Protein AF-A0A5C6MAR3-F1 (afdb_monomer)

Solvent-accessible surface area (backbone atoms only — not comparable to full-atom values): 26820 Å² total; per-residue (Å²): 91,72,54,42,54,50,46,46,59,47,55,78,68,50,66,82,46,55,67,55,41,50,40,48,35,72,40,79,96,82,23,49,33,52,47,59,44,53,50,52,53,49,48,27,48,55,76,67,53,84,80,65,95,66,70,87,49,53,70,56,54,54,52,51,53,51,32,54,55,42,42,53,51,38,51,18,52,47,17,32,54,49,42,54,34,52,74,69,44,69,52,71,59,78,98,57,48,46,38,27,38,39,28,70,71,65,43,54,70,45,52,82,78,40,28,28,32,44,32,42,31,37,42,38,29,38,44,56,52,51,53,47,46,64,76,39,52,91,58,27,51,75,47,79,44,71,20,44,38,42,79,58,15,35,66,44,34,10,54,44,26,50,30,62,58,21,64,79,40,51,32,56,43,76,74,59,92,60,32,65,23,25,26,40,75,91,40,78,28,72,49,72,67,48,46,54,52,52,37,50,73,58,63,84,50,55,62,30,78,50,45,48,64,55,41,52,96,60,53,47,72,69,51,49,51,38,52,63,78,26,43,34,34,39,31,44,40,50,64,54,40,55,33,46,73,40,101,41,64,70,59,24,46,61,46,54,50,52,49,50,50,51,52,55,42,42,55,49,52,43,40,78,60,63,30,45,33,39,31,41,36,36,19,16,7,43,48,75,63,71,62,58,51,77,91,40,49,38,84,63,52,60,60,49,66,41,29,74,48,42,24,22,37,33,24,47,80,48,62,85,56,95,71,36,49,71,48,50,33,46,69,68,56,34,47,44,92,36,32,38,31,28,45,39,39,80,39,29,33,69,54,93,80,71,62,62,35,48,49,46,20,26,63,33,60,50,14,25,37,14,29,37,35,44,35,36,57,54,81,66,70,79,64,69,83,72,67,50,55,52,51,56,48,78,43,65,71,53,79,49,41,62,54,57,69,43,46,34,36,39,36,43,33,47,75,53,92,50,97,84,57,61,80,69,66,43,28,30,58,39,37,23,49,97,86,41,76,37,36,44,42,77,48,39,75,53,50,54,36,86,71,68,38,31,31,47,60,48,63,22,93,90,39,65,48,27,36,46,78,34,45,33,34,30,35,54,76,58,88,73,91,52,66,49,33,37,42,38,41,24,32,56,77,77,66,46,72,59,40,85,64,44,80,33,38,49,64,48,82,130

Secondary structure (DSSP, 8-state):
-HHHHHHHHHHTT--SSHHHHHHHHHSSSS-TTHHHHHHHHHHHHHHHS---SSSTTHHHHHHHHHHHHHHHHHHHHHHHHHHHHHHHS-SS-TTSEEGGGHIIIIIHHHHTTS-EEEEEETT--HHHHHHHHHHHTTTEEEEEEEEEPPSSBSHHHHHHHTSTTTTT-EEEEE-SSS-EEEEETTEEE-SHHHHHHHHHHHSSS-EEEEESGGGSSS--HHHHHHHHH-SEEEEEE-HHHHHHHSS-HHHHHHHHHHHHHHHHHHHHHHHHTT--EEEEEES---EE-S---GGGEE----SEEEEE-SS-EEEES----TTEEEEETGGGT-B-S-EEEEESSS-EE--SS---SEE-BS-SHHHHEEEEEEEEE------------EEEEEEESSSEE-SSEEEEEEEEEESS--TT---PPPEEEEEEETTEE-EEEEEESS-EETTTTEE---B-SS-TTBBPPEEEEEEE-S---SSEEEEEEEETTT--BSSPPEEEEE----

Foldseek 3Di:
DVLLVVLLVQLVVQDLALVSLLCQQQHDPNRNVVLVVVLLLLLLVVLQDDDDPDCPCVVVVVVNVVSLVSSQVSLFSQLLSNVVSLLVDFPPRPPFAALLCCCVPPNLVCLVVFAEEEEEAEQQFSSLVVLLCVVCVVFWDKDKGWHFAQALLDPQRLLLSNAPQSVPDWAWDFPDPQDIHIQGPNRTRGDPVSSVVRRCVHVPWHEDEDELVCPPPHHDPVVLVSLQPTRYYYYYHCPLVCLQPDPCLSVSSNCNLVVSLSVLLSVVSSVVSPHFKYKYWYSWHKFQGPFDDPVLEDADQDDAWSHFDFFKTKGDHGDDDPQWDKDCSVSSVHHYPIIMIGGSGPGTYDDPDHRRRMDGRHDRCRTGTIIIMMTGGPCPVCPPPPCLVWDKDKDWPDLADADQKTKIKIKTFRPDADPVFDQDFWKAKFKDDVNHTQKAWDDKPDQQDSSNRIRRWDQDPVDSRMTDIMMIIIGGRDDHPDQWIWMFMARSNSRDGSDDTDIGGYPYDD

Structure (mmCIF, N/CA/C/O backbone):
data_AF-A0A5C6MAR3-F1
#
_entry.id   AF-A0A5C6MAR3-F1
#
loop_
_atom_site.group_PDB
_atom_site.id
_atom_site.type_symbol
_atom_site.label_atom_id
_atom_site.label_alt_id
_atom_site.label_comp_id
_atom_site.label_asym_id
_atom_site.label_entity_id
_atom_site.label_seq_id
_atom_site.pdbx_PDB_ins_code
_atom_site.Cartn_x
_atom_site.Cartn_y
_atom_site.Cartn_z
_atom_site.occupancy
_atom_site.B_iso_or_equiv
_atom_site.auth_seq_id
_atom_site.auth_comp_id
_atom_site.auth_asym_id
_atom_site.auth_atom_id
_atom_site.pdbx_PDB_model_num
ATOM 1 N N . MET A 1 1 ? 18.858 -12.466 2.799 1.00 90.38 1 MET A N 1
ATOM 2 C CA . MET A 1 1 ? 19.763 -13.508 2.254 1.00 90.38 1 MET A CA 1
ATOM 3 C C . MET A 1 1 ? 19.065 -14.821 1.904 1.00 90.38 1 MET A C 1
ATOM 5 O O . MET A 1 1 ? 19.012 -15.152 0.728 1.00 90.38 1 MET A O 1
ATOM 9 N N . LEU A 1 2 ? 18.507 -15.582 2.857 1.00 94.50 2 LEU A N 1
ATOM 10 C CA . LEU A 1 2 ? 17.819 -16.844 2.510 1.00 94.50 2 LEU A CA 1
ATOM 11 C C . LEU A 1 2 ? 16.665 -16.612 1.525 1.00 94.50 2 LEU A C 1
ATOM 13 O O . LEU A 1 2 ? 16.554 -17.301 0.513 1.00 94.50 2 LEU A O 1
ATOM 17 N N . GLU A 1 3 ? 15.871 -15.576 1.787 1.00 95.81 3 GLU A N 1
ATOM 18 C CA . GLU A 1 3 ? 14.741 -15.232 0.932 1.00 95.81 3 GLU A CA 1
ATOM 19 C C . GLU A 1 3 ? 15.164 -14.715 -0.445 1.00 95.81 3 GLU A C 1
ATOM 21 O O . GLU A 1 3 ? 14.611 -15.133 -1.460 1.00 95.81 3 GLU A O 1
ATOM 26 N N . THR A 1 4 ? 16.204 -13.878 -0.512 1.00 95.81 4 THR A N 1
ATOM 27 C CA . THR A 1 4 ? 16.760 -13.429 -1.795 1.00 95.81 4 THR A CA 1
ATOM 28 C C . THR A 1 4 ? 17.258 -14.607 -2.634 1.00 95.81 4 THR A C 1
ATOM 30 O O . THR A 1 4 ? 17.046 -14.637 -3.843 1.00 95.81 4 THR A O 1
ATOM 33 N N . ASP A 1 5 ? 17.887 -15.612 -2.017 1.00 95.81 5 ASP A N 1
ATOM 34 C CA . ASP A 1 5 ? 18.360 -16.798 -2.736 1.00 95.81 5 ASP A CA 1
ATOM 35 C C . ASP A 1 5 ? 17.213 -17.693 -3.207 1.00 95.81 5 ASP A C 1
ATOM 37 O O . ASP A 1 5 ? 17.283 -18.255 -4.304 1.00 95.81 5 ASP A O 1
ATOM 41 N N . ARG A 1 6 ? 16.154 -17.822 -2.401 1.00 97.38 6 ARG A N 1
ATOM 42 C CA . ARG A 1 6 ? 14.942 -18.558 -2.770 1.00 97.38 6 ARG A CA 1
ATOM 43 C C . ARG A 1 6 ? 14.246 -17.895 -3.956 1.00 97.38 6 ARG A C 1
ATOM 45 O O . ARG A 1 6 ? 14.123 -18.520 -5.009 1.00 97.38 6 ARG A O 1
ATOM 52 N N . VAL A 1 7 ? 13.872 -16.623 -3.815 1.00 97.56 7 VAL A N 1
ATOM 53 C CA . VAL A 1 7 ? 13.178 -15.867 -4.864 1.00 97.56 7 VAL A CA 1
ATOM 54 C C . VAL A 1 7 ? 14.049 -15.764 -6.114 1.00 97.56 7 VAL A C 1
ATOM 56 O O . VAL A 1 7 ? 13.567 -16.045 -7.204 1.00 97.56 7 VAL A O 1
ATOM 59 N N . GLY A 1 8 ? 15.354 -15.504 -5.987 1.00 97.06 8 GLY A N 1
ATOM 60 C CA . GLY A 1 8 ? 16.266 -15.475 -7.135 1.00 97.06 8 GLY A CA 1
ATOM 61 C C . GLY A 1 8 ? 16.329 -16.801 -7.909 1.00 97.06 8 GLY A C 1
ATOM 62 O O . GLY A 1 8 ? 16.408 -16.805 -9.138 1.00 97.06 8 GLY A O 1
ATOM 63 N N . LYS A 1 9 ? 16.246 -17.956 -7.231 1.00 97.12 9 LYS A N 1
ATOM 64 C CA . LYS A 1 9 ? 16.153 -19.268 -7.903 1.00 97.12 9 LYS A CA 1
ATOM 65 C C . LYS A 1 9 ? 14.804 -19.471 -8.593 1.00 97.12 9 LYS A C 1
ATOM 67 O O . LYS A 1 9 ? 14.770 -20.047 -9.681 1.00 97.12 9 LYS A O 1
ATOM 72 N N . GLU A 1 10 ? 13.716 -19.029 -7.971 1.00 96.81 10 GLU A N 1
ATOM 73 C CA . GLU A 1 10 ? 12.360 -19.152 -8.513 1.00 96.81 10 GLU A CA 1
ATOM 74 C C . GLU A 1 10 ? 12.130 -18.226 -9.713 1.00 96.81 10 GLU A C 1
ATOM 76 O O . GLU A 1 10 ? 11.568 -18.667 -10.714 1.00 96.81 10 GLU A O 1
ATOM 81 N N . VAL A 1 11 ? 12.652 -16.994 -9.679 1.00 95.25 11 VAL A N 1
ATOM 82 C CA . VAL A 1 11 ? 12.554 -16.013 -10.774 1.00 95.25 11 VAL A CA 1
ATOM 83 C C . VAL A 1 11 ? 13.206 -16.534 -12.058 1.00 95.25 11 VAL A C 1
ATOM 85 O O . VAL A 1 11 ? 12.667 -16.357 -13.148 1.00 95.25 11 VAL A O 1
ATOM 88 N N . ARG A 1 12 ? 14.309 -17.287 -11.958 1.00 92.69 12 ARG A N 1
ATOM 89 C CA . ARG A 1 12 ? 14.949 -17.942 -13.121 1.00 92.69 12 ARG A CA 1
ATOM 90 C C . ARG A 1 12 ? 14.068 -18.987 -13.807 1.00 92.69 12 ARG A C 1
ATOM 92 O O . ARG A 1 12 ? 14.325 -19.347 -14.952 1.00 92.69 12 ARG A O 1
ATOM 99 N N . LYS A 1 13 ? 13.059 -19.501 -13.103 1.00 94.44 13 LYS A N 1
ATOM 100 C CA . LYS A 1 13 ? 12.055 -20.450 -13.606 1.00 94.44 13 LYS A CA 1
ATOM 101 C C . LYS A 1 13 ? 10.655 -19.831 -13.586 1.00 94.44 13 LYS A C 1
ATOM 103 O O . LYS A 1 13 ? 9.664 -20.562 -13.559 1.00 94.44 13 LYS A O 1
ATOM 108 N N . ALA A 1 14 ? 10.578 -18.499 -13.562 1.00 93.56 14 ALA A N 1
ATOM 109 C CA . ALA A 1 14 ? 9.329 -17.776 -13.438 1.00 93.56 14 ALA A CA 1
ATOM 110 C C . ALA A 1 14 ? 8.368 -18.127 -14.582 1.00 93.56 14 ALA A C 1
ATOM 112 O O . AL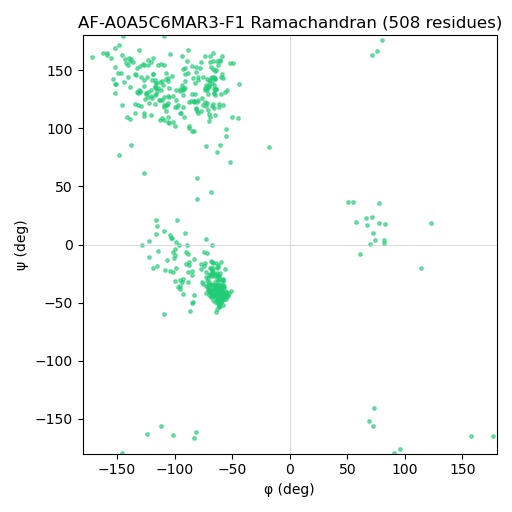A A 1 14 ? 8.795 -18.353 -15.719 1.00 93.56 14 ALA A O 1
ATOM 113 N N . PRO A 1 15 ? 7.054 -18.129 -14.316 1.00 94.19 15 PRO A N 1
ATOM 114 C CA . PRO A 1 15 ? 6.072 -18.300 -15.369 1.00 94.19 15 PRO A CA 1
ATOM 115 C C . PRO A 1 15 ? 6.142 -17.146 -16.382 1.00 94.19 15 PRO A C 1
ATOM 117 O O . PRO A 1 15 ? 6.582 -16.037 -16.079 1.00 94.19 15 PRO A O 1
ATOM 120 N N . ASN A 1 16 ? 5.650 -17.400 -17.594 1.00 95.19 16 ASN A N 1
ATOM 121 C CA . ASN A 1 16 ? 5.672 -16.425 -18.694 1.00 95.19 16 ASN A CA 1
ATOM 122 C C . ASN A 1 16 ? 4.345 -15.672 -18.877 1.00 95.19 16 ASN A C 1
ATOM 124 O O . ASN A 1 16 ? 4.204 -14.878 -19.798 1.00 95.19 16 ASN A O 1
ATOM 128 N N . THR A 1 17 ? 3.348 -15.918 -18.024 1.00 97.50 17 THR A N 1
ATOM 129 C CA . THR A 1 17 ? 2.057 -15.217 -18.082 1.00 97.50 17 THR A CA 1
ATOM 130 C C . THR A 1 17 ? 1.913 -14.282 -16.894 1.00 97.50 17 THR A C 1
ATOM 132 O O . THR A 1 17 ? 2.162 -14.702 -15.764 1.00 97.50 17 THR A O 1
ATOM 135 N N . VAL A 1 18 ? 1.419 -13.065 -17.124 1.00 98.12 18 VAL A N 1
ATOM 136 C CA . VAL A 1 18 ? 1.233 -12.070 -16.056 1.00 98.12 18 VAL A CA 1
ATOM 137 C C . VAL A 1 18 ? 0.347 -12.573 -14.908 1.00 98.12 18 VAL A C 1
ATOM 139 O O . VAL A 1 18 ? 0.769 -12.406 -13.770 1.00 98.12 18 VAL A O 1
ATOM 142 N N . PRO A 1 19 ? -0.800 -13.258 -15.122 1.00 98.38 19 PRO A N 1
ATOM 143 C CA . PRO A 1 19 ? -1.591 -13.766 -13.999 1.00 98.38 19 PRO A CA 1
ATOM 144 C C . PRO A 1 19 ? -0.829 -14.740 -13.096 1.00 98.38 19 PRO A C 1
ATOM 146 O O . PRO A 1 19 ? -0.934 -14.667 -11.876 1.00 98.38 19 PRO A O 1
ATOM 149 N N . ALA A 1 20 ? -0.009 -15.618 -13.679 1.00 97.88 20 ALA A N 1
ATOM 150 C CA . ALA A 1 20 ? 0.828 -16.529 -12.905 1.00 97.88 20 ALA A CA 1
ATOM 151 C C . ALA A 1 20 ? 1.973 -15.804 -12.176 1.00 97.88 20 ALA A C 1
ATOM 153 O O . ALA A 1 20 ? 2.345 -16.225 -11.087 1.00 97.88 20 ALA A O 1
ATOM 154 N N . LEU A 1 21 ? 2.509 -14.717 -12.744 1.00 98.31 21 LEU A N 1
ATOM 155 C CA . LEU A 1 21 ? 3.499 -13.872 -12.068 1.00 98.31 21 LEU A CA 1
ATOM 156 C C . LEU A 1 21 ? 2.890 -13.116 -10.887 1.00 98.31 21 LEU A C 1
ATOM 158 O O . LEU A 1 21 ? 3.478 -13.110 -9.813 1.00 98.31 21 LEU A O 1
ATOM 162 N N . VAL A 1 22 ? 1.697 -12.537 -11.061 1.00 98.56 22 VAL A N 1
ATOM 163 C CA . VAL A 1 22 ? 0.953 -11.898 -9.965 1.00 98.56 22 VAL A CA 1
ATOM 164 C C . VAL A 1 22 ? 0.667 -12.917 -8.869 1.00 98.56 22 VAL A C 1
ATOM 166 O O . VAL A 1 22 ? 0.941 -12.638 -7.710 1.00 98.56 22 VAL A O 1
ATOM 169 N N . LYS A 1 23 ? 0.224 -14.128 -9.228 1.00 97.81 23 LYS A N 1
ATOM 170 C CA . LYS A 1 23 ? 0.025 -15.222 -8.271 1.00 97.81 23 LYS A CA 1
ATOM 171 C C . LYS A 1 23 ? 1.316 -15.598 -7.535 1.00 97.81 23 LYS A C 1
ATOM 173 O O . LYS A 1 23 ? 1.290 -15.744 -6.324 1.00 97.81 23 LYS A O 1
ATOM 178 N N . ALA A 1 24 ? 2.445 -15.738 -8.230 1.00 98.12 24 ALA A N 1
ATOM 179 C CA . ALA A 1 24 ? 3.728 -16.047 -7.589 1.00 98.12 24 ALA A CA 1
ATOM 180 C C . ALA A 1 24 ? 4.198 -14.923 -6.647 1.00 98.12 24 ALA A C 1
ATOM 182 O O . ALA A 1 24 ? 4.786 -15.184 -5.598 1.00 98.12 24 ALA A O 1
ATOM 183 N N . TYR A 1 25 ? 3.908 -13.669 -7.002 1.00 98.50 25 TYR A N 1
ATOM 184 C CA . TYR A 1 25 ? 4.222 -12.517 -6.169 1.00 98.50 25 TYR A CA 1
ATOM 185 C C . TYR A 1 25 ? 3.320 -12.413 -4.935 1.00 98.50 25 TYR A C 1
ATOM 187 O O . TYR A 1 25 ? 3.817 -12.126 -3.851 1.00 98.50 25 TYR A O 1
ATOM 195 N N . ALA A 1 26 ? 2.019 -12.664 -5.090 1.00 97.50 26 ALA A N 1
ATOM 196 C CA . ALA A 1 26 ? 0.990 -12.305 -4.120 1.00 97.50 26 ALA A CA 1
ATOM 197 C C . ALA A 1 26 ? 0.378 -13.482 -3.343 1.00 97.50 26 ALA A C 1
ATOM 199 O O . ALA A 1 26 ? -0.125 -13.264 -2.246 1.00 97.50 26 ALA A O 1
ATOM 200 N N . ASP A 1 27 ? 0.439 -14.717 -3.839 1.00 93.06 27 ASP A N 1
ATOM 201 C CA . ASP A 1 27 ? -0.320 -15.842 -3.278 1.00 93.06 27 ASP A CA 1
ATOM 202 C C . ASP A 1 27 ? 0.576 -16.976 -2.765 1.00 93.06 27 ASP A C 1
ATOM 204 O O . ASP A 1 27 ? 1.730 -17.141 -3.160 1.00 93.06 27 ASP A O 1
ATOM 208 N N . GLY A 1 28 ? -0.004 -17.811 -1.902 1.00 89.00 28 GLY A N 1
ATOM 209 C CA . GLY A 1 28 ? 0.646 -18.984 -1.322 1.00 89.00 28 GLY A CA 1
ATOM 210 C C . GLY A 1 28 ? 1.373 -18.703 -0.007 1.00 89.00 28 GLY A C 1
ATOM 211 O O . GLY A 1 28 ? 1.377 -17.577 0.506 1.00 89.00 28 GLY A O 1
ATOM 212 N N . ASP A 1 29 ? 1.975 -19.765 0.530 1.00 85.38 29 ASP A N 1
ATOM 213 C CA . ASP A 1 29 ? 2.648 -19.760 1.836 1.00 85.38 29 ASP A CA 1
ATOM 214 C C . ASP A 1 29 ? 4.017 -19.066 1.785 1.00 85.38 29 ASP A C 1
ATOM 216 O O . ASP A 1 29 ? 4.407 -18.402 2.743 1.00 85.38 29 ASP A O 1
ATOM 220 N N . ALA A 1 30 ? 4.713 -19.156 0.642 1.00 93.31 30 ALA A N 1
ATOM 221 C CA . ALA A 1 30 ? 6.007 -18.508 0.388 1.00 93.31 30 ALA A CA 1
ATOM 222 C C . ALA A 1 30 ? 6.013 -17.637 -0.901 1.00 93.31 30 ALA A C 1
ATOM 224 O O . ALA A 1 30 ? 6.770 -17.895 -1.840 1.00 93.31 30 ALA A O 1
ATOM 225 N N . PRO A 1 31 ? 5.173 -16.598 -0.974 1.00 97.31 31 PRO A N 1
ATOM 226 C CA . PRO A 1 31 ? 5.079 -15.678 -2.114 1.00 97.31 31 PRO A CA 1
ATOM 227 C C . PRO A 1 31 ? 6.319 -14.800 -2.249 1.00 97.31 31 PRO A C 1
ATOM 229 O O . PRO A 1 31 ? 7.007 -14.540 -1.262 1.00 97.31 31 PRO A O 1
ATOM 232 N N . TRP A 1 32 ? 6.587 -14.278 -3.448 1.00 98.50 32 TRP A N 1
ATOM 233 C CA . TRP A 1 32 ? 7.765 -13.427 -3.662 1.00 98.50 32 TRP A CA 1
ATOM 234 C C . TRP A 1 32 ? 7.695 -12.082 -2.944 1.00 98.50 32 TRP A C 1
ATOM 236 O O . TRP A 1 32 ? 8.747 -11.550 -2.612 1.00 98.50 32 TRP A O 1
ATOM 246 N N . CYS A 1 33 ? 6.506 -11.552 -2.636 1.00 98.12 33 CYS A N 1
ATOM 247 C CA . CYS A 1 33 ? 6.391 -10.298 -1.888 1.00 98.12 33 CYS A CA 1
ATOM 248 C C . CYS A 1 33 ? 6.962 -10.389 -0.454 1.00 98.12 33 CYS A C 1
ATOM 250 O O . CYS A 1 33 ? 7.230 -9.360 0.157 1.00 98.12 33 CYS A O 1
ATOM 252 N N . LEU A 1 34 ? 7.199 -11.597 0.088 1.00 97.00 34 LEU A N 1
ATOM 253 C CA . LEU A 1 34 ? 7.919 -11.770 1.360 1.00 97.00 34 LEU A CA 1
ATOM 254 C C . LEU A 1 34 ? 9.367 -11.276 1.290 1.00 97.00 34 LEU A C 1
ATOM 256 O O . LEU A 1 34 ? 9.916 -10.863 2.311 1.00 97.00 34 LEU A O 1
ATOM 260 N N . LEU A 1 35 ? 9.977 -11.265 0.101 1.00 97.75 35 LEU A N 1
ATOM 261 C CA . LEU A 1 35 ? 11.272 -10.626 -0.111 1.00 97.75 35 LEU A CA 1
ATOM 262 C C . LEU A 1 35 ? 11.227 -9.148 0.294 1.00 97.75 35 LEU A C 1
ATOM 264 O O . LEU A 1 35 ? 12.120 -8.673 0.995 1.00 97.75 35 LEU A O 1
ATOM 268 N N . ASP A 1 36 ? 10.163 -8.449 -0.104 1.00 97.56 36 ASP A N 1
ATOM 269 C CA . ASP A 1 36 ? 9.958 -7.034 0.193 1.00 97.56 36 ASP A CA 1
ATOM 270 C C . ASP A 1 36 ? 9.641 -6.803 1.685 1.00 97.56 36 ASP A C 1
ATOM 272 O O . ASP A 1 36 ? 10.108 -5.812 2.253 1.00 97.56 36 ASP A O 1
ATOM 276 N N . THR A 1 37 ? 8.912 -7.732 2.329 1.00 95.88 37 THR A N 1
ATOM 277 C CA . THR A 1 37 ? 8.671 -7.737 3.787 1.00 95.88 37 THR A CA 1
ATOM 278 C C . THR A 1 37 ? 9.980 -7.867 4.559 1.00 95.88 37 THR A C 1
ATOM 280 O O . THR A 1 37 ? 10.300 -7.027 5.396 1.00 95.88 37 THR A O 1
ATOM 283 N N . HIS A 1 38 ? 10.775 -8.896 4.252 1.00 95.94 38 HIS A N 1
ATOM 284 C CA . HIS A 1 38 ? 12.025 -9.156 4.961 1.00 95.94 38 HIS A CA 1
ATOM 285 C C . HIS A 1 38 ? 13.045 -8.036 4.772 1.00 95.94 38 HIS A C 1
ATOM 287 O O . HIS A 1 38 ? 13.752 -7.706 5.721 1.00 95.94 38 HIS A O 1
ATOM 293 N N . HIS A 1 39 ? 13.111 -7.440 3.578 1.00 96.00 39 HIS A N 1
ATOM 294 C CA . HIS A 1 39 ? 13.944 -6.265 3.346 1.00 96.00 39 HIS A CA 1
ATOM 295 C C . HIS A 1 39 ? 13.498 -5.084 4.217 1.00 96.00 39 HIS A C 1
ATOM 297 O O . HIS A 1 39 ? 14.316 -4.532 4.944 1.00 96.00 39 HIS A O 1
ATOM 303 N N . ARG A 1 40 ? 12.204 -4.730 4.212 1.00 94.75 40 ARG A N 1
ATOM 304 C CA . ARG A 1 40 ? 11.682 -3.624 5.033 1.00 94.75 40 ARG A CA 1
ATOM 305 C C . ARG A 1 40 ? 11.964 -3.827 6.524 1.00 94.75 40 ARG A C 1
ATOM 307 O O . ARG A 1 40 ? 12.464 -2.912 7.167 1.00 94.75 40 ARG A O 1
ATOM 314 N N . HIS A 1 41 ? 11.709 -5.023 7.057 1.00 92.62 41 HIS A N 1
ATOM 315 C CA . HIS A 1 41 ? 11.984 -5.328 8.466 1.00 92.62 41 HIS A CA 1
ATOM 316 C C . HIS A 1 41 ? 13.473 -5.280 8.800 1.00 92.62 41 HIS A C 1
ATOM 318 O O . HIS A 1 41 ? 13.848 -4.791 9.862 1.00 92.62 41 HIS A O 1
ATOM 324 N N . MET A 1 42 ? 14.331 -5.803 7.920 1.00 93.69 42 MET A N 1
ATOM 325 C CA . MET A 1 42 ? 15.781 -5.734 8.107 1.00 93.69 42 MET A CA 1
ATOM 326 C C . MET A 1 42 ? 16.242 -4.281 8.178 1.00 93.69 42 MET A C 1
ATOM 328 O O . MET A 1 42 ? 16.987 -3.935 9.088 1.00 93.69 42 MET A O 1
ATOM 332 N N . GLU A 1 43 ? 15.762 -3.440 7.266 1.00 92.19 43 GLU A N 1
ATOM 333 C CA . GLU A 1 43 ? 16.099 -2.022 7.234 1.00 92.19 43 GLU A CA 1
ATOM 334 C C . GLU A 1 43 ? 15.621 -1.297 8.495 1.00 92.19 43 GLU A C 1
ATOM 336 O O . GLU A 1 43 ? 16.410 -0.645 9.169 1.00 92.19 43 GLU A O 1
ATOM 341 N N . SER A 1 44 ? 14.360 -1.477 8.887 1.00 87.38 44 SER A N 1
ATOM 342 C CA . SER A 1 44 ? 13.824 -0.927 10.140 1.00 87.38 44 SER A CA 1
ATOM 343 C C . SER A 1 44 ? 14.678 -1.332 11.351 1.00 87.38 44 SER A C 1
ATOM 345 O O . SER A 1 44 ? 15.071 -0.495 12.165 1.00 87.38 44 SER A O 1
ATOM 347 N N . ARG A 1 45 ? 15.085 -2.605 11.442 1.00 86.31 45 ARG A N 1
ATOM 348 C CA . ARG A 1 45 ? 15.970 -3.099 12.512 1.00 86.31 45 ARG A CA 1
ATOM 349 C C . ARG A 1 45 ? 17.387 -2.538 12.433 1.00 86.31 45 ARG A C 1
ATOM 351 O O . ARG A 1 45 ? 17.947 -2.229 13.476 1.00 86.31 45 ARG A O 1
ATOM 358 N N . LYS A 1 46 ? 17.955 -2.387 11.233 1.00 88.62 46 LYS A N 1
ATOM 359 C CA . LYS A 1 46 ? 19.277 -1.776 11.010 1.00 88.62 46 LYS A CA 1
ATOM 360 C C . LYS A 1 46 ? 19.321 -0.364 11.587 1.00 88.62 46 LYS A C 1
ATOM 362 O O . LYS A 1 46 ? 20.270 -0.038 12.285 1.00 88.62 46 LYS A O 1
ATOM 367 N N . TYR A 1 47 ? 18.284 0.439 11.349 1.00 84.94 47 TYR A N 1
ATOM 368 C CA . TYR A 1 47 ? 18.204 1.809 11.869 1.00 84.94 47 TYR A CA 1
ATOM 369 C C . TYR A 1 47 ? 17.901 1.890 13.371 1.00 84.94 47 TYR A C 1
ATOM 371 O O . TYR A 1 47 ? 18.168 2.919 13.984 1.00 84.94 47 TYR A O 1
ATOM 379 N N . ASN A 1 48 ? 17.376 0.817 13.964 1.00 78.38 48 ASN A N 1
ATOM 380 C CA . ASN A 1 48 ? 17.213 0.696 15.412 1.00 78.38 48 ASN A CA 1
ATOM 381 C C . ASN A 1 48 ? 18.477 0.179 16.108 1.00 78.38 48 ASN A C 1
ATOM 383 O O . ASN A 1 48 ? 18.696 0.456 17.281 1.00 78.38 48 ASN A O 1
ATOM 387 N N . PHE A 1 49 ? 19.317 -0.575 15.404 1.00 82.50 49 PHE A N 1
ATOM 388 C CA . PHE A 1 49 ? 20.493 -1.203 15.981 1.00 82.50 49 PHE A CA 1
ATOM 389 C C . PHE A 1 49 ? 21.612 -0.188 16.259 1.00 82.50 49 PHE A C 1
ATOM 391 O O . PHE A 1 49 ? 21.979 0.618 15.406 1.00 82.50 49 PHE A O 1
ATOM 398 N N . GLU A 1 50 ? 22.196 -0.262 17.454 1.00 77.94 50 GLU A N 1
ATOM 399 C CA . GLU A 1 50 ? 23.362 0.533 17.833 1.00 77.94 50 GLU A CA 1
ATOM 400 C C . GLU A 1 50 ? 24.640 -0.201 17.417 1.00 77.94 50 GLU A C 1
ATOM 402 O O . GLU A 1 50 ? 25.065 -1.158 18.066 1.00 77.94 50 GLU A O 1
ATOM 407 N N . PHE A 1 51 ? 25.244 0.242 16.314 1.00 79.38 51 PHE A N 1
ATOM 408 C CA . PHE A 1 51 ? 26.574 -0.212 15.918 1.00 79.38 51 PHE A CA 1
ATOM 409 C C . PHE A 1 51 ? 27.620 0.383 16.868 1.00 79.38 51 PHE A C 1
ATOM 411 O O . PHE A 1 51 ? 27.577 1.566 17.209 1.00 79.38 51 PHE A O 1
ATOM 418 N N . ASP A 1 52 ? 28.550 -0.452 17.319 1.00 76.12 52 ASP A N 1
ATOM 419 C CA . ASP A 1 52 ? 29.636 -0.037 18.194 1.00 76.12 52 ASP A CA 1
ATOM 420 C C . ASP A 1 52 ? 30.714 0.685 17.375 1.00 76.12 52 ASP A C 1
ATOM 422 O O . ASP A 1 52 ? 30.912 0.405 16.198 1.00 76.12 52 ASP A O 1
ATOM 426 N N . ALA A 1 53 ? 31.455 1.606 17.994 1.00 71.81 53 ALA A N 1
ATOM 427 C CA . ALA A 1 53 ? 32.587 2.260 17.325 1.00 71.81 53 ALA A CA 1
ATOM 428 C C . ALA A 1 53 ? 33.803 1.323 17.135 1.00 71.81 53 ALA A C 1
ATOM 430 O O . ALA A 1 53 ? 34.804 1.717 16.533 1.00 71.81 53 ALA A O 1
ATOM 431 N N . GLY A 1 54 ? 33.746 0.123 17.721 1.00 73.62 54 GLY A N 1
ATOM 432 C CA . GLY A 1 54 ? 34.741 -0.928 17.576 1.00 73.62 54 GLY A CA 1
ATOM 433 C C . GLY A 1 54 ? 34.559 -1.721 16.285 1.00 73.62 54 GLY A C 1
ATOM 434 O O . GLY A 1 54 ? 33.938 -1.283 15.324 1.00 73.62 54 GLY A O 1
ATOM 435 N N . THR A 1 55 ? 35.157 -2.908 16.243 1.00 73.56 55 THR A N 1
ATOM 436 C CA . THR A 1 55 ? 35.037 -3.823 15.098 1.00 73.56 55 THR A CA 1
ATOM 437 C C . THR A 1 55 ? 34.079 -4.979 15.373 1.00 73.56 55 THR A C 1
ATOM 439 O O . THR A 1 55 ? 33.988 -5.891 14.547 1.00 73.56 55 THR A O 1
ATOM 442 N N . ASP A 1 56 ? 33.395 -4.985 16.522 1.00 76.25 56 ASP A N 1
ATOM 443 C CA . ASP A 1 56 ? 32.685 -6.169 17.013 1.00 76.25 56 ASP A CA 1
ATOM 444 C C . ASP A 1 56 ? 31.466 -6.504 16.138 1.00 76.25 56 ASP A C 1
ATOM 446 O O . ASP A 1 56 ? 31.110 -7.678 15.996 1.00 76.25 56 ASP A O 1
ATOM 450 N N . HIS A 1 57 ? 30.893 -5.513 15.442 1.00 84.62 57 HIS A N 1
ATOM 451 C CA . HIS A 1 57 ? 29.778 -5.710 14.510 1.00 84.62 57 HIS A CA 1
ATOM 452 C C . HIS A 1 57 ? 30.146 -5.703 13.018 1.00 84.62 57 HIS A C 1
ATOM 454 O O . HIS A 1 57 ? 29.259 -5.860 12.177 1.00 84.62 57 HIS A O 1
ATOM 460 N N . HIS A 1 58 ? 31.427 -5.630 12.643 1.00 84.75 58 HIS A N 1
ATOM 461 C CA . HIS A 1 58 ? 31.830 -5.555 11.228 1.00 84.75 58 HIS A CA 1
ATOM 462 C C . HIS A 1 58 ? 31.315 -6.743 10.387 1.00 84.75 58 HIS A C 1
ATOM 464 O O . HIS A 1 58 ? 30.920 -6.591 9.231 1.00 84.75 58 HIS A O 1
ATOM 470 N N . GLY A 1 59 ? 31.250 -7.945 10.971 1.00 88.75 59 GLY A N 1
ATOM 471 C CA . GLY A 1 59 ? 30.660 -9.109 10.301 1.00 88.75 59 GLY A CA 1
ATOM 472 C C . GLY A 1 59 ? 29.158 -8.955 10.023 1.00 88.75 59 GLY A C 1
ATOM 473 O O . GLY A 1 59 ? 28.683 -9.380 8.970 1.00 88.75 59 GLY A O 1
ATOM 474 N N . LEU A 1 60 ? 28.413 -8.324 10.936 1.00 90.00 60 LEU A N 1
ATOM 475 C CA . LEU A 1 60 ? 26.988 -8.036 10.761 1.00 90.00 60 LEU A CA 1
ATOM 476 C C . LEU A 1 60 ? 26.776 -6.981 9.669 1.00 90.00 60 LEU A C 1
ATOM 478 O O . LEU A 1 60 ? 25.950 -7.194 8.783 1.00 90.00 60 LEU A O 1
ATOM 482 N N . GLU A 1 61 ? 27.558 -5.900 9.680 1.00 89.12 61 GLU A N 1
ATOM 483 C CA . GLU A 1 61 ? 27.518 -4.849 8.652 1.00 89.12 61 GLU A CA 1
ATOM 484 C C . GLU A 1 61 ? 27.740 -5.407 7.242 1.00 89.12 61 GLU A C 1
ATOM 486 O O . GLU A 1 61 ? 26.992 -5.091 6.313 1.00 89.12 61 GLU A O 1
ATOM 491 N N . GLN A 1 62 ? 28.719 -6.305 7.080 1.00 91.44 62 GLN A N 1
ATOM 492 C CA . GLN A 1 62 ? 28.973 -6.975 5.803 1.00 91.44 62 GLN A CA 1
ATOM 493 C C . GLN A 1 62 ? 27.786 -7.826 5.342 1.00 91.44 62 GLN A C 1
ATOM 495 O O . GLN A 1 62 ? 27.467 -7.860 4.151 1.00 91.44 62 GLN A O 1
ATOM 500 N N . VAL A 1 63 ? 27.125 -8.529 6.266 1.00 92.88 63 VAL A N 1
ATOM 501 C CA . VAL A 1 63 ? 25.951 -9.352 5.945 1.00 92.88 63 VAL A CA 1
ATOM 502 C C . VAL A 1 63 ? 24.754 -8.483 5.563 1.00 92.88 63 VAL A C 1
ATOM 504 O O . VAL A 1 63 ? 24.063 -8.829 4.604 1.00 92.88 63 VAL A O 1
ATOM 507 N N . ILE A 1 64 ? 24.529 -7.372 6.268 1.00 93.31 64 ILE A N 1
ATOM 508 C CA . ILE A 1 64 ? 23.476 -6.393 5.963 1.00 93.31 64 ILE A CA 1
ATOM 509 C C . ILE A 1 64 ? 23.705 -5.798 4.572 1.00 93.31 64 ILE A C 1
ATOM 511 O O . ILE A 1 64 ? 22.848 -5.954 3.706 1.00 93.31 64 ILE A O 1
ATOM 515 N N . THR A 1 65 ? 24.905 -5.273 4.311 1.00 93.00 65 THR A N 1
ATOM 516 C CA . THR A 1 65 ? 25.280 -4.701 3.004 1.00 93.00 65 THR A CA 1
ATOM 517 C C . THR A 1 65 ? 25.073 -5.715 1.877 1.00 93.00 65 THR A C 1
ATOM 519 O O . THR A 1 65 ? 24.494 -5.426 0.830 1.00 93.00 65 THR A O 1
ATOM 522 N N . ARG A 1 66 ? 25.497 -6.968 2.089 1.00 94.62 66 ARG A N 1
ATOM 523 C CA . ARG A 1 66 ? 25.290 -8.039 1.108 1.00 94.62 66 ARG A CA 1
ATOM 524 C C . ARG A 1 66 ? 23.807 -8.354 0.898 1.00 94.62 66 ARG A C 1
ATOM 526 O O . ARG A 1 66 ? 23.416 -8.709 -0.214 1.00 94.62 66 ARG A O 1
ATOM 533 N N . ALA A 1 67 ? 22.988 -8.273 1.944 1.00 95.44 67 ALA A N 1
ATOM 534 C CA . ALA A 1 67 ? 21.551 -8.494 1.854 1.00 95.44 67 ALA A CA 1
ATOM 535 C C . ALA A 1 67 ? 20.841 -7.381 1.075 1.00 95.44 67 ALA A C 1
ATOM 537 O O . ALA A 1 67 ? 19.992 -7.706 0.244 1.00 95.44 67 ALA A O 1
ATOM 538 N N . GLU A 1 68 ? 21.221 -6.120 1.287 1.00 94.69 68 GLU A N 1
ATOM 539 C CA . GLU A 1 68 ? 20.725 -4.955 0.543 1.00 94.69 68 GLU A CA 1
ATOM 540 C C . GLU A 1 68 ? 21.063 -5.072 -0.952 1.00 94.69 68 GLU A C 1
ATOM 542 O O . GLU A 1 68 ? 20.170 -5.061 -1.807 1.00 94.69 68 GLU A O 1
ATOM 547 N N . GLN A 1 69 ? 22.333 -5.336 -1.277 1.00 94.25 69 GLN A N 1
ATOM 548 C CA . GLN A 1 69 ? 22.784 -5.552 -2.657 1.00 94.25 69 GLN A CA 1
ATOM 549 C C . GLN A 1 69 ? 22.025 -6.698 -3.333 1.00 94.25 69 GLN A C 1
ATOM 551 O O . GLN A 1 69 ? 21.552 -6.575 -4.466 1.00 94.25 69 GLN A O 1
ATOM 556 N N . ARG A 1 70 ? 21.864 -7.822 -2.625 1.00 96.12 70 ARG A N 1
ATOM 557 C CA . ARG A 1 70 ? 21.166 -8.993 -3.159 1.00 96.12 70 ARG A CA 1
ATOM 558 C C . ARG A 1 70 ? 19.666 -8.739 -3.336 1.00 96.12 70 ARG A C 1
ATOM 560 O O . ARG A 1 70 ? 19.082 -9.269 -4.281 1.00 96.12 70 ARG A O 1
ATOM 567 N N . TYR A 1 71 ? 19.039 -7.943 -2.468 1.00 97.00 71 TYR A N 1
ATOM 568 C CA . TYR A 1 71 ? 17.653 -7.503 -2.646 1.00 97.00 71 TYR A CA 1
ATOM 569 C C . TYR A 1 71 ? 17.504 -6.675 -3.924 1.00 97.00 71 TYR A C 1
ATOM 571 O O . TYR A 1 71 ? 16.649 -6.995 -4.750 1.00 97.00 71 TYR A O 1
ATOM 579 N N . THR A 1 72 ? 18.374 -5.686 -4.139 1.00 95.62 72 THR A N 1
ATOM 580 C CA . THR A 1 72 ? 18.354 -4.849 -5.347 1.00 95.62 72 THR A CA 1
ATOM 581 C C . THR A 1 72 ? 18.585 -5.669 -6.618 1.00 95.62 72 THR A C 1
ATOM 583 O O . THR A 1 72 ? 17.887 -5.466 -7.616 1.00 95.62 72 THR A O 1
ATOM 586 N N . GLU A 1 73 ? 19.510 -6.631 -6.591 1.00 96.19 73 GLU A N 1
ATOM 587 C CA . GLU A 1 73 ? 19.790 -7.530 -7.718 1.00 96.19 73 GLU A CA 1
ATOM 588 C C . GLU A 1 73 ? 18.574 -8.406 -8.062 1.00 96.19 73 GLU A C 1
ATOM 590 O O . GLU A 1 73 ? 18.079 -8.376 -9.191 1.00 96.19 73 GLU A O 1
ATOM 595 N N . VAL A 1 74 ? 18.048 -9.152 -7.084 1.00 97.94 74 VAL A N 1
ATOM 596 C CA . VAL A 1 74 ? 16.923 -10.081 -7.292 1.00 97.94 74 VAL A CA 1
ATOM 597 C C . VAL A 1 74 ? 15.631 -9.324 -7.609 1.00 97.94 74 VAL A C 1
ATOM 599 O O . VAL A 1 74 ? 14.884 -9.727 -8.500 1.00 97.94 74 VAL A O 1
ATOM 602 N N . GLY A 1 75 ? 15.384 -8.198 -6.936 1.00 97.50 75 GLY A N 1
ATOM 603 C CA . GLY A 1 75 ? 14.264 -7.305 -7.223 1.00 97.50 75 GLY A CA 1
ATOM 604 C C . GLY A 1 75 ? 14.329 -6.736 -8.642 1.00 97.50 75 GLY A C 1
ATOM 605 O O . GLY A 1 75 ? 13.320 -6.712 -9.346 1.00 97.50 75 GLY A O 1
ATOM 606 N N . SER A 1 76 ? 15.527 -6.384 -9.119 1.00 97.31 76 SER A N 1
ATOM 607 C CA . SER A 1 76 ? 15.753 -5.939 -10.499 1.00 97.31 76 SER A CA 1
ATOM 608 C C . SER A 1 76 ? 15.536 -7.043 -11.537 1.00 97.31 76 SER A C 1
ATOM 610 O O . SER A 1 76 ? 14.977 -6.772 -12.602 1.00 97.31 76 SER A O 1
ATOM 612 N N . GLU A 1 77 ? 15.958 -8.280 -11.260 1.00 98.06 77 GLU A N 1
ATOM 613 C CA . GLU A 1 77 ? 15.669 -9.439 -12.117 1.00 98.06 77 GLU A CA 1
ATOM 614 C C . GLU A 1 77 ? 14.159 -9.698 -12.212 1.00 98.06 77 GLU A C 1
ATOM 616 O O . GLU A 1 77 ? 13.621 -9.852 -13.315 1.00 98.06 77 GLU A O 1
ATOM 621 N N . LEU A 1 78 ? 13.472 -9.682 -11.066 1.00 98.38 78 LEU A N 1
ATOM 622 C CA . LEU A 1 78 ? 12.026 -9.850 -10.975 1.00 98.38 78 LEU A CA 1
ATOM 623 C C . LEU A 1 78 ? 11.283 -8.742 -11.736 1.00 98.38 78 LEU A C 1
ATOM 625 O O . LEU A 1 78 ? 10.415 -9.048 -12.558 1.00 98.38 78 LEU A O 1
ATOM 629 N N . ALA A 1 79 ? 11.644 -7.475 -11.513 1.00 98.44 79 ALA A N 1
ATOM 630 C CA . ALA A 1 79 ? 11.060 -6.334 -12.212 1.00 98.44 79 ALA A CA 1
ATOM 631 C C . ALA A 1 79 ? 11.243 -6.461 -13.729 1.00 98.44 79 ALA A C 1
ATOM 633 O O . ALA A 1 79 ? 10.268 -6.361 -14.473 1.00 98.44 79 ALA A O 1
ATOM 634 N N . ARG A 1 80 ? 12.454 -6.792 -14.195 1.00 98.50 80 ARG A N 1
ATOM 635 C CA . ARG A 1 80 ? 12.736 -6.947 -15.629 1.00 98.50 80 ARG A CA 1
ATOM 636 C C . ARG A 1 80 ? 11.873 -8.032 -16.250 1.00 98.50 80 ARG A C 1
ATOM 638 O O . ARG A 1 80 ? 11.273 -7.801 -17.303 1.00 98.50 80 ARG A O 1
ATOM 645 N N . HIS A 1 81 ? 11.803 -9.205 -15.620 1.00 98.50 81 HIS A N 1
ATOM 646 C CA . HIS A 1 81 ? 10.989 -10.307 -16.130 1.00 98.50 81 HIS A CA 1
ATOM 647 C C . HIS A 1 81 ? 9.507 -9.933 -16.150 1.00 98.50 81 HIS A C 1
ATOM 649 O O . HIS A 1 81 ? 8.849 -10.091 -17.179 1.00 98.50 81 HIS A O 1
ATOM 655 N N . PHE A 1 82 ? 8.995 -9.365 -15.057 1.00 98.69 82 PHE A N 1
ATOM 656 C CA . PHE A 1 82 ? 7.601 -8.950 -14.959 1.00 98.69 82 PHE A CA 1
ATOM 657 C C . PHE A 1 82 ? 7.228 -7.900 -16.008 1.00 98.69 82 PHE A C 1
ATOM 659 O O . PHE A 1 82 ? 6.299 -8.134 -16.777 1.00 98.69 82 PHE A O 1
ATOM 666 N N . ILE A 1 83 ? 7.975 -6.795 -16.109 1.00 98.62 83 ILE A N 1
ATOM 667 C CA . ILE A 1 83 ? 7.710 -5.711 -17.071 1.00 98.62 83 ILE A CA 1
ATOM 668 C C . ILE A 1 83 ? 7.814 -6.238 -18.513 1.00 98.62 83 ILE A C 1
ATOM 670 O O . ILE A 1 83 ? 7.027 -5.857 -19.386 1.00 98.62 83 ILE A O 1
ATOM 674 N N . THR A 1 84 ? 8.723 -7.184 -18.775 1.00 98.31 84 THR A N 1
ATOM 675 C CA . THR A 1 84 ? 8.832 -7.845 -20.085 1.00 98.31 84 THR A CA 1
ATOM 676 C C . THR A 1 84 ? 7.565 -8.624 -20.433 1.00 98.31 84 THR A C 1
ATOM 678 O O . THR A 1 84 ? 7.061 -8.491 -21.547 1.00 98.31 84 THR A O 1
ATOM 681 N N . GLN A 1 85 ? 7.026 -9.429 -19.512 1.00 98.44 85 GLN A N 1
ATOM 682 C CA . GLN A 1 85 ? 5.787 -10.170 -19.781 1.00 98.44 85 GLN A CA 1
ATOM 683 C C . GLN A 1 85 ? 4.563 -9.247 -19.795 1.00 98.44 85 GLN A C 1
ATOM 685 O O . GLN A 1 85 ? 3.660 -9.437 -20.607 1.00 98.44 85 GLN A O 1
ATOM 690 N N . PHE A 1 86 ? 4.546 -8.222 -18.940 1.00 98.31 86 PHE A N 1
ATOM 691 C CA . PHE A 1 86 ? 3.472 -7.237 -18.857 1.00 98.31 86 PHE A CA 1
ATOM 692 C C . PHE A 1 86 ? 3.331 -6.432 -20.149 1.00 98.31 86 PHE A C 1
ATOM 694 O O . PHE A 1 86 ? 2.229 -6.326 -20.679 1.00 98.31 86 PHE A O 1
ATOM 701 N N . SER A 1 87 ? 4.436 -5.935 -20.711 1.00 97.25 87 SER A N 1
ATOM 702 C CA . SER A 1 87 ? 4.424 -5.178 -21.975 1.00 97.25 87 SER A CA 1
ATOM 703 C C . SER A 1 87 ? 4.031 -6.019 -23.195 1.00 97.25 87 SER A C 1
ATOM 705 O O . SER A 1 87 ? 3.489 -5.482 -24.156 1.00 97.25 87 SER A O 1
ATOM 707 N N . LYS A 1 88 ? 4.266 -7.338 -23.160 1.00 97.00 88 LYS A N 1
ATOM 708 C CA . LYS A 1 88 ? 3.890 -8.277 -24.233 1.00 97.00 88 LYS A CA 1
ATOM 709 C C . LYS A 1 88 ? 2.466 -8.822 -24.105 1.00 97.00 88 LYS A C 1
ATOM 711 O O . LYS A 1 88 ? 1.944 -9.394 -25.063 1.00 97.00 88 LYS A O 1
ATOM 716 N N . ALA A 1 89 ? 1.854 -8.717 -22.928 1.00 97.25 89 ALA A N 1
ATOM 717 C CA . ALA A 1 89 ? 0.525 -9.255 -22.683 1.00 97.25 89 ALA A CA 1
ATOM 718 C C . ALA A 1 89 ? -0.552 -8.481 -23.458 1.00 97.25 89 ALA A C 1
ATOM 720 O O . ALA A 1 89 ? -0.428 -7.290 -23.732 1.00 97.25 89 ALA A O 1
ATOM 721 N N . LYS A 1 90 ? -1.659 -9.159 -23.778 1.00 96.44 90 LYS A N 1
ATOM 722 C CA . LYS A 1 90 ? -2.840 -8.493 -24.333 1.00 96.44 90 LYS A CA 1
ATOM 723 C C . LYS A 1 90 ? -3.602 -7.785 -23.214 1.00 96.44 90 LYS A C 1
ATOM 725 O O . LYS A 1 90 ? -4.165 -8.452 -22.345 1.00 96.44 90 LYS A O 1
ATOM 730 N N . HIS A 1 91 ? -3.655 -6.459 -23.280 1.00 95.44 91 HIS A N 1
ATOM 731 C CA . HIS A 1 91 ? -4.383 -5.624 -22.326 1.00 95.44 91 HIS A CA 1
ATOM 732 C C . HIS A 1 91 ? -5.851 -5.399 -22.740 1.00 95.44 91 HIS A C 1
ATOM 734 O O . HIS A 1 91 ? -6.145 -5.354 -23.938 1.00 95.44 91 HIS A O 1
ATOM 740 N N . PRO A 1 92 ? -6.788 -5.266 -21.778 1.00 92.62 92 PRO A N 1
ATOM 741 C CA . PRO A 1 92 ? -6.601 -5.524 -20.349 1.00 92.62 92 PRO A CA 1
ATOM 742 C C . PRO A 1 92 ? -6.374 -7.020 -20.071 1.00 92.62 92 PRO A C 1
ATOM 744 O O . PRO A 1 92 ? -6.967 -7.889 -20.718 1.00 92.62 92 PRO A O 1
ATOM 747 N N . ILE A 1 93 ? -5.520 -7.321 -19.091 1.00 95.50 93 ILE A N 1
ATOM 748 C CA . ILE A 1 93 ? -5.136 -8.697 -18.759 1.00 95.50 93 ILE A CA 1
ATOM 749 C C . ILE A 1 93 ? -6.318 -9.418 -18.106 1.00 95.50 93 ILE A C 1
ATOM 751 O O . ILE A 1 93 ? -6.773 -9.061 -17.020 1.00 95.50 93 ILE A O 1
ATOM 755 N N . ARG A 1 94 ? -6.828 -10.456 -18.775 1.00 94.00 94 ARG A N 1
ATOM 756 C CA . ARG A 1 94 ? -7.953 -11.257 -18.274 1.00 94.00 94 ARG A CA 1
ATOM 757 C C . ARG A 1 94 ? -7.568 -12.023 -17.006 1.00 94.00 94 ARG A C 1
ATOM 759 O O . ARG A 1 94 ? -6.460 -12.540 -16.905 1.00 94.00 94 ARG A O 1
ATOM 766 N N . GLY A 1 95 ? -8.523 -12.154 -16.087 1.00 93.31 95 GLY A N 1
ATOM 767 C CA . GLY A 1 95 ? -8.353 -12.908 -14.841 1.00 93.31 95 GLY A CA 1
ATOM 768 C C . GLY A 1 95 ? -7.645 -12.144 -13.722 1.00 93.31 95 GLY A C 1
ATOM 769 O O . GLY A 1 95 ? -7.463 -12.710 -12.652 1.00 93.31 95 GLY A O 1
ATOM 770 N N . LEU A 1 96 ? -7.278 -10.879 -13.942 1.00 96.62 96 LEU A N 1
ATOM 771 C CA . LEU A 1 96 ? -6.735 -10.001 -12.910 1.00 96.62 96 LEU A CA 1
ATOM 772 C C . LEU A 1 96 ? -7.707 -8.865 -12.604 1.00 96.62 96 LEU A C 1
ATOM 774 O O . LEU A 1 96 ? -8.329 -8.298 -13.507 1.00 96.62 96 LEU A O 1
ATOM 778 N N . LEU A 1 97 ? -7.828 -8.532 -11.319 1.00 97.81 97 LEU A N 1
ATOM 779 C CA . LEU A 1 97 ? -8.559 -7.355 -10.880 1.00 97.81 97 LEU A CA 1
ATOM 780 C C . LEU A 1 97 ? -7.787 -6.096 -11.294 1.00 97.81 97 LEU A C 1
ATOM 782 O O . LEU A 1 97 ? -6.558 -6.061 -11.241 1.00 97.81 97 LEU A O 1
ATOM 786 N N . ARG A 1 98 ? -8.508 -5.058 -11.715 1.00 97.75 98 ARG A N 1
ATOM 787 C CA . ARG A 1 98 ? -7.934 -3.744 -12.018 1.00 97.75 98 ARG A CA 1
ATOM 788 C C . ARG A 1 98 ? -8.301 -2.790 -10.897 1.00 97.75 98 ARG A C 1
ATOM 790 O O . ARG A 1 98 ? -9.446 -2.808 -10.450 1.00 97.75 98 ARG A O 1
ATOM 797 N N . GLN A 1 99 ? -7.380 -1.918 -10.509 1.00 98.06 99 GLN A N 1
ATOM 798 C CA . GLN A 1 99 ? -7.623 -0.899 -9.487 1.00 98.06 99 GLN A CA 1
ATOM 799 C C . GLN A 1 99 ? -8.872 -0.054 -9.776 1.00 98.06 99 GLN A C 1
ATOM 801 O O . GLN A 1 99 ? -9.698 0.161 -8.894 1.00 98.06 99 GLN A O 1
ATOM 806 N N . ARG A 1 100 ? -9.078 0.326 -11.042 1.00 97.56 100 ARG A N 1
ATOM 807 C CA . ARG A 1 100 ? -10.269 1.068 -11.489 1.00 97.56 100 ARG A CA 1
ATOM 808 C C . ARG A 1 100 ? -11.609 0.362 -11.263 1.00 97.56 100 ARG A C 1
ATOM 810 O O . ARG A 1 100 ? -12.654 0.995 -11.360 1.00 97.56 100 ARG A O 1
ATOM 817 N N . ASP A 1 101 ? -11.591 -0.942 -10.983 1.00 97.81 101 ASP A N 1
ATOM 818 C CA . ASP A 1 101 ? -12.787 -1.728 -10.684 1.00 97.81 101 ASP A CA 1
ATOM 819 C C . ASP A 1 101 ? -13.129 -1.751 -9.178 1.00 97.81 101 ASP A C 1
ATOM 821 O O . ASP A 1 101 ? -14.171 -2.296 -8.814 1.00 97.81 101 ASP A O 1
ATOM 825 N N . PHE A 1 102 ? -12.285 -1.202 -8.293 1.00 98.50 102 PHE A N 1
ATOM 826 C CA . PHE A 1 102 ? -12.424 -1.362 -6.838 1.00 98.50 102 PHE A CA 1
ATOM 827 C C . PHE A 1 102 ? -13.752 -0.841 -6.300 1.00 98.50 102 PHE A C 1
ATOM 829 O O . PHE A 1 102 ? -14.438 -1.573 -5.591 1.00 98.50 102 PHE A O 1
ATOM 836 N N . PHE A 1 103 ? -14.163 0.377 -6.661 1.00 98.62 103 PHE A N 1
ATOM 837 C CA . PHE A 1 103 ? -15.431 0.906 -6.162 1.00 98.62 103 PHE A CA 1
ATOM 838 C C . PHE A 1 103 ? -16.616 0.021 -6.581 1.00 98.62 103 PHE A C 1
ATOM 840 O O . PHE A 1 103 ? -17.432 -0.367 -5.747 1.00 98.62 103 PHE A O 1
ATOM 847 N N . GLU A 1 104 ? -16.691 -0.348 -7.861 1.00 97.94 104 GLU A N 1
ATOM 848 C CA . GLU A 1 104 ? -17.826 -1.103 -8.404 1.00 97.94 104 GLU A CA 1
ATOM 849 C C . GLU A 1 104 ? -17.867 -2.551 -7.898 1.00 97.94 104 GLU A C 1
ATOM 851 O O . GLU A 1 104 ? -18.949 -3.067 -7.632 1.00 97.94 104 GLU A O 1
ATOM 856 N N . LYS A 1 105 ? -16.709 -3.208 -7.749 1.00 97.88 105 LYS A N 1
ATOM 857 C CA . LYS A 1 105 ? -16.636 -4.631 -7.382 1.00 97.88 105 LYS A CA 1
ATOM 858 C C . LYS A 1 105 ? -16.461 -4.886 -5.888 1.00 97.88 105 LYS A C 1
ATOM 860 O O . LYS A 1 105 ? -16.913 -5.921 -5.422 1.00 97.88 105 LYS A O 1
ATOM 865 N N . GLN A 1 106 ? -15.800 -3.983 -5.165 1.00 97.94 106 GLN A N 1
ATOM 866 C CA . GLN A 1 106 ? -15.381 -4.203 -3.775 1.00 97.94 106 GLN A CA 1
ATOM 867 C C . GLN A 1 106 ? -16.069 -3.264 -2.780 1.00 97.94 106 GLN A C 1
ATOM 869 O O . GLN A 1 106 ? -16.081 -3.570 -1.598 1.00 97.94 106 GLN A O 1
ATOM 874 N N . VAL A 1 107 ? -16.658 -2.138 -3.210 1.00 98.44 107 VAL A N 1
ATOM 875 C CA . VAL A 1 107 ? -17.324 -1.182 -2.297 1.00 98.44 107 VAL A CA 1
ATOM 876 C C . VAL A 1 107 ? -18.838 -1.213 -2.472 1.00 98.44 107 VAL A C 1
ATOM 878 O O . VAL A 1 107 ? -19.578 -1.519 -1.536 1.00 98.44 107 VAL A O 1
ATOM 881 N N . LYS A 1 108 ? -19.311 -0.920 -3.685 1.00 98.00 108 LYS A N 1
ATOM 882 C CA . LYS A 1 108 ? -20.731 -0.766 -4.013 1.00 98.00 108 LYS A CA 1
ATOM 883 C C . LYS A 1 108 ? -21.597 -1.978 -3.641 1.00 98.00 108 LYS A C 1
ATOM 885 O O . LYS A 1 108 ? -22.673 -1.743 -3.088 1.00 98.00 108 LYS A O 1
ATOM 890 N N . PRO A 1 109 ? -21.168 -3.243 -3.842 1.00 97.19 109 PRO A N 1
ATOM 891 C CA . PRO A 1 109 ? -21.982 -4.400 -3.469 1.00 97.19 109 PRO A CA 1
ATOM 892 C C . PRO A 1 109 ? -22.253 -4.491 -1.964 1.00 97.19 109 PRO A C 1
ATOM 894 O O . PRO A 1 109 ? -23.284 -5.019 -1.569 1.00 97.19 109 PRO A O 1
ATOM 897 N N . HIS A 1 110 ? -21.382 -3.937 -1.116 1.00 97.06 110 HIS A N 1
ATOM 898 C CA . HIS A 1 110 ? -21.561 -3.976 0.338 1.00 97.06 110 HIS A CA 1
ATOM 899 C C . HIS A 1 110 ? -22.393 -2.815 0.885 1.00 97.06 110 HIS A C 1
ATOM 901 O O . HIS A 1 110 ? -22.889 -2.906 2.008 1.00 97.06 110 HIS A O 1
ATOM 907 N N . LEU A 1 111 ? -22.611 -1.750 0.102 1.00 96.38 111 LEU A N 1
ATOM 908 C CA . LEU A 1 111 ? -23.437 -0.615 0.529 1.00 96.38 111 LEU A CA 1
ATOM 909 C C . LEU A 1 111 ? -24.885 -1.031 0.816 1.00 96.38 111 LEU A C 1
ATOM 911 O O . LEU A 1 111 ? -25.521 -0.444 1.688 1.00 96.38 111 LEU A O 1
ATOM 915 N N . VAL A 1 112 ? -25.406 -2.059 0.138 1.00 92.19 112 VAL A N 1
ATOM 916 C CA . VAL A 1 112 ? -26.762 -2.580 0.399 1.00 92.19 112 VAL A CA 1
ATOM 917 C C . VAL A 1 112 ? -26.833 -3.455 1.654 1.00 92.19 112 VAL A C 1
ATOM 919 O O . VAL A 1 112 ? -27.908 -3.639 2.218 1.00 92.19 112 VAL A O 1
ATOM 922 N N . GLU A 1 113 ? -25.700 -3.995 2.108 1.00 90.31 113 GLU A N 1
ATOM 923 C CA . GLU A 1 113 ? -25.624 -4.916 3.247 1.00 90.31 113 GLU A CA 1
ATOM 924 C C . GLU A 1 113 ? -25.428 -4.201 4.588 1.00 90.31 113 GLU A C 1
ATOM 926 O O . GLU A 1 113 ? -25.598 -4.816 5.650 1.00 90.31 113 GLU A O 1
ATOM 931 N N . GLY A 1 114 ? -25.013 -2.935 4.547 1.00 92.50 114 GLY A N 1
ATOM 932 C CA . GLY A 1 114 ? -24.761 -2.113 5.718 1.00 92.50 114 GLY A CA 1
ATOM 933 C C . GLY A 1 114 ? -23.809 -0.955 5.435 1.00 92.50 114 GLY A C 1
ATOM 934 O O . GLY A 1 114 ? -23.537 -0.590 4.295 1.00 92.50 114 GLY A O 1
ATOM 935 N N . LYS A 1 115 ? -23.304 -0.363 6.516 1.00 96.81 115 LYS A N 1
ATOM 936 C CA . LYS A 1 115 ? -22.336 0.729 6.458 1.00 96.81 115 LYS A CA 1
ATOM 937 C C . LYS A 1 115 ? -20.972 0.220 6.012 1.00 96.81 115 LYS A C 1
ATOM 939 O O . LYS A 1 115 ? -20.476 -0.765 6.568 1.00 96.81 115 LYS A O 1
ATOM 944 N N . VAL A 1 116 ? -20.364 0.929 5.067 1.00 98.62 116 VAL A N 1
ATOM 945 C CA . VAL A 1 116 ? -19.058 0.592 4.500 1.00 98.62 116 VAL A CA 1
ATOM 946 C C . VAL A 1 116 ? -18.070 1.707 4.805 1.00 98.62 116 VAL A C 1
ATOM 948 O O . VAL A 1 116 ? -18.395 2.881 4.633 1.00 98.62 116 VAL A O 1
ATOM 951 N N . ALA A 1 117 ? -16.859 1.360 5.227 1.00 98.81 117 ALA A N 1
ATOM 952 C CA . ALA A 1 117 ? -15.737 2.285 5.150 1.00 98.81 117 ALA A CA 1
ATOM 953 C C . ALA A 1 117 ? -14.898 1.962 3.919 1.00 98.81 117 ALA A C 1
ATOM 955 O O . ALA A 1 117 ? -14.562 0.804 3.684 1.00 98.81 117 ALA A O 1
ATOM 956 N N . TYR A 1 118 ? -14.552 2.989 3.154 1.00 98.81 118 TYR A N 1
ATOM 957 C CA . TYR A 1 118 ? -13.608 2.902 2.055 1.00 98.81 118 TYR A CA 1
ATOM 958 C C . TYR A 1 118 ? -12.352 3.667 2.459 1.00 98.81 118 TYR A C 1
ATOM 960 O O . TYR A 1 118 ? -12.384 4.884 2.621 1.00 98.81 118 TYR A O 1
ATOM 968 N N . VAL A 1 119 ? -11.271 2.941 2.715 1.00 98.88 119 VAL A N 1
ATOM 969 C CA . VAL A 1 119 ? -10.029 3.478 3.265 1.00 98.88 119 VAL A CA 1
ATOM 970 C C . VAL A 1 119 ? -8.999 3.541 2.144 1.00 98.88 119 VAL A C 1
ATOM 972 O O . VAL A 1 119 ? -8.537 2.506 1.669 1.00 98.88 119 VAL A O 1
ATOM 975 N N . TRP A 1 120 ? -8.664 4.749 1.704 1.00 98.81 120 TRP A N 1
ATOM 976 C CA . TRP A 1 120 ? -7.603 4.995 0.730 1.00 98.81 120 TRP A CA 1
ATOM 977 C C . TRP A 1 120 ? -6.281 5.144 1.463 1.00 98.81 120 TRP A C 1
ATOM 979 O O . TRP A 1 120 ? -6.169 5.998 2.346 1.00 98.81 120 TRP A O 1
ATOM 989 N N . VAL A 1 121 ? -5.311 4.307 1.111 1.00 98.62 121 VAL A N 1
ATOM 990 C CA . VAL A 1 121 ? -3.987 4.297 1.733 1.00 98.62 121 VAL A CA 1
ATOM 991 C C . VAL A 1 121 ? -2.944 4.555 0.659 1.00 98.62 121 VAL A C 1
ATOM 993 O O . VAL A 1 121 ? -2.751 3.715 -0.218 1.00 98.62 121 VAL A O 1
ATOM 996 N N . ASP A 1 122 ? -2.307 5.717 0.741 1.00 97.81 122 ASP A N 1
ATOM 997 C CA . ASP A 1 122 ? -1.245 6.132 -0.171 1.00 97.81 122 ASP A CA 1
ATOM 998 C C . ASP A 1 122 ? -0.039 5.198 -0.033 1.00 97.81 122 ASP A C 1
ATOM 1000 O O . ASP A 1 122 ? 0.362 4.844 1.082 1.00 97.81 122 ASP A O 1
ATOM 1004 N N . ALA A 1 123 ? 0.505 4.758 -1.165 1.00 97.75 123 ALA A N 1
ATOM 1005 C CA . ALA A 1 123 ? 1.712 3.941 -1.259 1.00 97.75 123 ALA A CA 1
ATOM 1006 C C . ALA A 1 123 ? 1.718 2.590 -0.496 1.00 97.75 123 ALA A C 1
ATOM 1008 O O . ALA A 1 123 ? 2.792 2.024 -0.239 1.00 97.75 123 ALA A O 1
ATOM 1009 N N . LEU A 1 124 ? 0.557 2.029 -0.130 1.00 98.31 124 LEU A N 1
ATOM 1010 C CA . LEU A 1 124 ? 0.480 0.746 0.582 1.00 98.31 124 LEU A CA 1
ATOM 1011 C C . LEU A 1 124 ? 0.870 -0.433 -0.326 1.00 98.31 124 LEU A C 1
ATOM 1013 O O . LEU A 1 124 ? 0.091 -0.895 -1.161 1.00 98.31 124 LEU A O 1
ATOM 1017 N N . ARG A 1 125 ? 2.063 -0.997 -0.102 1.00 98.25 125 ARG A N 1
ATOM 1018 C CA . ARG A 1 125 ? 2.535 -2.183 -0.837 1.00 98.25 125 ARG A CA 1
ATOM 1019 C C . ARG A 1 125 ? 1.709 -3.424 -0.505 1.00 98.25 125 ARG A C 1
ATOM 1021 O O . ARG A 1 125 ? 1.243 -3.605 0.622 1.00 98.25 125 ARG A O 1
ATOM 1028 N N . PHE A 1 126 ? 1.615 -4.346 -1.463 1.00 98.56 126 PHE A N 1
ATOM 1029 C CA . PHE A 1 126 ? 0.887 -5.605 -1.277 1.00 98.56 126 PHE A CA 1
ATOM 1030 C C . PHE A 1 126 ? 1.386 -6.411 -0.068 1.00 98.56 126 PHE A C 1
ATOM 1032 O O . PHE A 1 126 ? 0.597 -6.921 0.725 1.00 98.56 126 PHE A O 1
ATOM 1039 N N . GLU A 1 127 ? 2.705 -6.476 0.113 1.00 97.94 127 GLU A N 1
ATOM 1040 C CA . GLU A 1 127 ? 3.341 -7.172 1.236 1.00 97.94 127 GLU A CA 1
ATOM 1041 C C . GLU A 1 127 ? 2.932 -6.592 2.607 1.00 97.94 127 GLU A C 1
ATOM 1043 O O . GLU A 1 127 ? 2.616 -7.345 3.530 1.00 97.94 127 GLU A O 1
ATOM 1048 N N . MET A 1 128 ? 2.806 -5.263 2.697 1.00 98.06 128 MET A N 1
ATOM 1049 C CA . MET A 1 128 ? 2.387 -4.553 3.907 1.00 98.06 128 MET A CA 1
ATOM 1050 C C . MET A 1 128 ? 0.919 -4.841 4.229 1.00 98.06 128 MET A C 1
ATOM 1052 O O . MET A 1 128 ? 0.563 -5.107 5.376 1.00 98.06 128 MET A O 1
ATOM 1056 N N . ALA A 1 129 ? 0.054 -4.855 3.211 1.00 98.12 129 ALA A N 1
ATOM 1057 C CA . ALA A 1 129 ? -1.351 -5.211 3.387 1.00 98.12 129 ALA A CA 1
ATOM 1058 C C . ALA A 1 129 ? -1.528 -6.657 3.870 1.00 98.12 129 ALA A C 1
ATOM 1060 O O . ALA A 1 129 ? -2.418 -6.934 4.673 1.00 98.12 129 ALA A O 1
ATOM 1061 N N . ARG A 1 130 ? -0.675 -7.588 3.430 1.00 96.69 130 ARG A N 1
ATOM 1062 C CA . ARG A 1 130 ? -0.693 -8.965 3.943 1.00 96.69 130 ARG A CA 1
ATOM 1063 C C . ARG A 1 130 ? -0.294 -9.058 5.398 1.00 96.69 130 ARG A C 1
ATOM 1065 O O . ARG A 1 130 ? -0.920 -9.810 6.140 1.00 96.69 130 ARG A O 1
ATOM 1072 N N . GLU A 1 131 ? 0.743 -8.333 5.792 1.00 94.75 131 GLU A N 1
ATOM 1073 C CA . GLU A 1 131 ? 1.134 -8.240 7.192 1.00 94.75 131 GLU A CA 1
ATOM 1074 C C . GLU A 1 131 ? -0.015 -7.669 8.029 1.00 94.75 131 GLU A C 1
ATOM 1076 O O . GLU A 1 131 ? -0.445 -8.308 8.986 1.00 94.75 131 GLU A O 1
ATOM 1081 N N . LEU A 1 132 ? -0.629 -6.570 7.582 1.00 95.38 132 LEU A N 1
ATOM 1082 C CA . LEU A 1 132 ? -1.823 -6.003 8.211 1.00 95.38 132 LEU A CA 1
ATOM 1083 C C . LEU A 1 132 ? -2.976 -7.015 8.324 1.00 95.38 132 LEU A C 1
ATOM 1085 O O . LEU A 1 132 ? -3.631 -7.086 9.363 1.00 95.38 132 LEU A O 1
ATOM 1089 N N . CYS A 1 133 ? -3.207 -7.833 7.294 1.00 94.75 133 CYS A N 1
ATOM 1090 C CA . CYS A 1 133 ? -4.210 -8.896 7.338 1.00 94.75 133 CYS A CA 1
ATOM 1091 C C . CYS A 1 133 ? -3.905 -9.928 8.428 1.00 94.75 133 CYS A C 1
ATOM 1093 O O . CYS A 1 133 ? -4.808 -10.296 9.172 1.00 94.75 133 CYS A O 1
ATOM 1095 N N . ARG A 1 134 ? -2.648 -10.368 8.584 1.00 90.06 134 ARG A N 1
ATOM 1096 C CA . ARG A 1 134 ? -2.280 -11.296 9.671 1.00 90.06 134 ARG A CA 1
ATOM 1097 C C . ARG A 1 134 ? -2.602 -10.700 11.042 1.00 90.06 134 ARG A C 1
ATOM 1099 O O . ARG A 1 134 ? -3.166 -11.388 11.885 1.00 90.06 134 ARG A O 1
ATOM 1106 N N . LEU A 1 135 ? -2.331 -9.408 11.230 1.00 84.12 135 LEU A N 1
ATOM 1107 C CA . LEU A 1 135 ? -2.602 -8.698 12.485 1.00 84.12 135 LEU A CA 1
ATOM 1108 C C . LEU A 1 135 ? -4.102 -8.549 12.802 1.00 84.12 135 LEU A C 1
ATOM 1110 O O . LEU A 1 135 ? -4.471 -8.371 13.965 1.00 84.12 135 LEU A O 1
ATOM 1114 N N . LEU A 1 136 ? -4.957 -8.584 11.776 1.00 87.75 136 LEU A N 1
ATOM 1115 C CA . LEU A 1 136 ? -6.409 -8.391 11.866 1.00 87.75 136 LEU A CA 1
ATOM 1116 C C . LEU A 1 136 ? -7.211 -9.703 11.806 1.00 87.75 136 LEU A C 1
ATOM 1118 O O . LEU A 1 136 ? -8.425 -9.669 12.007 1.00 87.75 136 LEU A O 1
ATOM 1122 N N . ALA A 1 137 ? -6.562 -10.843 11.547 1.00 87.62 137 ALA A N 1
ATOM 1123 C CA . ALA A 1 137 ? -7.224 -12.124 11.278 1.00 87.62 137 ALA A CA 1
ATOM 1124 C C . ALA A 1 137 ? -8.081 -12.645 12.442 1.00 87.62 137 ALA A C 1
ATOM 1126 O O . ALA A 1 137 ? -9.073 -13.332 12.209 1.00 87.62 137 ALA A O 1
ATOM 1127 N N . ASP A 1 138 ? -7.738 -12.277 13.679 1.00 81.56 138 ASP A N 1
ATOM 1128 C CA . ASP A 1 138 ? -8.505 -12.661 14.871 1.00 81.56 138 ASP A CA 1
ATOM 1129 C C . ASP A 1 138 ? -9.847 -11.903 14.969 1.00 81.56 138 ASP A C 1
ATOM 1131 O O . ASP A 1 138 ? -10.814 -12.390 15.560 1.00 81.56 138 ASP A O 1
ATOM 1135 N N . ASP A 1 139 ? -9.927 -10.688 14.417 1.00 80.94 139 ASP A N 1
ATOM 1136 C CA . ASP A 1 139 ? -11.064 -9.773 14.599 1.00 80.94 139 ASP A CA 1
ATOM 1137 C C . ASP A 1 139 ? -11.986 -9.702 13.372 1.00 80.94 139 ASP A C 1
ATOM 1139 O O . ASP A 1 139 ? -13.159 -9.332 13.485 1.00 80.94 139 ASP A O 1
ATOM 1143 N N . PHE A 1 140 ? -11.472 -10.051 12.193 1.00 90.19 140 PHE A N 1
ATOM 1144 C CA . PHE A 1 140 ? -12.159 -9.864 10.923 1.00 90.19 140 PHE A CA 1
ATOM 1145 C C . PHE A 1 140 ? -12.081 -11.116 10.061 1.00 90.19 140 PHE A C 1
ATOM 1147 O O . PHE A 1 140 ? -11.061 -11.798 9.996 1.00 90.19 140 PHE A O 1
ATOM 1154 N N . LYS A 1 141 ? -13.149 -11.359 9.300 1.00 93.38 141 LYS A N 1
ATOM 1155 C CA . LYS A 1 141 ? -13.044 -12.178 8.098 1.00 93.38 141 LYS A CA 1
ATOM 1156 C C . LYS A 1 141 ? -12.400 -11.316 7.017 1.00 93.38 141 LYS A C 1
ATOM 1158 O O . LYS A 1 141 ? -12.875 -10.214 6.743 1.00 93.38 141 LYS A O 1
ATOM 1163 N N . LEU A 1 142 ? -11.324 -11.824 6.428 1.00 94.12 142 LEU A N 1
ATOM 1164 C CA . LEU A 1 142 ? -10.445 -11.070 5.542 1.00 94.12 142 LEU A CA 1
ATOM 1165 C C . LEU A 1 142 ? -10.390 -11.686 4.153 1.00 94.12 142 LEU A C 1
ATOM 1167 O O . LEU A 1 142 ? -10.292 -12.904 4.012 1.00 94.12 142 LEU A O 1
ATOM 1171 N N . GLU A 1 143 ? -10.342 -10.824 3.148 1.00 96.31 143 GLU A N 1
ATOM 1172 C CA . GLU A 1 143 ? -9.956 -11.180 1.790 1.00 96.31 143 GLU A CA 1
ATOM 1173 C C . GLU A 1 143 ? -8.969 -10.132 1.267 1.00 96.31 143 GLU A C 1
ATOM 1175 O O . GLU A 1 143 ? -9.330 -8.970 1.100 1.00 96.31 143 GLU A O 1
ATOM 1180 N N . CYS A 1 144 ? -7.716 -10.530 1.037 1.00 97.12 144 CYS A N 1
ATOM 1181 C CA . CYS A 1 144 ? -6.675 -9.676 0.462 1.00 97.12 144 CYS A CA 1
ATOM 1182 C C . CYS A 1 144 ? -6.411 -10.130 -0.973 1.00 97.12 144 CYS A C 1
ATOM 1184 O O . CYS A 1 144 ? -5.962 -11.256 -1.182 1.00 97.12 144 CYS A O 1
ATOM 1186 N N . GLN A 1 145 ? -6.715 -9.275 -1.949 1.00 97.62 145 GLN A N 1
ATOM 1187 C CA . GLN A 1 145 ? -6.593 -9.596 -3.371 1.00 97.62 145 GLN A CA 1
ATOM 1188 C C . GLN A 1 145 ? -5.570 -8.681 -4.047 1.00 97.62 145 GLN A C 1
ATOM 1190 O O . GLN A 1 145 ? -5.608 -7.464 -3.831 1.00 97.62 145 GLN A O 1
ATOM 1195 N N . PRO A 1 146 ? -4.678 -9.223 -4.894 1.00 98.38 146 PRO A N 1
ATOM 1196 C CA . PRO A 1 146 ? -3.824 -8.401 -5.734 1.00 98.38 146 PRO A CA 1
ATOM 1197 C C . PRO A 1 146 ? -4.621 -7.814 -6.900 1.00 98.38 146 PRO A C 1
ATOM 1199 O O . PRO A 1 146 ? -5.479 -8.473 -7.496 1.00 98.38 146 PRO A O 1
ATOM 1202 N N . ALA A 1 147 ? -4.285 -6.589 -7.284 1.00 98.50 147 ALA A N 1
ATOM 1203 C CA . ALA A 1 147 ? -4.812 -5.947 -8.476 1.00 98.50 147 ALA A CA 1
ATOM 1204 C C . ALA A 1 147 ? -3.713 -5.235 -9.258 1.00 98.50 147 ALA A C 1
ATOM 1206 O O . ALA A 1 147 ? -2.684 -4.850 -8.709 1.00 98.50 147 ALA A O 1
ATOM 1207 N N . ILE A 1 148 ? -3.955 -5.035 -10.550 1.00 98.56 148 ILE A N 1
ATOM 1208 C CA . ILE A 1 148 ? -3.108 -4.191 -11.388 1.00 98.56 148 ILE A CA 1
ATOM 1209 C C . ILE A 1 148 ? -3.510 -2.731 -11.160 1.00 98.56 148 ILE A C 1
ATOM 1211 O O . ILE A 1 148 ? -4.652 -2.348 -11.445 1.00 98.56 148 ILE A O 1
ATOM 1215 N N . GLY A 1 149 ? -2.571 -1.952 -10.623 1.00 98.25 149 GLY A N 1
ATOM 1216 C CA . GLY A 1 149 ? -2.662 -0.506 -10.451 1.00 98.25 149 GLY A CA 1
ATOM 1217 C C . GLY A 1 149 ? -2.829 0.220 -11.783 1.00 98.25 149 GLY A C 1
ATOM 1218 O O . GLY A 1 149 ? -2.512 -0.312 -12.847 1.00 98.25 149 GLY A O 1
ATOM 1219 N N . THR A 1 150 ? -3.360 1.435 -11.737 1.00 97.75 150 THR A N 1
ATOM 1220 C CA . THR A 1 150 ? -3.509 2.275 -12.929 1.00 97.75 150 THR A CA 1
ATOM 1221 C C . THR A 1 150 ? -2.189 2.979 -13.209 1.00 97.75 150 THR A C 1
ATOM 1223 O O . THR A 1 150 ? -1.601 3.572 -12.313 1.00 97.75 150 THR A O 1
ATOM 1226 N N . MET A 1 151 ? -1.713 2.896 -14.450 1.00 96.75 151 MET A N 1
ATOM 1227 C CA . MET A 1 151 ? -0.434 3.473 -14.857 1.00 96.75 151 MET A CA 1
ATOM 1228 C C . MET A 1 151 ? -0.605 4.909 -15.373 1.00 96.75 151 MET A C 1
ATOM 1230 O O . MET A 1 151 ? -1.593 5.177 -16.065 1.00 96.75 151 MET A O 1
ATOM 1234 N N . PRO A 1 152 ? 0.379 5.798 -15.148 1.00 98.00 152 PRO A N 1
ATOM 1235 C CA . PRO A 1 152 ? 1.552 5.612 -14.277 1.00 98.00 152 PRO A CA 1
ATOM 1236 C C . PRO A 1 152 ? 1.161 5.466 -12.796 1.00 98.00 152 PRO A C 1
ATOM 1238 O O . PRO A 1 152 ? 0.160 6.039 -12.379 1.00 98.00 152 PRO A O 1
ATOM 1241 N N . THR A 1 153 ? 1.931 4.706 -12.003 1.00 98.19 153 THR A N 1
ATOM 1242 C CA . THR A 1 153 ? 1.601 4.406 -10.590 1.00 98.19 153 THR A CA 1
ATOM 1243 C C . THR A 1 153 ? 1.999 5.564 -9.661 1.00 98.19 153 THR A C 1
ATOM 1245 O O . THR A 1 153 ? 2.836 5.423 -8.767 1.00 98.19 153 THR A O 1
ATOM 1248 N N . ILE A 1 154 ? 1.458 6.743 -9.953 1.00 97.06 154 ILE A N 1
ATOM 1249 C CA . ILE A 1 154 ? 1.607 7.981 -9.183 1.00 97.06 154 ILE A CA 1
ATOM 1250 C C . ILE A 1 154 ? 0.285 8.318 -8.495 1.00 97.06 154 ILE A C 1
ATOM 1252 O O . ILE A 1 154 ? -0.784 7.945 -8.996 1.00 97.06 154 ILE A O 1
ATOM 1256 N N . THR A 1 155 ? 0.351 9.049 -7.388 1.00 96.88 155 THR A N 1
ATOM 1257 C CA . THR A 1 155 ? -0.790 9.335 -6.514 1.00 96.88 155 THR A CA 1
ATOM 1258 C C . THR A 1 155 ? -1.979 9.950 -7.247 1.00 96.88 155 THR A C 1
ATOM 1260 O O . THR A 1 155 ? -3.125 9.538 -7.050 1.00 96.88 155 THR A O 1
ATOM 1263 N N . GLU A 1 156 ? -1.752 10.914 -8.147 1.00 97.19 156 GLU A N 1
ATOM 1264 C CA . GLU A 1 156 ? -2.829 11.584 -8.887 1.00 97.19 156 GLU A CA 1
ATOM 1265 C C . GLU A 1 156 ? -3.653 10.610 -9.734 1.00 97.19 156 GLU A C 1
ATOM 1267 O O . GLU A 1 156 ? -4.875 10.757 -9.836 1.00 97.19 156 GLU A O 1
ATOM 1272 N N . ILE A 1 157 ? -2.999 9.603 -10.315 1.00 98.50 157 ILE A N 1
ATOM 1273 C CA . ILE A 1 157 ? -3.628 8.599 -11.174 1.00 98.50 157 ILE A CA 1
ATOM 1274 C C . ILE A 1 157 ? -4.237 7.479 -10.334 1.00 98.50 157 ILE A C 1
ATOM 1276 O O . ILE A 1 157 ? -5.416 7.156 -10.510 1.00 98.50 157 ILE A O 1
ATOM 1280 N N . GLY A 1 158 ? -3.465 6.923 -9.399 1.00 98.31 158 GLY A N 1
ATOM 1281 C CA . GLY A 1 158 ? -3.894 5.824 -8.540 1.00 98.31 158 GLY A CA 1
ATOM 1282 C C . GLY A 1 158 ? -5.118 6.195 -7.703 1.00 98.31 158 GLY A C 1
ATOM 1283 O O . GLY A 1 158 ? -6.126 5.490 -7.739 1.00 98.31 158 GLY A O 1
ATOM 1284 N N . MET A 1 159 ? -5.093 7.348 -7.025 1.00 98.31 159 MET A N 1
ATOM 1285 C CA . MET A 1 159 ? -6.199 7.781 -6.163 1.00 98.31 159 MET A CA 1
ATOM 1286 C C . MET A 1 159 ? -7.461 8.114 -6.961 1.00 98.31 159 MET A C 1
ATOM 1288 O O . MET A 1 159 ? -8.577 7.877 -6.499 1.00 98.31 159 MET A O 1
ATOM 1292 N N . ALA A 1 160 ? -7.317 8.671 -8.166 1.00 98.62 160 ALA A N 1
ATOM 1293 C CA . ALA A 1 160 ? -8.462 8.938 -9.030 1.00 98.62 160 ALA A CA 1
ATOM 1294 C C . ALA A 1 160 ? -9.067 7.645 -9.607 1.00 98.62 160 ALA A C 1
ATOM 1296 O O . ALA A 1 160 ? -10.277 7.582 -9.825 1.00 98.62 160 ALA A O 1
ATOM 1297 N N . ALA A 1 161 ? -8.266 6.592 -9.794 1.00 98.44 161 ALA A N 1
ATOM 1298 C CA . ALA A 1 161 ? -8.760 5.288 -10.225 1.00 98.44 161 ALA A CA 1
ATOM 1299 C C . ALA A 1 161 ? -9.649 4.601 -9.172 1.00 98.44 161 ALA A C 1
ATOM 1301 O O . ALA A 1 161 ? -10.460 3.752 -9.525 1.00 98.44 161 ALA A O 1
ATOM 1302 N N . LEU A 1 162 ? -9.559 4.990 -7.898 1.00 98.62 162 LEU A N 1
ATOM 1303 C CA . LEU A 1 162 ? -10.408 4.467 -6.820 1.00 98.62 162 LEU A CA 1
ATOM 1304 C C . LEU A 1 162 ? -11.850 5.006 -6.855 1.00 98.62 162 LEU A C 1
ATOM 1306 O O . LEU A 1 162 ? -12.702 4.576 -6.077 1.00 98.62 162 LEU A O 1
ATOM 1310 N N . LEU A 1 163 ? -12.149 5.965 -7.732 1.00 98.69 163 LEU A N 1
ATOM 1311 C CA . LEU A 1 163 ? -13.453 6.617 -7.782 1.00 98.69 163 LEU A CA 1
ATOM 1312 C C . LEU A 1 163 ? -14.537 5.750 -8.458 1.00 98.69 163 LEU A C 1
ATOM 1314 O O . LEU A 1 163 ? -14.241 4.896 -9.299 1.00 98.69 163 LEU A O 1
ATOM 1318 N N . PRO A 1 164 ? -15.828 6.000 -8.158 1.00 98.00 164 PRO A N 1
ATOM 1319 C CA . PRO A 1 164 ? -16.935 5.476 -8.955 1.00 98.00 164 PRO A CA 1
ATOM 1320 C C . PRO A 1 164 ? -16.753 5.802 -10.443 1.00 98.00 164 PRO A C 1
ATOM 1322 O O . PRO A 1 164 ? -16.084 6.770 -10.788 1.00 98.00 164 PRO A O 1
ATOM 1325 N N . LYS A 1 165 ? -17.363 5.018 -11.339 1.00 97.31 165 LYS A N 1
ATOM 1326 C CA . LYS A 1 165 ? -17.272 5.185 -12.808 1.00 97.31 165 LYS A CA 1
ATOM 1327 C C . LYS A 1 165 ? -15.863 5.068 -13.417 1.00 97.31 165 LYS A C 1
ATOM 1329 O O . LYS A 1 165 ? -15.755 4.963 -14.637 1.00 97.31 165 LYS A O 1
ATOM 1334 N N . ALA A 1 166 ? -14.793 4.988 -12.618 1.00 97.06 166 ALA A N 1
ATOM 1335 C CA . ALA A 1 166 ? -13.437 4.801 -13.128 1.00 97.06 166 ALA A CA 1
ATOM 1336 C C . ALA A 1 166 ? -13.313 3.524 -13.969 1.00 97.06 166 ALA A C 1
ATOM 1338 O O . ALA A 1 166 ? -12.557 3.510 -14.932 1.00 97.06 166 ALA A O 1
ATOM 1339 N N . HIS A 1 167 ? -14.079 2.468 -13.686 1.00 95.06 167 HIS A N 1
ATOM 1340 C CA . HIS A 1 167 ? -14.095 1.237 -14.483 1.00 95.06 167 HIS A CA 1
ATOM 1341 C C . HIS A 1 167 ? -14.681 1.390 -15.902 1.00 95.06 167 HIS A C 1
ATOM 1343 O O . HIS A 1 167 ? -14.356 0.571 -16.763 1.00 95.06 167 HIS A O 1
ATOM 1349 N N . GLU A 1 168 ? -15.519 2.407 -16.140 1.00 92.81 168 GLU A N 1
ATOM 1350 C CA . GLU A 1 168 ? -16.247 2.624 -17.400 1.00 92.81 168 GLU A CA 1
ATOM 1351 C C . GLU A 1 168 ? -15.400 3.415 -18.399 1.00 92.81 168 GLU A C 1
ATOM 1353 O O . GLU A 1 168 ? -15.130 2.946 -19.501 1.00 92.81 168 GLU A O 1
ATOM 1358 N N . ALA A 1 169 ? -14.957 4.606 -17.989 1.00 88.31 169 ALA A N 1
ATOM 1359 C CA . ALA A 1 169 ? -14.188 5.532 -18.810 1.00 88.31 169 ALA A CA 1
ATOM 1360 C C . ALA A 1 169 ? -13.190 6.279 -17.926 1.00 88.31 169 ALA A C 1
ATOM 1362 O O . ALA A 1 169 ? -13.577 6.955 -16.968 1.00 88.31 169 ALA A O 1
ATOM 1363 N N . ALA A 1 170 ? -11.904 6.131 -18.239 1.00 94.69 170 ALA A N 1
ATOM 1364 C CA . ALA A 1 170 ? -10.852 6.875 -17.566 1.00 94.69 170 ALA A CA 1
ATOM 1365 C C . ALA A 1 170 ? -9.663 7.059 -18.494 1.00 94.69 170 ALA A C 1
ATOM 1367 O O . ALA A 1 170 ? -9.196 6.076 -19.083 1.00 94.69 170 ALA A O 1
ATOM 1368 N N . LYS A 1 171 ? -9.201 8.304 -18.582 1.00 97.62 171 LYS A N 1
ATOM 1369 C CA . LYS A 1 171 ? -8.181 8.748 -19.523 1.00 97.62 171 LYS A CA 1
ATOM 1370 C C . LYS A 1 171 ? -7.094 9.527 -18.797 1.00 97.62 171 LYS A C 1
ATOM 1372 O O . LYS A 1 171 ? -7.397 10.430 -18.022 1.00 97.62 171 LYS A O 1
ATOM 1377 N N . VAL A 1 172 ? -5.833 9.197 -19.055 1.00 98.31 172 VAL A N 1
ATOM 1378 C CA . VAL A 1 172 ? -4.695 9.976 -18.552 1.00 98.31 172 VAL A CA 1
ATOM 1379 C C . VAL A 1 172 ? -4.514 11.203 -19.438 1.00 98.31 172 VAL A C 1
ATOM 1381 O O . VAL A 1 172 ? -4.360 11.077 -20.657 1.00 98.31 172 VAL A O 1
ATOM 1384 N N . VAL A 1 173 ? -4.530 12.382 -18.816 1.00 98.12 173 VAL A N 1
ATOM 1385 C CA . VAL A 1 173 ? -4.435 13.691 -19.474 1.00 98.12 173 VAL A CA 1
ATOM 1386 C C . VAL A 1 173 ? -3.363 14.557 -18.809 1.00 98.12 173 VAL A C 1
ATOM 1388 O O . VAL A 1 173 ? -3.071 14.399 -17.626 1.00 98.12 173 VAL A O 1
ATOM 1391 N N . SER A 1 174 ? -2.785 15.492 -19.566 1.00 97.06 174 SER A N 1
ATOM 1392 C CA . SER A 1 174 ? -1.894 16.522 -19.020 1.00 97.06 174 SER A CA 1
ATOM 1393 C C . SER A 1 174 ? -2.722 17.668 -18.449 1.00 97.06 174 SER A C 1
ATOM 1395 O O . SER A 1 174 ? -3.710 18.095 -19.052 1.00 97.06 174 SER A O 1
ATOM 1397 N N . VAL A 1 175 ? -2.312 18.187 -17.294 1.00 96.12 175 VAL A N 1
ATOM 1398 C CA . VAL A 1 175 ? -2.893 19.404 -16.698 1.00 96.12 175 VAL A CA 1
ATOM 1399 C C . VAL A 1 175 ? -1.934 20.594 -16.756 1.00 96.12 175 VAL A C 1
ATOM 1401 O O . VAL A 1 175 ? -2.205 21.638 -16.162 1.00 96.12 175 VAL A O 1
ATOM 1404 N N . GLY A 1 176 ? -0.844 20.453 -17.518 1.00 93.12 176 GLY A N 1
ATOM 1405 C CA . GLY A 1 176 ? 0.217 21.444 -17.637 1.00 93.12 176 GLY A CA 1
ATOM 1406 C C . GLY A 1 176 ? 1.144 21.486 -16.418 1.00 93.12 176 GLY A C 1
ATOM 1407 O O . GLY A 1 176 ? 0.857 20.936 -15.358 1.00 93.12 176 GLY A O 1
ATOM 1408 N N . GLY A 1 177 ? 2.289 22.155 -16.578 1.00 90.81 177 GLY A N 1
ATOM 1409 C CA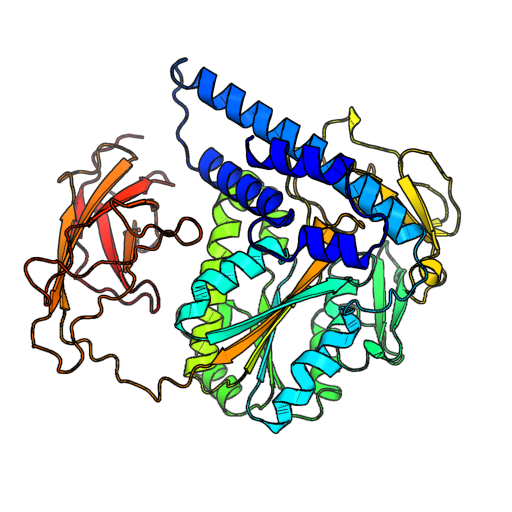 . GLY A 1 177 ? 3.252 22.344 -15.489 1.00 90.81 177 GLY A CA 1
ATOM 1410 C C . GLY A 1 177 ? 4.018 21.084 -15.076 1.00 90.81 177 GLY A C 1
ATOM 1411 O O . GLY A 1 177 ? 4.500 21.037 -13.948 1.00 90.81 177 GLY A O 1
ATOM 1412 N N . GLY A 1 178 ? 4.140 20.091 -15.964 1.00 92.06 178 GLY A N 1
ATOM 1413 C CA . GLY A 1 178 ? 4.835 18.841 -15.654 1.00 92.06 178 GLY A CA 1
ATOM 1414 C C . GLY A 1 178 ? 3.999 17.892 -14.794 1.00 92.06 178 GLY A C 1
ATOM 1415 O O . GLY A 1 178 ? 4.542 17.314 -13.863 1.00 92.06 178 GLY A O 1
ATOM 1416 N N . LYS A 1 179 ? 2.676 17.841 -15.003 1.00 94.50 179 LYS A N 1
ATOM 1417 C CA . LYS A 1 179 ? 1.743 17.069 -14.173 1.00 94.50 179 LYS A CA 1
ATOM 1418 C C . LYS A 1 179 ? 0.659 16.398 -15.002 1.00 94.50 179 LYS A C 1
ATOM 1420 O O . LYS A 1 179 ? 0.112 16.989 -15.941 1.00 94.50 179 LYS A O 1
ATOM 1425 N N . LEU A 1 180 ? 0.289 15.200 -14.571 1.00 97.62 180 LEU A N 1
ATOM 1426 C CA . LEU A 1 180 ? -0.825 14.430 -15.112 1.00 97.62 180 LEU A CA 1
ATOM 1427 C C . LEU A 1 180 ? -2.043 14.473 -14.188 1.00 97.62 180 LEU A C 1
ATOM 1429 O O . LEU A 1 180 ? -1.963 14.825 -13.014 1.00 97.62 180 LEU A O 1
ATOM 1433 N N . ALA A 1 181 ? -3.183 14.087 -14.743 1.00 98.12 181 ALA A N 1
ATOM 1434 C CA . ALA A 1 181 ? -4.396 13.784 -14.004 1.00 98.12 181 ALA A CA 1
ATOM 1435 C C . ALA A 1 181 ? -5.155 12.650 -14.697 1.00 98.12 181 ALA A C 1
ATOM 1437 O O . ALA A 1 181 ? -4.936 12.358 -15.878 1.00 98.12 181 ALA A O 1
ATOM 1438 N N . LEU A 1 182 ? -6.086 12.041 -13.967 1.00 98.31 182 LEU A N 1
ATOM 1439 C CA . LEU A 1 182 ? -7.039 11.103 -14.540 1.00 98.31 182 LEU A CA 1
ATOM 1440 C C . LEU A 1 182 ? -8.365 11.824 -14.787 1.00 98.31 182 LEU A C 1
ATOM 1442 O O . LEU A 1 182 ? -8.963 12.402 -13.878 1.00 98.31 182 LEU A O 1
ATOM 1446 N N . GLU A 1 183 ? -8.841 11.788 -16.022 1.00 98.44 183 GLU A N 1
ATOM 1447 C CA . GLU A 1 183 ? -10.215 12.138 -16.349 1.00 98.44 183 GLU A CA 1
ATOM 1448 C C . GLU A 1 183 ? -11.104 10.924 -16.092 1.00 98.44 183 GLU A C 1
ATOM 1450 O O . GLU A 1 183 ? -10.846 9.866 -16.653 1.00 98.44 183 GLU A O 1
ATOM 1455 N N . VAL A 1 184 ? -12.137 11.062 -15.259 1.00 97.75 184 VAL A N 1
ATOM 1456 C CA . VAL A 1 184 ? -13.100 9.999 -14.932 1.00 97.75 184 VAL A CA 1
ATOM 1457 C C . VAL A 1 184 ? -14.501 10.484 -15.278 1.00 97.75 184 VAL A C 1
ATOM 1459 O O . VAL A 1 184 ? -14.947 11.519 -14.782 1.00 97.75 184 VAL A O 1
ATOM 1462 N N . GLY A 1 185 ? -15.199 9.756 -16.154 1.00 92.62 185 GLY A N 1
ATOM 1463 C CA . GLY A 1 185 ? -16.554 10.124 -16.582 1.00 92.62 185 GLY A CA 1
ATOM 1464 C C . GLY A 1 185 ? -16.667 11.548 -17.151 1.00 92.62 185 GLY A C 1
ATOM 1465 O O . GLY A 1 185 ? -17.653 12.229 -16.881 1.00 92.62 185 GLY A O 1
ATOM 1466 N N . GLY A 1 186 ? -15.646 12.016 -17.880 1.00 93.62 186 GLY A N 1
ATOM 1467 C CA . GLY A 1 186 ? -15.594 13.359 -18.473 1.00 93.62 186 GLY A CA 1
ATOM 1468 C C . GLY A 1 186 ? -15.147 14.482 -17.528 1.00 93.62 186 GLY A C 1
ATOM 1469 O O . GLY A 1 186 ? -15.157 15.646 -17.924 1.00 93.62 186 GLY A O 1
ATOM 1470 N N . LYS A 1 187 ? -14.760 14.173 -16.280 1.00 97.19 187 LYS A N 1
ATOM 1471 C CA . LYS A 1 187 ? -14.241 15.157 -15.319 1.00 97.19 187 LYS A CA 1
ATOM 1472 C C . LYS A 1 187 ? -12.775 14.888 -15.004 1.00 97.19 187 LYS A C 1
ATOM 1474 O O . LYS A 1 187 ? -12.432 13.808 -14.534 1.00 97.19 187 LYS A O 1
ATOM 1479 N N . VAL A 1 188 ? -11.922 15.891 -15.197 1.00 98.19 188 VAL A N 1
ATOM 1480 C CA . VAL A 1 188 ? -10.510 15.837 -14.793 1.00 98.19 188 VAL A CA 1
ATOM 1481 C C . VAL A 1 188 ? -10.409 15.926 -13.270 1.00 98.19 188 VAL A C 1
ATOM 1483 O O . VAL A 1 188 ? -10.866 16.906 -12.682 1.00 98.19 188 VAL A O 1
ATOM 1486 N N . ILE A 1 189 ? -9.810 14.914 -12.644 1.00 98.19 189 ILE A N 1
ATOM 1487 C CA . ILE A 1 189 ? -9.627 14.813 -11.194 1.00 98.19 189 ILE A CA 1
ATOM 1488 C C . ILE A 1 189 ? -8.190 15.202 -10.849 1.00 98.19 189 ILE A C 1
ATOM 1490 O O . ILE A 1 189 ? -7.268 14.434 -11.113 1.00 98.19 189 ILE A O 1
ATOM 1494 N N . LYS A 1 190 ? -7.982 16.395 -10.280 1.00 93.31 190 LYS A N 1
ATOM 1495 C CA . LYS A 1 190 ? -6.629 16.942 -10.072 1.00 93.31 190 LYS A CA 1
ATOM 1496 C C . LYS A 1 190 ? -6.093 16.714 -8.669 1.00 93.31 190 LYS A C 1
ATOM 1498 O O . LYS A 1 190 ? -4.900 16.515 -8.484 1.00 93.31 190 LYS A O 1
ATOM 1503 N N . ASP A 1 191 ? -6.964 16.787 -7.672 1.00 94.69 191 ASP A N 1
ATOM 1504 C CA . ASP A 1 191 ? -6.552 16.820 -6.274 1.00 94.69 191 ASP A CA 1
ATOM 1505 C C . ASP A 1 191 ? -7.542 16.095 -5.351 1.00 94.69 191 ASP A C 1
ATOM 1507 O O . ASP A 1 191 ? -8.563 15.541 -5.772 1.00 94.69 191 ASP A O 1
ATOM 1511 N N . ARG A 1 192 ? -7.240 16.090 -4.047 1.00 95.25 192 ARG A N 1
ATOM 1512 C CA . ARG A 1 192 ? -8.102 15.475 -3.029 1.00 95.25 192 ARG A CA 1
ATOM 1513 C C . ARG A 1 192 ? -9.507 16.079 -3.018 1.00 95.25 192 ARG A C 1
ATOM 1515 O O . ARG A 1 192 ? -10.471 15.353 -2.781 1.00 95.25 192 ARG A O 1
ATOM 1522 N N . LYS A 1 193 ? -9.643 17.388 -3.238 1.00 97.38 193 LYS A N 1
ATOM 1523 C CA . LYS A 1 193 ? -10.940 18.070 -3.209 1.00 97.38 193 LYS A CA 1
ATOM 1524 C C . LYS A 1 193 ? -11.815 17.577 -4.361 1.00 97.38 193 LYS A C 1
ATOM 1526 O O . LYS A 1 193 ? -12.977 17.248 -4.117 1.00 97.38 193 LYS A O 1
ATOM 1531 N N . ASP A 1 194 ? -11.253 17.452 -5.561 1.00 98.06 194 ASP A N 1
ATOM 1532 C CA . ASP A 1 194 ? -11.943 16.883 -6.721 1.00 98.06 194 ASP A CA 1
ATOM 1533 C C . ASP A 1 194 ? -12.371 15.435 -6.463 1.00 98.06 194 ASP A C 1
ATOM 1535 O O . ASP A 1 194 ? -13.530 15.091 -6.709 1.00 98.06 194 ASP A O 1
ATOM 1539 N N . ARG A 1 195 ? -11.470 14.611 -5.903 1.00 98.38 195 ARG A N 1
ATOM 1540 C CA . ARG A 1 195 ? -11.740 13.203 -5.562 1.00 98.38 195 ARG A CA 1
ATOM 1541 C C . ARG A 1 195 ? -12.911 13.057 -4.591 1.00 98.38 195 ARG A C 1
ATOM 1543 O O . ARG A 1 195 ? -13.858 12.324 -4.869 1.00 98.38 195 ARG A O 1
ATOM 1550 N N . VAL A 1 196 ? -12.881 13.778 -3.468 1.00 98.44 196 VAL A N 1
ATOM 1551 C CA . VAL A 1 196 ? -13.938 13.714 -2.442 1.00 98.44 196 VAL A CA 1
ATOM 1552 C C . VAL A 1 196 ? -15.270 14.227 -2.986 1.00 98.44 196 VAL A C 1
ATOM 1554 O O . VAL A 1 196 ? -16.311 13.620 -2.728 1.00 98.44 196 VAL A O 1
ATOM 1557 N N . ALA A 1 197 ? -15.257 15.326 -3.747 1.00 98.56 197 ALA A N 1
ATOM 1558 C CA . ALA A 1 197 ? -16.466 15.866 -4.360 1.00 98.56 197 ALA A CA 1
ATOM 1559 C C . ALA A 1 197 ? -17.076 14.875 -5.362 1.00 98.56 197 ALA A C 1
ATOM 1561 O O . ALA A 1 197 ? -18.276 14.617 -5.310 1.00 98.56 197 ALA A O 1
ATOM 1562 N N . PHE A 1 198 ? -16.250 14.275 -6.223 1.00 98.62 198 PHE A N 1
ATOM 1563 C CA . PHE A 1 198 ? -16.705 13.293 -7.202 1.00 98.62 198 PHE A CA 1
ATOM 1564 C C . PHE A 1 198 ? -17.263 12.031 -6.537 1.00 98.62 198 PHE A C 1
ATOM 1566 O O . PHE A 1 198 ? -18.316 11.548 -6.951 1.00 98.62 198 PHE A O 1
ATOM 1573 N N . LEU A 1 199 ? -16.610 11.523 -5.483 1.00 98.62 199 LEU A N 1
ATOM 1574 C CA . LEU A 1 199 ? -17.114 10.387 -4.709 1.00 98.62 199 LEU A CA 1
ATOM 1575 C C . LEU A 1 199 ? -18.483 10.701 -4.092 1.00 98.62 199 LEU A C 1
ATOM 1577 O O . LEU A 1 199 ? -19.406 9.909 -4.242 1.00 98.62 199 LEU A O 1
ATOM 1581 N N . LYS A 1 200 ? -18.637 11.859 -3.437 1.00 98.56 200 LYS A N 1
ATOM 1582 C CA . LYS A 1 200 ? -19.912 12.293 -2.833 1.00 98.56 200 LYS A CA 1
ATOM 1583 C C . LYS A 1 200 ? -21.045 12.388 -3.850 1.00 98.56 200 LYS A C 1
ATOM 1585 O O . LYS A 1 200 ? -22.167 12.001 -3.550 1.00 98.56 200 LYS A O 1
ATOM 1590 N N . GLU A 1 201 ? -20.742 12.889 -5.041 1.00 98.38 201 GLU A N 1
ATOM 1591 C CA . GLU A 1 201 ? -21.702 13.033 -6.136 1.00 98.38 201 GLU A CA 1
ATOM 1592 C C . GLU A 1 201 ? -22.140 11.676 -6.713 1.00 98.38 201 GLU A C 1
ATOM 1594 O O . GLU A 1 201 ? -23.298 11.506 -7.090 1.00 98.38 201 GLU A O 1
ATOM 1599 N N . HIS A 1 202 ? -21.237 10.691 -6.754 1.00 98.12 202 HIS A N 1
ATOM 1600 C CA . HIS A 1 202 ? -21.431 9.460 -7.524 1.00 98.12 202 HIS A CA 1
ATOM 1601 C C . HIS A 1 202 ? -21.544 8.172 -6.703 1.00 98.12 202 HIS A C 1
ATOM 1603 O O . HIS A 1 202 ? -21.835 7.122 -7.276 1.00 98.12 202 HIS A O 1
ATOM 1609 N N . ALA A 1 203 ? -21.345 8.216 -5.384 1.00 97.19 203 ALA A N 1
ATOM 1610 C CA . ALA A 1 203 ? -21.456 7.035 -4.527 1.00 97.19 203 ALA A CA 1
ATOM 1611 C C . ALA A 1 203 ? -22.895 6.505 -4.406 1.00 97.19 203 ALA A C 1
ATOM 1613 O O . ALA A 1 203 ? -23.090 5.352 -4.029 1.00 97.19 203 ALA A O 1
ATOM 1614 N N . GLY A 1 204 ? -23.901 7.339 -4.699 1.00 97.06 204 GLY A N 1
ATOM 1615 C CA . GLY A 1 204 ? -25.321 6.982 -4.592 1.00 97.06 204 GLY A CA 1
ATOM 1616 C C . GLY A 1 204 ? -25.854 6.907 -3.156 1.00 97.06 204 GLY A C 1
ATOM 1617 O O . GLY A 1 204 ? -27.014 6.561 -2.957 1.00 97.06 204 GLY A O 1
ATOM 1618 N N . VAL A 1 205 ? -25.028 7.240 -2.160 1.00 98.06 205 VAL A N 1
ATOM 1619 C CA . VAL A 1 205 ? -25.356 7.225 -0.728 1.00 98.06 205 VAL A CA 1
ATOM 1620 C C . VAL A 1 205 ? -24.681 8.406 -0.015 1.00 98.06 205 VAL A C 1
ATOM 1622 O O . VAL A 1 205 ? -23.690 8.928 -0.530 1.00 98.06 205 VAL A O 1
ATOM 1625 N N . PRO A 1 206 ? -25.153 8.831 1.174 1.00 98.19 206 PRO A N 1
ATOM 1626 C CA . PRO A 1 206 ? -24.464 9.843 1.971 1.00 98.19 206 PRO A CA 1
ATOM 1627 C C . PRO A 1 206 ? -23.043 9.406 2.348 1.00 98.19 206 PRO A C 1
ATOM 1629 O O . PRO A 1 206 ? -22.844 8.301 2.872 1.00 98.19 206 PRO A O 1
ATOM 1632 N N . VAL A 1 207 ? -22.071 10.289 2.090 1.00 98.75 207 VAL A N 1
ATOM 1633 C CA . VAL A 1 207 ? -20.643 10.046 2.333 1.00 98.75 207 VAL A CA 1
ATOM 1634 C C . VAL A 1 207 ? -20.090 11.021 3.368 1.00 98.75 207 VAL A C 1
ATOM 1636 O O . VAL A 1 207 ? -20.182 12.242 3.202 1.00 98.75 207 VAL A O 1
ATOM 1639 N N . PHE A 1 208 ? -19.421 10.482 4.384 1.00 98.75 208 PHE A N 1
ATOM 1640 C CA . PHE A 1 208 ? -18.577 11.244 5.305 1.00 98.75 208 PHE A CA 1
ATOM 1641 C C . PHE A 1 208 ? -17.106 10.995 4.977 1.00 98.75 208 PHE A C 1
ATOM 1643 O O . PHE A 1 208 ? -16.733 9.846 4.770 1.00 98.75 208 PHE A O 1
ATOM 1650 N N . ASP A 1 209 ? -16.278 12.041 4.930 1.00 98.56 209 ASP A N 1
ATOM 1651 C CA . ASP A 1 209 ? -14.831 11.911 4.734 1.00 98.56 209 ASP A CA 1
ATOM 1652 C C . ASP A 1 209 ? -14.043 12.411 5.950 1.00 98.56 209 ASP A C 1
ATOM 1654 O O . ASP A 1 209 ? -14.379 13.443 6.534 1.00 98.56 209 ASP A O 1
ATOM 1658 N N . ALA A 1 210 ? -12.992 11.677 6.310 1.00 98.44 210 ALA A N 1
ATOM 1659 C CA . ALA A 1 210 ? -12.038 12.015 7.363 1.00 98.44 210 ALA A CA 1
ATOM 1660 C C . ALA A 1 210 ? -10.636 11.475 7.022 1.00 98.44 210 ALA A C 1
ATOM 1662 O O . ALA A 1 210 ? -10.458 10.742 6.044 1.00 98.44 210 ALA A O 1
ATOM 1663 N N . LYS A 1 211 ? -9.627 11.850 7.807 1.00 98.38 211 LYS A N 1
ATOM 1664 C CA . LYS A 1 211 ? -8.279 11.267 7.748 1.00 98.38 211 LYS A CA 1
ATOM 1665 C C . LYS A 1 211 ? -8.128 10.120 8.748 1.00 98.38 211 LYS A C 1
ATOM 1667 O O . LYS A 1 211 ? -8.911 10.019 9.691 1.00 98.38 211 LYS A O 1
ATOM 1672 N N . LEU A 1 212 ? -7.115 9.272 8.567 1.00 97.94 212 LEU A N 1
ATOM 1673 C CA . LEU A 1 212 ? -6.780 8.229 9.543 1.00 97.94 212 LEU A CA 1
ATOM 1674 C C . LEU A 1 212 ? -6.507 8.830 10.933 1.00 97.94 212 LEU A C 1
ATOM 1676 O O . LEU A 1 212 ? -7.063 8.358 11.924 1.00 97.94 212 LEU A O 1
ATOM 1680 N N . ASP A 1 213 ? -5.754 9.928 10.985 1.00 95.38 213 ASP A N 1
ATOM 1681 C CA . ASP A 1 213 ? -5.466 10.671 12.216 1.00 95.38 213 ASP A CA 1
ATOM 1682 C C . ASP A 1 213 ? -6.716 11.179 12.944 1.00 95.38 213 ASP A C 1
ATOM 1684 O O . ASP A 1 213 ? -6.736 11.225 14.171 1.00 95.38 213 ASP A O 1
ATOM 1688 N N . ASP A 1 214 ? -7.806 11.483 12.231 1.00 97.25 214 ASP A N 1
ATOM 1689 C CA . ASP A 1 214 ? -9.062 11.920 12.858 1.00 97.25 214 ASP A CA 1
ATOM 1690 C C . ASP A 1 214 ? -9.732 10.803 13.686 1.00 97.25 214 ASP A C 1
ATOM 1692 O O . ASP A 1 214 ? -10.642 11.069 14.483 1.00 97.25 214 ASP A O 1
ATOM 1696 N N . LEU A 1 215 ? -9.305 9.547 13.500 1.00 95.62 215 LEU A N 1
ATOM 1697 C CA . LEU A 1 215 ? -9.732 8.396 14.294 1.00 95.62 215 LEU A CA 1
ATOM 1698 C C . LEU A 1 215 ? -8.850 8.187 15.531 1.00 95.62 215 LEU A C 1
ATOM 1700 O O . LEU A 1 215 ? -9.309 7.583 16.502 1.00 95.62 215 LEU A O 1
ATOM 1704 N N . LEU A 1 216 ? -7.604 8.665 15.524 1.00 89.38 216 LEU A N 1
ATOM 1705 C CA . LEU A 1 216 ? -6.581 8.297 16.501 1.00 89.38 216 LEU A CA 1
ATOM 1706 C C . LEU A 1 216 ? -6.280 9.434 17.501 1.00 89.38 216 LEU A C 1
ATOM 1708 O O . LEU A 1 216 ? -6.371 10.609 17.173 1.00 89.38 216 LEU A O 1
ATOM 1712 N N . PRO A 1 217 ? -5.934 9.114 18.764 1.00 84.88 217 PRO A N 1
ATOM 1713 C CA . PRO A 1 217 ? -6.113 7.813 19.406 1.00 84.88 217 PRO A CA 1
ATOM 1714 C C . PRO A 1 217 ? -7.593 7.470 19.653 1.00 84.88 217 PRO A C 1
ATOM 1716 O O . PRO A 1 217 ? -7.903 6.320 19.959 1.00 84.88 217 PRO A O 1
ATOM 1719 N N . LYS A 1 218 ? -8.490 8.460 19.547 1.00 83.69 218 LYS A N 1
ATOM 1720 C CA . LYS A 1 218 ? -9.940 8.314 19.676 1.00 83.69 218 LYS A CA 1
ATOM 1721 C C . LYS A 1 218 ? -10.635 9.392 18.836 1.00 83.69 218 LYS A C 1
ATOM 1723 O O . LYS A 1 218 ? -10.255 10.557 18.954 1.00 83.69 218 LYS A O 1
ATOM 1728 N N . PRO A 1 219 ? -11.713 9.065 18.102 1.00 91.19 219 PRO A N 1
ATOM 1729 C CA . PRO A 1 219 ? -12.395 10.047 17.272 1.00 91.19 219 PRO A CA 1
ATOM 1730 C C . PRO A 1 219 ? -13.111 11.114 18.105 1.00 91.19 219 PRO A C 1
ATOM 1732 O O . PRO A 1 219 ? -13.716 10.830 19.151 1.00 91.19 219 PRO A O 1
ATOM 1735 N N . THR A 1 220 ? -13.096 12.349 17.602 1.00 94.38 220 THR A N 1
ATOM 1736 C CA . THR A 1 220 ? -13.864 13.469 18.168 1.00 94.38 220 THR A CA 1
ATOM 1737 C C . THR A 1 220 ? -15.371 13.242 18.013 1.00 94.38 220 THR A C 1
ATOM 1739 O O . THR A 1 220 ? -15.811 12.423 17.206 1.00 94.38 220 THR A O 1
ATOM 1742 N N . ARG A 1 221 ? -16.204 14.000 18.743 1.00 94.88 221 ARG A N 1
ATOM 1743 C CA . ARG A 1 221 ? -17.672 13.913 18.609 1.00 94.88 221 ARG A CA 1
ATOM 1744 C C . ARG A 1 221 ? -18.136 14.121 17.162 1.00 94.88 221 ARG A C 1
ATOM 1746 O O . ARG A 1 221 ? -18.938 13.341 16.673 1.00 94.88 221 ARG A O 1
ATOM 1753 N N . LYS A 1 222 ? -17.567 15.105 16.457 1.00 97.38 222 LYS A N 1
ATOM 1754 C CA . LYS A 1 222 ? -17.889 15.387 15.049 1.00 97.38 222 LYS A CA 1
ATOM 1755 C C . LYS A 1 222 ? -17.621 14.178 14.147 1.00 97.38 222 LYS A C 1
ATOM 1757 O O . LYS A 1 222 ? -18.442 13.867 13.293 1.00 97.38 222 LYS A O 1
ATOM 1762 N N . VAL A 1 223 ? -16.484 13.507 14.340 1.00 98.06 223 VAL A N 1
ATOM 1763 C CA . VAL A 1 223 ? -16.099 12.327 13.550 1.00 98.06 223 VAL A CA 1
ATOM 1764 C C . VAL A 1 223 ? -17.030 11.158 13.851 1.00 98.06 223 VAL A C 1
ATOM 1766 O O . VAL A 1 223 ? -17.512 10.513 12.928 1.00 98.06 223 VAL A O 1
ATOM 1769 N N . LYS A 1 224 ? -17.365 10.934 15.125 1.00 96.88 224 LYS A N 1
ATOM 1770 C CA . LYS A 1 224 ? -18.335 9.907 15.529 1.00 96.88 224 LYS A CA 1
ATOM 1771 C C . LYS A 1 224 ? -19.712 10.137 14.920 1.00 96.88 224 LYS A C 1
ATOM 1773 O O . LYS A 1 224 ? -20.267 9.213 14.336 1.00 96.88 224 LYS A O 1
ATOM 1778 N N . ASP A 1 225 ? -20.229 11.358 15.016 1.00 97.25 225 ASP A N 1
ATOM 1779 C CA . ASP A 1 225 ? -21.528 11.728 14.452 1.00 97.25 225 ASP A CA 1
ATOM 1780 C C . ASP A 1 225 ? -21.502 11.591 12.916 1.00 97.25 225 ASP A C 1
ATOM 1782 O O . ASP A 1 225 ? -22.452 11.097 12.311 1.00 97.25 225 ASP A O 1
ATOM 1786 N N . GLY A 1 226 ? -20.389 11.964 12.274 1.00 98.25 226 GLY A N 1
ATOM 1787 C CA . GLY A 1 226 ? -20.163 11.770 10.842 1.00 98.25 226 GLY A CA 1
ATOM 1788 C C . GLY A 1 226 ? -20.207 10.299 10.433 1.00 98.25 226 GLY A C 1
ATOM 1789 O O . GLY A 1 226 ? -20.943 9.947 9.508 1.00 98.25 226 GLY A O 1
ATOM 1790 N N . ILE A 1 227 ? -19.495 9.439 11.172 1.00 98.06 227 ILE A N 1
ATOM 1791 C CA . ILE A 1 227 ? -19.523 7.987 10.981 1.00 98.06 227 ILE A CA 1
ATOM 1792 C C . ILE A 1 227 ? -20.940 7.460 11.176 1.00 98.06 227 ILE A C 1
ATOM 1794 O O . ILE A 1 227 ? -21.424 6.719 10.331 1.00 98.06 227 ILE A O 1
ATOM 1798 N N . GLN A 1 228 ? -21.639 7.844 12.245 1.00 95.94 228 GLN A N 1
ATOM 1799 C CA . GLN A 1 228 ? -22.979 7.348 12.566 1.00 95.94 228 GLN A CA 1
ATOM 1800 C C . GLN A 1 228 ? -24.030 7.713 11.510 1.00 95.94 228 GLN A C 1
ATOM 1802 O O . GLN A 1 228 ? -24.814 6.844 11.128 1.00 95.94 228 GLN A O 1
ATOM 1807 N N . ASN A 1 229 ? -23.999 8.941 10.994 1.00 97.25 229 ASN A N 1
ATOM 1808 C CA . ASN A 1 229 ? -25.050 9.485 10.130 1.00 97.25 229 ASN A CA 1
ATOM 1809 C C . ASN A 1 229 ? -24.854 9.230 8.624 1.00 97.25 229 ASN A C 1
ATOM 1811 O O . ASN A 1 229 ? -25.687 9.658 7.829 1.00 97.25 229 ASN A O 1
ATOM 1815 N N . ASN A 1 230 ? -23.773 8.560 8.213 1.00 98.44 230 ASN A N 1
ATOM 1816 C CA . ASN A 1 230 ? -23.480 8.284 6.803 1.00 98.44 230 ASN A CA 1
ATOM 1817 C C . ASN A 1 230 ? -23.331 6.783 6.536 1.00 98.44 230 ASN A C 1
ATOM 1819 O O . ASN A 1 230 ? -23.008 6.004 7.435 1.00 98.44 230 ASN A O 1
ATOM 1823 N N . GLN A 1 231 ? -23.590 6.382 5.290 1.00 98.00 231 GLN A N 1
ATOM 1824 C CA . GLN A 1 231 ? -23.558 4.979 4.866 1.00 98.00 231 GLN A CA 1
ATOM 1825 C C . G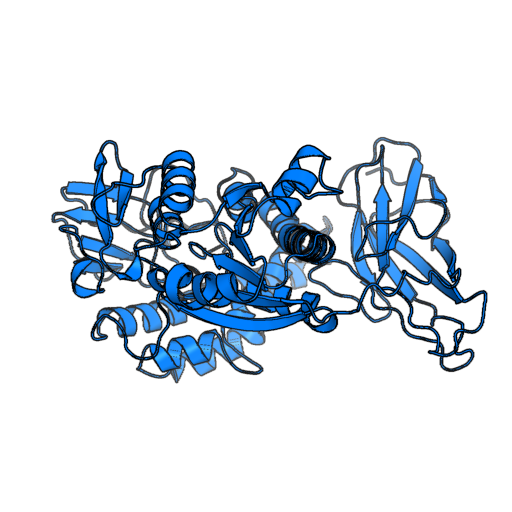LN A 1 231 ? -22.200 4.585 4.281 1.00 98.00 231 GLN A C 1
ATOM 1827 O O . GLN A 1 231 ? -21.772 3.446 4.464 1.00 98.00 231 GLN A O 1
ATOM 1832 N N . LEU A 1 232 ? -21.516 5.528 3.628 1.00 98.81 232 LEU A N 1
ATOM 1833 C CA . LEU A 1 232 ? -20.144 5.364 3.161 1.00 98.81 232 LEU A CA 1
ATOM 1834 C C . LEU A 1 232 ? -19.210 6.292 3.941 1.00 98.81 232 LEU A C 1
ATOM 1836 O O . LEU A 1 232 ? -19.411 7.506 3.979 1.00 98.81 232 LEU A O 1
ATOM 1840 N N . ILE A 1 233 ? -18.179 5.722 4.554 1.00 98.81 233 ILE A N 1
ATOM 1841 C CA . ILE A 1 233 ? -17.162 6.455 5.308 1.00 98.81 233 ILE A CA 1
ATOM 1842 C C . ILE A 1 233 ? -15.853 6.410 4.527 1.00 98.81 233 ILE A C 1
ATOM 1844 O O . ILE A 1 233 ? -15.212 5.368 4.459 1.00 98.81 233 ILE A O 1
ATOM 1848 N N . LEU A 1 234 ? -15.451 7.526 3.931 1.00 98.88 234 LEU A N 1
ATOM 1849 C CA . LEU A 1 234 ? -14.142 7.662 3.303 1.00 98.88 234 LEU A CA 1
ATOM 1850 C C . LEU A 1 234 ? -13.097 8.006 4.369 1.00 98.88 234 LEU A C 1
ATOM 1852 O O . LEU A 1 234 ? -13.212 9.036 5.032 1.00 98.88 234 LEU A O 1
ATOM 1856 N N . ILE A 1 235 ? -12.054 7.189 4.485 1.00 98.81 235 ILE A N 1
ATOM 1857 C CA . ILE A 1 235 ? -10.864 7.505 5.283 1.00 98.81 235 ILE A CA 1
ATOM 1858 C C . ILE A 1 235 ? -9.667 7.620 4.346 1.00 98.81 235 ILE A C 1
ATOM 1860 O O . ILE A 1 235 ? -9.464 6.747 3.511 1.00 98.81 235 ILE A O 1
ATOM 1864 N N . THR A 1 236 ? -8.878 8.683 4.480 1.00 98.56 236 THR A N 1
ATOM 1865 C CA . THR A 1 236 ? -7.629 8.858 3.722 1.00 98.56 236 THR A CA 1
ATOM 1866 C C . THR A 1 236 ? -6.416 8.763 4.642 1.00 98.56 236 THR A C 1
ATOM 1868 O O . THR A 1 236 ? -6.396 9.427 5.680 1.00 98.56 236 THR A O 1
ATOM 1871 N N . SER A 1 237 ? -5.420 7.985 4.233 1.00 97.69 237 SER A N 1
ATOM 1872 C CA . SER A 1 237 ? -4.111 7.807 4.867 1.00 97.69 237 SER A CA 1
ATOM 1873 C C . SER A 1 237 ? -3.038 8.123 3.825 1.00 97.69 237 SER A C 1
ATOM 1875 O O . SER A 1 237 ? -3.135 7.639 2.703 1.00 97.69 237 SER A O 1
ATOM 1877 N N . GLN A 1 238 ? -2.082 8.976 4.186 1.00 96.31 238 GLN A N 1
ATOM 1878 C CA . GLN A 1 238 ? -0.997 9.494 3.330 1.00 96.31 238 GLN A CA 1
ATOM 1879 C C . GLN A 1 238 ? 0.386 9.310 3.977 1.00 96.31 238 GLN A C 1
ATOM 1881 O O . GLN A 1 238 ? 1.406 9.674 3.411 1.00 96.31 238 GLN A O 1
ATOM 1886 N N . GLU A 1 239 ? 0.419 8.738 5.180 1.00 95.06 239 GLU A N 1
ATOM 1887 C CA . GLU A 1 239 ? 1.573 8.730 6.071 1.00 95.06 239 GLU A CA 1
ATOM 1888 C C . GLU A 1 239 ? 2.753 7.938 5.482 1.00 95.06 239 GLU A C 1
ATOM 1890 O O . GLU A 1 239 ? 3.898 8.329 5.673 1.00 95.06 239 GLU A O 1
ATOM 1895 N N . ILE A 1 240 ? 2.494 6.850 4.742 1.00 95.69 240 ILE A N 1
ATOM 1896 C CA . ILE A 1 240 ? 3.545 6.042 4.093 1.00 95.69 240 ILE A CA 1
ATOM 1897 C C . ILE A 1 240 ? 4.265 6.863 3.018 1.00 95.69 240 ILE A C 1
ATOM 1899 O O . ILE A 1 240 ? 5.495 6.893 2.995 1.00 95.69 240 ILE A O 1
ATOM 1903 N N . ASP A 1 241 ? 3.502 7.511 2.138 1.00 95.12 241 ASP A N 1
ATOM 1904 C CA . ASP A 1 241 ? 4.041 8.307 1.035 1.00 95.12 241 ASP A CA 1
ATOM 1905 C C . ASP A 1 241 ? 4.716 9.588 1.548 1.00 95.12 241 ASP A C 1
ATOM 1907 O O . ASP A 1 241 ? 5.854 9.873 1.190 1.00 95.12 241 ASP A O 1
ATOM 1911 N N . GLU A 1 242 ? 4.096 10.293 2.505 1.00 94.50 242 GLU A N 1
ATOM 1912 C CA . GLU A 1 242 ? 4.683 11.489 3.125 1.00 94.50 242 GLU A CA 1
ATOM 1913 C C . GLU A 1 242 ? 6.017 11.195 3.826 1.00 94.50 242 GLU A C 1
ATOM 1915 O O . GLU A 1 242 ? 6.950 11.993 3.723 1.00 94.50 242 GLU A O 1
ATOM 1920 N N . LEU A 1 243 ? 6.136 10.054 4.519 1.00 92.44 243 LEU A N 1
ATOM 1921 C CA . LEU A 1 243 ? 7.408 9.615 5.102 1.00 92.44 243 LEU A CA 1
ATOM 1922 C C . LEU A 1 243 ? 8.444 9.297 4.017 1.00 92.44 243 LEU A C 1
ATOM 1924 O O . LEU A 1 243 ? 9.610 9.654 4.169 1.00 92.44 243 LEU A O 1
ATOM 1928 N N . GLY A 1 244 ? 8.029 8.635 2.935 1.00 90.50 244 GLY A N 1
ATOM 1929 C CA . GLY A 1 244 ? 8.898 8.267 1.819 1.00 90.50 244 GLY A CA 1
ATOM 1930 C C . GLY A 1 244 ? 9.424 9.461 1.020 1.00 90.50 244 GLY A C 1
ATOM 1931 O O . GLY A 1 244 ? 10.598 9.495 0.663 1.00 90.50 244 GLY A O 1
ATOM 1932 N N . GLU A 1 245 ? 8.587 10.467 0.776 1.00 89.44 245 GLU A N 1
ATOM 1933 C CA . GLU A 1 245 ? 8.948 11.672 0.018 1.00 89.44 245 GLU A CA 1
ATOM 1934 C C . GLU A 1 245 ? 9.651 12.749 0.864 1.00 89.44 245 GLU A C 1
ATOM 1936 O O . GLU A 1 245 ? 10.235 13.702 0.322 1.00 89.44 245 GLU A O 1
ATOM 1941 N N . ALA A 1 246 ? 9.633 12.603 2.194 1.00 86.44 246 ALA A N 1
ATOM 1942 C CA . ALA A 1 246 ? 10.375 13.464 3.106 1.00 86.44 246 ALA A CA 1
ATOM 1943 C C . ALA A 1 246 ? 11.893 13.336 2.901 1.00 86.44 246 ALA A C 1
ATOM 1945 O O . ALA A 1 246 ? 12.424 12.280 2.575 1.00 86.44 246 ALA A O 1
ATOM 1946 N N . ASP A 1 247 ? 12.637 14.410 3.174 1.00 80.25 247 ASP A N 1
ATOM 1947 C CA . ASP A 1 247 ? 14.103 14.438 3.030 1.00 80.25 247 ASP A CA 1
ATOM 1948 C C . ASP A 1 247 ? 14.831 13.799 4.235 1.00 80.25 247 ASP A C 1
ATOM 1950 O O . ASP A 1 247 ? 15.825 14.318 4.736 1.00 80.25 247 ASP A O 1
ATOM 1954 N N . ASN A 1 248 ? 14.288 12.697 4.768 1.00 86.31 248 ASN A N 1
ATOM 1955 C CA . ASN A 1 248 ? 14.827 11.999 5.937 1.00 86.31 248 ASN A CA 1
ATOM 1956 C C . ASN A 1 248 ? 14.557 10.484 5.876 1.00 86.31 248 ASN A C 1
ATOM 1958 O O . ASN A 1 248 ? 13.679 9.954 6.561 1.00 86.31 248 ASN A O 1
ATOM 1962 N N . MET A 1 249 ? 15.345 9.776 5.060 1.00 87.69 249 MET A N 1
ATOM 1963 C CA . MET A 1 249 ? 15.189 8.329 4.845 1.00 87.69 249 MET A CA 1
ATOM 1964 C C . MET A 1 249 ? 15.356 7.509 6.130 1.00 87.69 249 MET A C 1
ATOM 1966 O O . MET A 1 249 ? 14.656 6.517 6.306 1.00 87.69 249 MET A O 1
ATOM 1970 N N . ALA A 1 250 ? 16.240 7.928 7.043 1.00 86.44 250 ALA A N 1
ATOM 1971 C CA . ALA A 1 250 ? 16.441 7.243 8.319 1.00 86.44 250 ALA A CA 1
ATOM 1972 C C . ALA A 1 250 ? 15.153 7.238 9.158 1.00 86.44 250 ALA A C 1
ATOM 1974 O O . ALA A 1 250 ? 14.729 6.192 9.642 1.00 86.44 250 ALA A O 1
ATOM 1975 N N . GLN A 1 251 ? 14.479 8.389 9.267 1.00 86.44 251 GLN A N 1
ATOM 1976 C CA . GLN A 1 251 ? 13.186 8.467 9.953 1.00 86.44 251 GLN A CA 1
ATOM 1977 C C . GLN A 1 251 ? 12.094 7.689 9.216 1.00 86.44 251 GLN A C 1
ATOM 1979 O O . GLN A 1 251 ? 11.313 6.987 9.854 1.00 86.44 251 GLN A O 1
ATOM 1984 N N . ALA A 1 252 ? 12.068 7.739 7.883 1.00 89.44 252 ALA A N 1
ATOM 1985 C CA . ALA A 1 252 ? 11.117 6.957 7.098 1.00 89.44 252 ALA A CA 1
ATOM 1986 C C . ALA A 1 252 ? 11.257 5.446 7.367 1.00 89.44 252 ALA A C 1
ATOM 1988 O O . ALA A 1 252 ? 10.258 4.771 7.612 1.00 89.44 252 ALA A O 1
ATOM 1989 N N . ARG A 1 253 ? 12.491 4.919 7.408 1.00 89.12 253 ARG A N 1
ATOM 1990 C CA . ARG A 1 253 ? 12.783 3.508 7.728 1.00 89.12 253 ARG A CA 1
ATOM 1991 C C . ARG A 1 253 ? 12.294 3.091 9.114 1.00 89.12 253 ARG A C 1
ATOM 1993 O O . ARG A 1 253 ? 11.825 1.969 9.262 1.00 89.12 253 ARG A O 1
ATOM 2000 N N . LEU A 1 254 ? 12.381 3.985 10.098 1.00 83.94 254 LEU A N 1
ATOM 2001 C CA . LEU A 1 254 ? 11.944 3.728 11.472 1.00 83.94 254 LEU A CA 1
ATOM 2002 C C . LEU A 1 254 ? 10.418 3.763 11.638 1.00 83.94 254 LEU A C 1
ATOM 2004 O O . LEU A 1 254 ? 9.869 3.043 12.469 1.00 83.94 254 LEU A O 1
ATOM 2008 N N . GLN A 1 255 ? 9.727 4.625 10.887 1.00 85.06 255 GLN A N 1
ATOM 2009 C CA . GLN A 1 255 ? 8.326 4.959 11.165 1.00 85.06 255 GLN A CA 1
ATOM 2010 C C . GLN A 1 255 ? 7.311 4.254 10.258 1.00 85.06 255 GLN A C 1
ATOM 2012 O O . GLN A 1 255 ? 6.161 4.081 10.668 1.00 85.06 255 GLN A O 1
ATOM 2017 N N . ILE A 1 256 ? 7.707 3.818 9.056 1.00 88.25 256 ILE A N 1
ATOM 2018 C CA . ILE A 1 256 ? 6.779 3.247 8.062 1.00 88.25 256 ILE A CA 1
ATOM 2019 C C . ILE A 1 256 ? 6.047 1.998 8.587 1.00 88.25 256 ILE A C 1
ATOM 2021 O O . ILE A 1 256 ? 4.862 1.812 8.309 1.00 88.25 256 ILE A O 1
ATOM 2025 N N . ASP A 1 257 ? 6.716 1.187 9.414 1.00 84.38 257 ASP A N 1
ATOM 2026 C CA . ASP A 1 257 ? 6.133 -0.002 10.050 1.00 84.38 257 ASP A CA 1
ATOM 2027 C C . ASP A 1 257 ? 5.033 0.383 11.055 1.00 84.38 257 ASP A C 1
ATOM 2029 O O . ASP A 1 257 ? 3.974 -0.248 11.119 1.00 84.38 257 ASP A O 1
ATOM 2033 N N . GLY A 1 258 ? 5.229 1.490 11.779 1.00 85.19 258 GLY A N 1
ATOM 2034 C CA . GLY A 1 258 ? 4.268 2.018 12.748 1.00 85.19 258 GLY A CA 1
ATOM 2035 C C . GLY A 1 258 ? 2.919 2.400 12.128 1.00 85.19 258 GLY A C 1
ATOM 2036 O O . GLY A 1 258 ? 1.881 2.293 12.794 1.00 85.19 258 GLY A O 1
ATOM 2037 N N . VAL A 1 259 ? 2.896 2.758 10.837 1.00 91.19 259 VAL A N 1
ATOM 2038 C CA . VAL A 1 259 ? 1.659 3.089 10.109 1.00 91.19 259 VAL A CA 1
ATOM 2039 C C . VAL A 1 259 ? 0.705 1.890 10.043 1.00 91.19 259 VAL A C 1
ATOM 2041 O O . VAL A 1 259 ? -0.512 2.068 10.133 1.00 91.19 259 VAL A O 1
ATOM 2044 N N . LEU A 1 260 ? 1.213 0.650 9.999 1.00 91.81 260 LEU A N 1
ATOM 2045 C CA . LEU A 1 260 ? 0.363 -0.548 10.053 1.00 91.81 260 LEU A CA 1
ATOM 2046 C C . LEU A 1 260 ? -0.399 -0.652 11.380 1.00 91.81 260 LEU A C 1
ATOM 2048 O O . LEU A 1 260 ? -1.577 -1.022 11.396 1.00 91.81 260 LEU A O 1
ATOM 2052 N N . GLY A 1 261 ? 0.232 -0.250 12.486 1.00 87.06 261 GLY A N 1
ATOM 2053 C CA . GLY A 1 261 ? -0.422 -0.139 13.790 1.00 87.06 261 GLY A CA 1
ATOM 2054 C C . GLY A 1 261 ? -1.539 0.911 13.799 1.00 87.06 261 GLY A C 1
ATOM 2055 O O . GLY A 1 261 ? -2.607 0.681 14.375 1.00 87.06 261 GLY A O 1
ATOM 2056 N N . HIS A 1 262 ? -1.337 2.043 13.120 1.00 92.50 262 HIS A N 1
ATOM 2057 C CA . HIS A 1 262 ? -2.354 3.089 12.970 1.00 92.50 262 HIS A CA 1
ATOM 2058 C C . HIS A 1 262 ? -3.546 2.608 12.136 1.00 92.50 262 HIS A C 1
ATOM 2060 O O . HIS A 1 262 ? -4.689 2.736 12.583 1.00 92.50 262 HIS A O 1
ATOM 2066 N N . LEU A 1 263 ? -3.294 1.975 10.986 1.00 96.38 263 LEU A N 1
ATOM 2067 C CA . LEU A 1 263 ? -4.333 1.390 10.131 1.00 96.38 263 LEU A CA 1
ATOM 2068 C C . LEU A 1 263 ? -5.149 0.338 10.886 1.00 96.38 263 LEU A C 1
ATOM 2070 O O . LEU A 1 263 ? -6.378 0.403 10.902 1.00 96.38 263 LEU A O 1
ATOM 2074 N N . ARG A 1 264 ? -4.481 -0.584 11.589 1.00 93.25 264 ARG A N 1
ATOM 2075 C CA . ARG A 1 264 ? -5.131 -1.606 12.421 1.00 93.25 264 ARG A CA 1
ATOM 2076 C C . ARG A 1 264 ? -6.074 -0.994 13.458 1.00 93.25 264 ARG A C 1
ATOM 2078 O O . ARG A 1 264 ? -7.208 -1.451 13.609 1.00 93.25 264 ARG A O 1
ATOM 2085 N N . ARG A 1 265 ? -5.629 0.043 14.172 1.00 90.31 265 ARG A N 1
ATOM 2086 C CA . ARG A 1 265 ? -6.462 0.752 15.158 1.00 90.31 265 ARG A CA 1
ATOM 2087 C C . ARG A 1 265 ? -7.623 1.487 14.496 1.00 90.31 265 ARG A C 1
ATOM 2089 O O . ARG A 1 265 ? -8.746 1.381 14.980 1.00 90.31 265 ARG A O 1
ATOM 2096 N N . GLY A 1 266 ? -7.379 2.180 13.384 1.00 95.12 266 GLY A N 1
ATOM 2097 C CA . GLY A 1 266 ? -8.415 2.877 12.620 1.00 95.12 266 GLY A CA 1
ATOM 2098 C C . GLY A 1 266 ? -9.524 1.934 12.146 1.00 95.12 266 GLY A C 1
ATOM 2099 O O . GLY A 1 266 ? -10.701 2.212 12.361 1.00 95.12 266 GLY A O 1
ATOM 2100 N N . VAL A 1 267 ? -9.156 0.775 11.593 1.00 95.75 267 VAL A N 1
ATOM 2101 C CA . VAL A 1 267 ? -10.088 -0.282 11.159 1.00 95.75 267 VAL A CA 1
ATOM 2102 C C . VAL A 1 267 ? -10.964 -0.774 12.316 1.00 95.75 267 VAL A C 1
ATOM 2104 O O . VAL A 1 267 ? -12.183 -0.862 12.172 1.00 95.75 267 VAL A O 1
ATOM 2107 N N . ARG A 1 268 ? -10.381 -1.036 13.491 1.00 92.06 268 ARG A N 1
ATOM 2108 C CA . ARG A 1 268 ? -11.154 -1.433 14.681 1.00 92.06 268 ARG A CA 1
ATOM 2109 C C . ARG A 1 268 ? -12.093 -0.334 15.162 1.00 92.06 268 ARG A C 1
ATOM 2111 O O . ARG A 1 268 ? -13.257 -0.609 15.416 1.00 92.06 268 ARG A O 1
ATOM 2118 N N . ILE A 1 269 ? -11.629 0.915 15.204 1.00 93.44 269 ILE A N 1
ATOM 2119 C CA . ILE A 1 269 ? -12.470 2.059 15.577 1.00 93.44 269 ILE A CA 1
ATOM 2120 C C . ILE A 1 269 ? -13.666 2.178 14.629 1.00 93.44 269 ILE A C 1
ATOM 2122 O O . ILE A 1 269 ? -14.781 2.402 15.091 1.00 93.44 269 ILE A O 1
ATOM 2126 N N . LEU A 1 270 ? -13.473 2.007 13.320 1.00 96.50 270 LEU A N 1
ATOM 2127 C CA . LEU A 1 270 ? -14.578 2.007 12.359 1.00 96.50 270 LEU A CA 1
ATOM 2128 C C . LEU A 1 270 ? -15.587 0.890 12.669 1.00 96.50 270 LEU A C 1
ATOM 2130 O O . LEU A 1 270 ? -16.789 1.159 12.731 1.00 96.50 270 LEU A O 1
ATOM 2134 N N . ALA A 1 271 ? -15.107 -0.331 12.919 1.00 93.88 271 ALA A N 1
ATOM 2135 C CA . ALA A 1 271 ? -15.955 -1.465 13.283 1.00 93.88 271 ALA A CA 1
ATOM 2136 C C . ALA A 1 271 ? -16.745 -1.209 14.582 1.00 93.88 271 ALA A C 1
ATOM 2138 O O . ALA A 1 271 ? -17.966 -1.373 14.599 1.00 93.88 271 ALA A O 1
ATOM 2139 N N . ASP A 1 272 ? -16.089 -0.689 15.624 1.00 89.38 272 ASP A N 1
ATOM 2140 C CA . ASP A 1 272 ? -16.709 -0.314 16.906 1.00 89.38 272 ASP A CA 1
ATOM 2141 C C . ASP A 1 272 ? -17.798 0.762 16.749 1.00 89.38 272 ASP A C 1
ATOM 2143 O O . ASP A 1 272 ? -18.705 0.872 17.575 1.00 89.38 272 ASP A O 1
ATOM 2147 N N . HIS A 1 273 ? -17.734 1.561 15.679 1.00 92.75 273 HIS A N 1
ATOM 2148 C CA . HIS A 1 273 ? -18.734 2.580 15.342 1.00 92.75 273 HIS A CA 1
ATOM 2149 C C . HIS A 1 273 ? -19.756 2.090 14.298 1.00 92.75 273 HIS A C 1
ATOM 2151 O O . HIS A 1 273 ? -20.437 2.894 13.652 1.00 92.75 273 HIS A O 1
ATOM 2157 N N . GLY A 1 274 ? -19.911 0.769 14.163 1.00 91.06 274 GLY A N 1
ATOM 2158 C CA . GLY A 1 274 ? -20.975 0.131 13.388 1.00 91.06 274 GLY A CA 1
ATOM 2159 C C . GLY A 1 274 ? -20.698 0.028 11.889 1.00 91.06 274 GLY A C 1
ATOM 2160 O O . GLY A 1 274 ? -21.637 -0.163 11.113 1.00 91.06 274 GLY A O 1
ATOM 2161 N N . VAL A 1 275 ? -19.442 0.173 11.458 1.00 96.38 275 VAL A N 1
ATOM 2162 C CA . VAL A 1 275 ? -19.046 -0.149 10.082 1.00 96.38 275 VAL A CA 1
ATOM 2163 C C . VAL A 1 275 ? -18.961 -1.668 9.929 1.00 96.38 275 VAL A C 1
ATOM 2165 O O . VAL A 1 275 ? -18.191 -2.329 10.619 1.00 96.38 275 VAL A O 1
ATOM 2168 N N . LYS A 1 276 ? -19.756 -2.226 9.012 1.00 93.56 276 LYS A N 1
ATOM 2169 C CA . LYS A 1 276 ? -19.867 -3.678 8.804 1.00 93.56 276 LYS A CA 1
ATOM 2170 C C . LYS A 1 276 ? -18.758 -4.215 7.902 1.00 93.56 276 LYS A C 1
ATOM 2172 O O . LYS A 1 276 ? -18.172 -5.258 8.198 1.00 93.56 276 LYS A O 1
ATOM 2177 N N . THR A 1 277 ? -18.485 -3.484 6.823 1.00 97.94 277 THR A N 1
ATOM 2178 C CA . THR A 1 277 ? -17.467 -3.829 5.830 1.00 97.94 277 THR A CA 1
ATOM 2179 C C . THR A 1 277 ? -16.473 -2.687 5.710 1.00 97.94 277 THR A C 1
ATOM 2181 O O . THR A 1 277 ? -16.864 -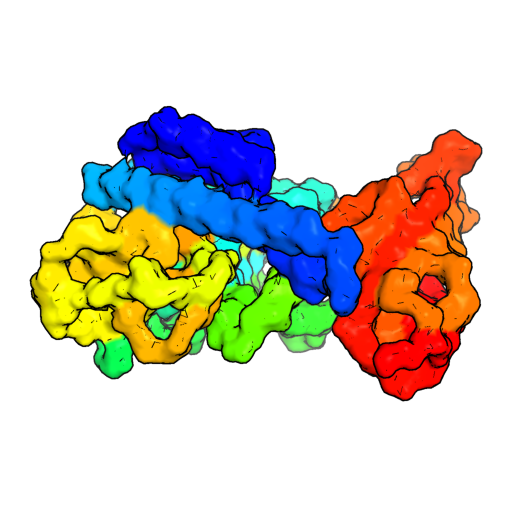1.531 5.568 1.00 97.94 277 THR A O 1
ATOM 2184 N N . ILE A 1 278 ? -15.185 -2.997 5.756 1.00 98.69 278 ILE A N 1
ATOM 2185 C CA . ILE A 1 278 ? -14.110 -2.028 5.561 1.00 98.69 278 ILE A CA 1
ATOM 2186 C C . ILE A 1 278 ? -13.304 -2.482 4.348 1.00 98.69 278 ILE A C 1
ATOM 2188 O O . ILE A 1 278 ? -12.861 -3.623 4.286 1.00 98.69 278 ILE A O 1
ATOM 2192 N N . VAL A 1 279 ? -13.141 -1.598 3.373 1.00 98.81 279 VAL A N 1
ATOM 2193 C CA . VAL A 1 279 ? -12.395 -1.854 2.142 1.00 98.81 279 VAL A CA 1
ATOM 2194 C C . VAL A 1 279 ? -11.153 -0.978 2.174 1.00 98.81 279 VAL A C 1
ATOM 2196 O O . VAL A 1 279 ? -11.265 0.235 2.019 1.00 98.81 279 VAL A O 1
ATOM 2199 N N . LEU A 1 280 ? -9.981 -1.566 2.400 1.00 98.69 280 LEU A N 1
ATOM 2200 C CA . LEU A 1 280 ? -8.699 -0.876 2.236 1.00 98.69 280 LEU A CA 1
ATOM 2201 C C . LEU A 1 280 ? -8.281 -0.971 0.773 1.00 98.69 280 LEU A C 1
ATOM 2203 O O . LEU A 1 280 ? -8.256 -2.067 0.214 1.00 98.69 280 LEU A O 1
ATOM 2207 N N . ALA A 1 281 ? -7.937 0.156 0.165 1.00 98.62 281 ALA A N 1
ATOM 2208 C CA . ALA A 1 281 ? -7.458 0.225 -1.205 1.00 98.62 281 ALA A CA 1
ATOM 2209 C C . ALA A 1 281 ? -6.212 1.097 -1.295 1.00 98.62 281 ALA A C 1
ATOM 2211 O O . ALA A 1 281 ? -6.208 2.229 -0.808 1.00 98.62 281 ALA A O 1
ATOM 2212 N N . ALA A 1 282 ? -5.192 0.562 -1.958 1.00 98.62 282 ALA A N 1
ATOM 2213 C CA . ALA A 1 282 ? -3.992 1.305 -2.295 1.00 98.62 282 ALA A CA 1
ATOM 2214 C C . ALA A 1 282 ? -4.091 1.930 -3.689 1.00 98.62 282 ALA A C 1
ATOM 2216 O O . ALA A 1 282 ? -4.751 1.406 -4.597 1.00 98.62 282 ALA A O 1
ATOM 2217 N N . ASP A 1 283 ? -3.400 3.043 -3.859 1.00 98.38 283 ASP A N 1
ATOM 2218 C CA . ASP A 1 283 ? -3.305 3.792 -5.102 1.00 98.38 283 ASP A CA 1
ATOM 2219 C C . ASP A 1 283 ? -2.049 3.418 -5.919 1.00 98.38 283 ASP A C 1
ATOM 2221 O O . ASP A 1 283 ? -2.121 3.245 -7.137 1.00 98.38 283 ASP A O 1
ATOM 2225 N N . HIS A 1 284 ? -0.926 3.184 -5.253 1.00 98.44 284 HIS A N 1
ATOM 2226 C CA . HIS A 1 284 ? 0.282 2.589 -5.802 1.00 98.44 284 HIS A CA 1
ATOM 2227 C C . HIS A 1 284 ? 1.060 1.858 -4.707 1.00 98.44 284 HIS A C 1
ATOM 2229 O O . HIS A 1 284 ? 0.760 1.952 -3.518 1.00 98.44 284 HIS A O 1
ATOM 2235 N N . GLY A 1 285 ? 2.061 1.086 -5.112 1.00 98.19 285 GLY A N 1
ATOM 2236 C CA . GLY A 1 285 ? 3.153 0.721 -4.221 1.00 98.19 285 GLY A CA 1
ATOM 2237 C C . GLY A 1 285 ? 4.391 1.572 -4.494 1.00 98.19 285 GLY A C 1
ATOM 2238 O O . GLY A 1 285 ? 4.321 2.606 -5.157 1.00 98.19 285 GLY A O 1
ATOM 2239 N N . HIS A 1 286 ? 5.539 1.139 -3.992 1.00 97.38 286 HIS A N 1
ATOM 2240 C CA . HIS A 1 286 ? 6.778 1.903 -4.087 1.00 97.38 286 HIS A CA 1
ATOM 2241 C C . HIS A 1 286 ? 8.006 0.991 -4.007 1.00 97.38 286 HIS A C 1
ATOM 2243 O O . HIS A 1 286 ? 7.961 -0.130 -3.487 1.00 97.38 286 HIS A O 1
ATOM 2249 N N . LEU A 1 287 ? 9.134 1.505 -4.485 1.00 95.56 287 LEU A N 1
ATOM 2250 C CA . LEU A 1 287 ? 10.458 1.004 -4.157 1.00 95.56 287 LEU A CA 1
ATOM 2251 C C . LEU A 1 287 ? 11.031 1.820 -3.008 1.00 95.56 287 LEU A C 1
ATOM 2253 O O . LEU A 1 287 ? 10.995 3.044 -3.036 1.00 95.56 287 LEU A O 1
ATOM 2257 N N . PHE A 1 288 ? 11.595 1.129 -2.023 1.00 92.94 288 PHE A N 1
ATOM 2258 C CA . PHE A 1 288 ? 12.373 1.749 -0.960 1.00 92.94 288 PHE A CA 1
ATOM 2259 C C . PHE A 1 288 ? 13.614 0.889 -0.710 1.00 92.94 288 PHE A C 1
ATOM 2261 O O . PHE A 1 288 ? 13.579 -0.035 0.104 1.00 92.94 288 PHE A O 1
ATOM 2268 N N . ALA A 1 289 ? 14.670 1.133 -1.485 1.00 84.81 289 ALA A N 1
ATOM 2269 C CA . ALA A 1 289 ? 15.912 0.347 -1.505 1.00 84.81 289 ALA A CA 1
ATOM 2270 C C . ALA A 1 289 ? 17.076 1.174 -0.930 1.00 84.81 289 ALA A C 1
ATOM 2272 O O . ALA A 1 289 ? 16.815 2.062 -0.123 1.00 84.81 289 ALA A O 1
ATOM 2273 N N . GLU A 1 290 ? 18.326 0.874 -1.282 1.00 81.69 290 GLU A N 1
ATOM 2274 C CA . GLU A 1 290 ? 19.462 1.772 -1.030 1.00 81.69 290 GLU A CA 1
ATOM 2275 C C . GLU A 1 290 ? 19.381 3.027 -1.919 1.00 81.69 290 GLU A C 1
ATOM 2277 O O . GLU A 1 290 ? 18.672 3.054 -2.931 1.00 81.69 290 GLU A O 1
ATOM 2282 N N . GLU A 1 291 ? 20.124 4.072 -1.547 1.00 80.19 291 GLU A N 1
ATOM 2283 C CA . GLU A 1 291 ? 20.309 5.246 -2.401 1.00 80.19 291 GLU A CA 1
ATOM 2284 C C . GLU A 1 291 ? 20.876 4.831 -3.767 1.00 80.19 291 GLU A C 1
ATOM 2286 O O . GLU A 1 291 ? 21.836 4.067 -3.880 1.00 80.19 291 GLU A O 1
ATOM 2291 N N . ILE A 1 292 ? 20.249 5.335 -4.832 1.00 79.94 292 ILE A N 1
ATOM 2292 C CA . ILE A 1 292 ? 20.628 5.005 -6.204 1.00 79.94 292 ILE A CA 1
ATOM 2293 C C . ILE A 1 292 ? 21.982 5.644 -6.533 1.00 79.94 292 ILE A C 1
ATOM 2295 O O . ILE A 1 292 ? 22.086 6.867 -6.700 1.00 79.94 292 ILE A O 1
ATOM 2299 N N . GLY A 1 293 ? 22.994 4.791 -6.708 1.00 81.94 293 GLY A N 1
ATOM 2300 C CA . GLY A 1 293 ? 24.300 5.155 -7.255 1.00 81.94 293 GLY A CA 1
ATOM 2301 C C . GLY A 1 293 ? 24.218 5.711 -8.682 1.00 81.94 293 GLY A C 1
ATOM 2302 O O . GLY A 1 293 ? 23.246 5.497 -9.407 1.00 81.94 293 GLY A O 1
ATOM 2303 N N . GLU A 1 294 ? 25.242 6.457 -9.108 1.00 84.50 294 GLU A N 1
ATOM 2304 C CA . GLU A 1 294 ? 25.293 7.067 -10.451 1.00 84.50 294 GLU A CA 1
ATOM 2305 C C . GLU A 1 294 ? 25.193 6.041 -11.593 1.00 84.50 294 GLU A C 1
ATOM 2307 O O . GLU A 1 294 ? 24.645 6.346 -12.649 1.00 84.50 294 GLU A O 1
ATOM 2312 N N . ASP A 1 295 ? 25.664 4.814 -11.376 1.00 86.19 295 ASP A N 1
ATOM 2313 C CA . ASP A 1 295 ? 25.598 3.691 -12.318 1.00 86.19 295 ASP A CA 1
ATOM 2314 C C . ASP A 1 295 ? 24.166 3.192 -12.576 1.00 86.19 295 ASP A C 1
ATOM 2316 O O . ASP A 1 295 ? 23.874 2.632 -13.634 1.00 86.19 295 ASP A O 1
ATOM 2320 N N . MET A 1 296 ? 23.256 3.447 -11.637 1.00 89.38 296 MET A N 1
ATOM 2321 C CA . MET A 1 296 ? 21.842 3.083 -11.716 1.00 89.38 296 MET A CA 1
ATOM 2322 C C . MET A 1 296 ? 20.961 4.242 -12.223 1.00 89.38 296 MET A C 1
ATOM 2324 O O . MET A 1 296 ? 19.745 4.072 -12.378 1.00 89.38 296 MET A O 1
ATOM 2328 N N . LYS A 1 297 ? 21.555 5.411 -12.512 1.00 92.50 297 LYS A N 1
ATOM 2329 C CA . LYS A 1 297 ? 20.867 6.580 -13.08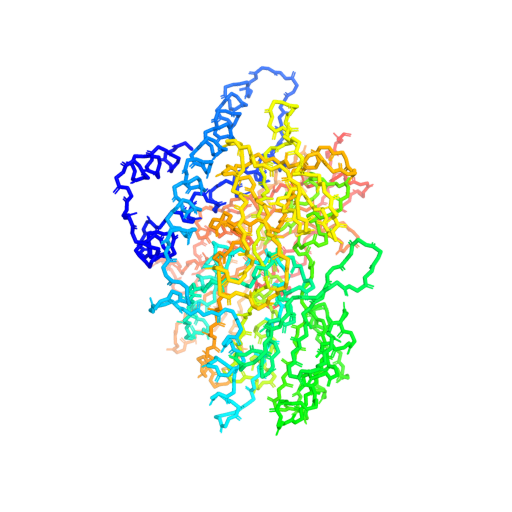0 1.00 92.50 297 LYS A CA 1
ATOM 2330 C C . LYS A 1 297 ? 20.957 6.580 -14.604 1.00 92.50 297 LYS A C 1
ATOM 2332 O O . LYS A 1 297 ? 22.032 6.713 -15.183 1.00 92.50 297 LYS A O 1
ATOM 2337 N N . ILE A 1 298 ? 19.807 6.516 -15.265 1.00 94.75 298 ILE A N 1
ATOM 2338 C CA . ILE A 1 298 ? 19.698 6.484 -16.727 1.00 94.75 298 ILE A CA 1
ATOM 2339 C C . ILE A 1 298 ? 19.065 7.767 -17.275 1.00 94.75 298 ILE A C 1
ATOM 2341 O O . ILE A 1 298 ? 18.330 8.468 -16.580 1.00 94.75 298 ILE A O 1
ATOM 2345 N N . GLU A 1 299 ? 19.346 8.094 -18.534 1.00 95.56 299 GLU A N 1
ATOM 2346 C CA . GLU A 1 299 ? 18.696 9.225 -19.201 1.00 95.56 299 GLU A CA 1
ATOM 2347 C C . GLU A 1 299 ? 17.230 8.907 -19.518 1.00 95.56 299 GLU A C 1
ATOM 2349 O O . GLU A 1 299 ? 16.884 7.779 -19.883 1.00 95.56 299 GLU A O 1
ATOM 2354 N N . SER A 1 300 ? 16.364 9.913 -19.387 1.00 95.94 300 SER A N 1
ATOM 2355 C CA . SER A 1 300 ? 14.968 9.805 -19.827 1.00 95.94 300 SER A CA 1
ATOM 2356 C C . SER A 1 300 ? 14.860 9.864 -21.362 1.00 95.94 300 SER A C 1
ATOM 2358 O O . SER A 1 300 ? 15.785 10.344 -22.022 1.00 95.94 300 SER A O 1
ATOM 2360 N N . PRO A 1 301 ? 13.733 9.430 -21.961 1.00 97.44 301 PRO A N 1
ATOM 2361 C CA . PRO A 1 301 ? 13.539 9.468 -23.414 1.00 97.44 301 PRO A CA 1
ATOM 2362 C C . PRO A 1 301 ? 13.690 10.847 -24.081 1.00 97.44 301 PRO A C 1
ATOM 2364 O O . PRO A 1 301 ? 13.911 10.909 -25.290 1.00 97.44 301 PRO A O 1
ATOM 2367 N N . GLY A 1 302 ? 13.555 11.956 -23.345 1.00 95.25 302 GLY A N 1
ATOM 2368 C CA . GLY A 1 302 ? 13.516 13.303 -23.922 1.00 95.25 302 GLY A CA 1
ATOM 2369 C C . GLY A 1 302 ? 12.190 13.588 -24.639 1.00 95.25 302 GLY A C 1
ATOM 2370 O O . GLY A 1 302 ? 11.131 13.210 -24.149 1.00 95.25 302 GLY A O 1
ATOM 2371 N N . GLY A 1 303 ? 12.227 14.271 -25.788 1.00 96.00 303 GLY A N 1
ATOM 2372 C CA . GLY A 1 303 ? 11.016 14.623 -26.545 1.00 96.00 303 GLY A CA 1
ATOM 2373 C C . GLY A 1 303 ? 10.134 15.667 -25.847 1.00 96.00 303 GLY A C 1
ATOM 2374 O O . GLY A 1 303 ? 10.630 16.511 -25.097 1.00 96.00 303 GLY A O 1
ATOM 2375 N N . LYS A 1 304 ? 8.818 15.629 -26.107 1.00 96.81 304 LYS A N 1
ATOM 2376 C CA . LYS A 1 304 ? 7.844 16.470 -25.398 1.00 96.81 304 LYS A CA 1
ATOM 2377 C C . LYS A 1 304 ? 7.446 15.772 -24.099 1.00 96.81 304 LYS A C 1
ATOM 2379 O O . LYS A 1 304 ? 6.595 14.888 -24.106 1.00 96.81 304 LYS A O 1
ATOM 2384 N N . VAL A 1 305 ? 8.082 16.171 -23.005 1.00 97.06 305 VAL A N 1
ATOM 2385 C CA . VAL A 1 305 ? 7.825 15.626 -21.667 1.00 97.06 305 VAL A CA 1
ATOM 2386 C C . VAL A 1 305 ? 6.578 16.276 -21.073 1.00 97.06 305 VAL A C 1
ATOM 2388 O O . VAL A 1 305 ? 6.532 17.499 -20.947 1.00 97.06 305 VAL A O 1
ATOM 2391 N N . GLU A 1 306 ? 5.587 15.468 -20.704 1.00 97.25 306 GLU A N 1
ATOM 2392 C CA . GLU A 1 306 ? 4.395 15.924 -19.974 1.00 97.25 306 GLU A CA 1
ATOM 2393 C C . GLU A 1 306 ? 4.559 15.734 -18.468 1.00 97.25 306 GLU A C 1
ATOM 2395 O O . GLU A 1 306 ? 4.117 16.581 -17.698 1.00 97.25 306 GLU A O 1
ATOM 2400 N N . ASP A 1 307 ? 5.226 14.655 -18.057 1.00 96.62 307 ASP A N 1
ATOM 2401 C CA . ASP A 1 307 ? 5.591 14.398 -16.668 1.00 96.62 307 ASP A CA 1
ATOM 2402 C C . ASP A 1 307 ? 6.837 13.500 -16.602 1.00 96.62 307 ASP A C 1
ATOM 2404 O O . ASP A 1 307 ? 7.025 12.604 -17.431 1.00 96.62 307 ASP A O 1
ATOM 2408 N N . LEU A 1 308 ? 7.722 13.765 -15.643 1.00 95.38 308 LEU A N 1
ATOM 2409 C CA . LEU A 1 308 ? 8.956 13.012 -15.442 1.00 95.38 308 LEU A CA 1
ATOM 2410 C C . LEU A 1 308 ? 9.230 12.845 -13.952 1.00 95.38 308 LEU A C 1
ATOM 2412 O O . LEU A 1 308 ? 9.690 13.763 -13.270 1.00 95.38 308 LEU A O 1
ATOM 2416 N N . HIS A 1 309 ? 9.066 11.604 -13.514 1.00 93.50 309 HIS A N 1
ATOM 2417 C CA . HIS A 1 309 ? 9.501 11.096 -12.224 1.00 93.50 309 HIS A CA 1
ATOM 2418 C C . HIS A 1 309 ? 10.685 10.147 -12.420 1.00 93.50 309 HIS A C 1
ATOM 2420 O O . HIS A 1 309 ? 11.145 9.868 -13.527 1.00 93.50 309 HIS A O 1
ATOM 2426 N N . ARG A 1 310 ? 11.205 9.606 -11.324 1.00 92.38 310 ARG A N 1
ATOM 2427 C CA . ARG A 1 310 ? 12.385 8.726 -11.360 1.00 92.38 310 ARG A CA 1
ATOM 2428 C C . ARG A 1 310 ? 12.097 7.361 -11.948 1.00 92.38 310 ARG A C 1
ATOM 2430 O O . ARG A 1 310 ? 12.968 6.747 -12.551 1.00 92.38 310 ARG A O 1
ATOM 2437 N N . ARG A 1 311 ? 10.882 6.868 -11.756 1.00 95.38 311 ARG A N 1
ATOM 2438 C CA . ARG A 1 311 ? 10.475 5.533 -12.202 1.00 95.38 311 ARG A CA 1
ATOM 2439 C C . ARG A 1 311 ? 9.681 5.571 -13.494 1.00 95.38 311 ARG A C 1
ATOM 2441 O O . ARG A 1 311 ? 9.466 4.526 -14.111 1.00 95.38 311 ARG A O 1
ATOM 2448 N N . VAL A 1 312 ? 9.259 6.764 -13.907 1.00 96.94 312 VAL A N 1
ATOM 2449 C CA . VAL A 1 312 ? 8.381 6.931 -15.051 1.00 96.94 312 VAL A CA 1
ATOM 2450 C C . VAL A 1 312 ? 8.587 8.257 -15.761 1.00 96.94 312 VAL A C 1
ATOM 2452 O O . VAL A 1 312 ? 8.719 9.308 -15.144 1.00 96.94 312 VAL A O 1
ATOM 2455 N N . TRP A 1 313 ? 8.574 8.187 -17.081 1.00 98.06 313 TRP A N 1
ATOM 2456 C CA . TRP A 1 313 ? 8.454 9.323 -17.979 1.00 98.06 313 TRP A CA 1
ATOM 2457 C C . TRP A 1 313 ? 7.148 9.170 -18.755 1.00 98.06 313 TRP A C 1
ATOM 2459 O O . TRP A 1 313 ? 6.820 8.061 -19.183 1.00 98.06 313 TRP A O 1
ATOM 2469 N N . VAL A 1 314 ? 6.415 10.262 -18.947 1.00 98.44 314 VAL A N 1
ATOM 2470 C CA . VAL A 1 314 ? 5.210 10.309 -19.779 1.00 98.44 314 VAL A CA 1
ATOM 2471 C C . VAL A 1 314 ? 5.318 11.484 -20.738 1.00 98.44 314 VAL A C 1
ATOM 2473 O O . VAL A 1 314 ? 5.640 12.607 -20.340 1.00 98.44 314 VAL A O 1
ATOM 2476 N N . GLY A 1 315 ? 5.053 11.241 -22.018 1.00 98.00 315 GLY A N 1
ATOM 2477 C CA . GLY A 1 315 ? 5.192 12.279 -23.029 1.00 98.00 315 GLY A CA 1
ATOM 2478 C C . GLY A 1 315 ? 4.934 11.809 -24.451 1.00 98.00 315 GLY A C 1
ATOM 2479 O O . GLY A 1 315 ? 4.357 10.750 -24.689 1.00 98.00 315 GLY A O 1
ATOM 2480 N N . ILE A 1 316 ? 5.357 12.628 -25.412 1.00 97.25 316 ILE A N 1
ATOM 2481 C CA . ILE A 1 316 ? 5.199 12.379 -26.848 1.00 97.25 316 ILE A CA 1
ATOM 2482 C C . ILE A 1 316 ? 6.567 12.450 -27.527 1.00 97.25 316 ILE A C 1
ATOM 2484 O O . ILE A 1 316 ? 7.312 13.425 -27.377 1.00 97.25 316 ILE A O 1
ATOM 2488 N N . GLY A 1 317 ? 6.879 11.431 -28.328 1.00 94.69 317 GLY A N 1
ATOM 2489 C CA . GLY A 1 317 ? 8.176 11.317 -28.993 1.00 94.69 317 GLY A CA 1
ATOM 2490 C C . GLY A 1 317 ? 9.303 10.962 -28.018 1.00 94.69 317 GLY A C 1
ATOM 2491 O O . GLY A 1 317 ? 9.069 10.361 -26.977 1.00 94.69 317 GLY A O 1
ATOM 2492 N N . GLY A 1 318 ? 10.539 11.304 -28.375 1.00 94.06 318 GLY A N 1
ATOM 2493 C CA . GLY A 1 318 ? 11.735 10.917 -27.620 1.00 94.06 318 GLY A CA 1
ATOM 2494 C C . GLY A 1 318 ? 12.412 9.663 -28.176 1.00 94.06 318 GLY A C 1
ATOM 2495 O O . GLY A 1 318 ? 12.002 9.123 -29.209 1.00 94.06 318 GLY A O 1
ATOM 2496 N N . ASN A 1 319 ? 13.453 9.211 -27.486 1.00 95.38 319 ASN A N 1
ATOM 2497 C CA . ASN A 1 319 ? 14.276 8.067 -27.867 1.00 95.38 319 ASN A CA 1
ATOM 2498 C C . ASN A 1 319 ? 13.713 6.747 -27.315 1.00 95.38 319 ASN A C 1
ATOM 2500 O O . ASN A 1 319 ? 12.807 6.722 -26.478 1.00 95.38 319 ASN A O 1
ATOM 2504 N N . SER A 1 320 ? 14.242 5.639 -27.824 1.00 93.81 320 SER A N 1
ATOM 2505 C CA . SER A 1 320 ? 14.062 4.302 -27.263 1.00 93.81 320 SER A CA 1
ATOM 2506 C C . SER A 1 320 ? 15.446 3.717 -27.038 1.00 93.81 320 SER A C 1
ATOM 2508 O O . SER A 1 320 ? 16.233 3.649 -27.976 1.00 93.81 320 SER A O 1
ATOM 2510 N N . GLU A 1 321 ? 15.728 3.290 -25.811 1.00 95.69 321 GLU A N 1
ATOM 2511 C CA . GLU A 1 321 ? 17.023 2.737 -25.413 1.00 95.69 321 GLU A CA 1
ATOM 2512 C C . GLU A 1 321 ? 16.837 1.369 -24.742 1.00 95.69 321 GLU A C 1
ATOM 2514 O O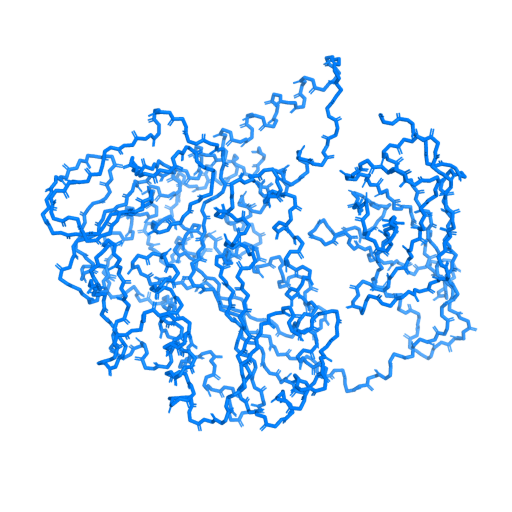 . GLU A 1 321 ? 15.785 1.116 -24.150 1.00 95.69 321 GLU A O 1
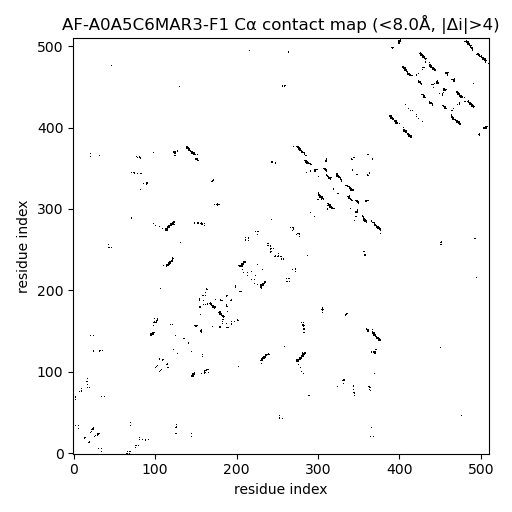ATOM 2519 N N . PRO A 1 322 ? 17.849 0.482 -24.749 1.00 96.38 322 PRO A N 1
ATOM 2520 C CA . PRO A 1 322 ? 17.760 -0.820 -24.082 1.00 96.38 322 PRO A CA 1
ATOM 2521 C C . PRO A 1 322 ? 17.555 -0.754 -22.557 1.00 96.38 322 PRO A C 1
ATOM 2523 O O . PRO A 1 322 ? 17.168 -1.751 -21.949 1.00 96.38 322 PRO A O 1
ATOM 2526 N N . SER A 1 323 ? 17.831 0.390 -21.923 1.00 95.94 323 SER A N 1
ATOM 2527 C CA . SER A 1 323 ? 17.787 0.569 -20.465 1.00 95.94 323 SER A CA 1
ATOM 2528 C C . SER A 1 323 ? 16.374 0.721 -19.887 1.00 95.94 323 SER A C 1
ATOM 2530 O O . SER A 1 323 ? 16.183 0.505 -18.687 1.00 95.94 323 SER A O 1
ATOM 2532 N N . TYR A 1 324 ? 15.369 1.018 -20.716 1.00 98.25 324 TYR A N 1
ATOM 2533 C CA . TYR A 1 324 ? 13.981 1.189 -20.284 1.00 98.25 324 TYR A CA 1
ATOM 2534 C C . TYR A 1 324 ? 12.976 0.632 -21.296 1.00 98.25 324 TYR A C 1
ATOM 2536 O O . TYR A 1 324 ? 13.242 0.517 -22.492 1.00 98.25 324 TYR A O 1
ATOM 2544 N N . LEU A 1 325 ? 11.787 0.291 -20.807 1.00 98.25 325 LEU A N 1
ATOM 2545 C CA . LEU A 1 325 ? 10.615 0.120 -21.655 1.00 98.25 325 LEU A CA 1
ATOM 2546 C C . LEU A 1 325 ? 10.153 1.504 -22.099 1.00 98.25 325 LEU A C 1
ATOM 2548 O O . LEU A 1 325 ? 10.056 2.392 -21.259 1.00 98.25 325 LEU A O 1
ATOM 2552 N N . ARG A 1 326 ? 9.784 1.665 -23.371 1.00 97.94 326 ARG A N 1
ATOM 2553 C CA . ARG A 1 326 ? 8.920 2.756 -23.833 1.00 97.94 326 ARG A CA 1
ATOM 2554 C C . ARG A 1 326 ? 7.814 2.196 -24.722 1.00 97.94 326 ARG A C 1
ATOM 2556 O O . ARG A 1 326 ? 8.093 1.414 -25.626 1.00 97.94 326 ARG A O 1
ATOM 2563 N N . THR A 1 327 ? 6.571 2.575 -24.450 1.00 97.69 327 THR A N 1
ATOM 2564 C CA . THR A 1 327 ? 5.381 2.121 -25.185 1.00 97.69 327 THR A CA 1
ATOM 2565 C C . THR A 1 327 ? 4.228 3.105 -24.986 1.00 97.69 327 THR A C 1
ATOM 2567 O O . THR A 1 327 ? 4.253 3.888 -24.042 1.00 97.69 327 THR A O 1
ATOM 2570 N N . SER A 1 328 ? 3.195 3.059 -25.824 1.00 97.81 328 SER A N 1
ATOM 2571 C CA . SER A 1 328 ? 1.980 3.862 -25.618 1.00 97.81 328 SER A CA 1
ATOM 2572 C C . SER A 1 328 ? 1.230 3.426 -24.353 1.00 97.81 328 SER A C 1
ATOM 2574 O O . SER A 1 328 ? 1.085 2.223 -24.134 1.00 97.81 328 SER A O 1
ATOM 2576 N N . LEU A 1 329 ? 0.637 4.344 -23.584 1.00 97.69 329 LEU A N 1
ATOM 2577 C CA . LEU A 1 329 ? -0.281 3.968 -22.491 1.00 97.69 329 LEU A CA 1
ATOM 2578 C C . LEU A 1 329 ? -1.473 3.129 -22.996 1.00 97.69 329 LEU A C 1
ATOM 2580 O O . LEU A 1 329 ? -1.892 2.173 -22.338 1.00 97.69 329 LEU A O 1
ATOM 2584 N N . ALA A 1 330 ? -1.954 3.423 -24.210 1.00 97.00 330 ALA A N 1
ATOM 2585 C CA . ALA A 1 330 ? -3.061 2.712 -24.850 1.00 97.00 330 ALA A CA 1
ATOM 2586 C C . ALA A 1 330 ? -2.787 1.211 -25.043 1.00 97.00 330 ALA A C 1
ATOM 2588 O O . ALA A 1 330 ? -3.674 0.388 -24.811 1.00 97.00 330 ALA A O 1
ATOM 2589 N N . SER A 1 331 ? -1.558 0.827 -25.407 1.00 96.44 331 SER A N 1
ATOM 2590 C CA . SER A 1 331 ? -1.175 -0.589 -25.552 1.00 96.44 331 SER A CA 1
ATOM 2591 C C . SER A 1 331 ? -1.167 -1.340 -24.218 1.00 96.44 331 SER A C 1
ATOM 2593 O O . SER A 1 331 ? -1.345 -2.557 -24.206 1.00 96.44 331 SER A O 1
ATOM 2595 N N . LEU A 1 332 ? -1.044 -0.615 -23.101 1.00 96.31 332 LEU A N 1
ATOM 2596 C CA . LEU A 1 332 ? -1.172 -1.139 -21.743 1.00 96.31 332 LEU A CA 1
ATOM 2597 C C . LEU A 1 332 ? -2.611 -1.053 -21.199 1.00 96.31 332 LEU A C 1
ATOM 2599 O O . LEU A 1 332 ? -2.851 -1.287 -20.017 1.00 96.31 332 LEU A O 1
ATOM 2603 N N . GLY A 1 333 ? -3.594 -0.730 -22.046 1.00 93.69 333 GLY A N 1
ATOM 2604 C CA . GLY A 1 333 ? -5.006 -0.666 -21.662 1.00 93.69 333 GLY A CA 1
ATOM 2605 C C . GLY A 1 333 ? -5.400 0.591 -20.880 1.00 93.69 333 GLY A C 1
ATOM 2606 O O . GLY A 1 333 ? -6.447 0.588 -20.228 1.00 93.69 333 GLY A O 1
ATOM 2607 N N . VAL A 1 334 ? -4.588 1.650 -20.941 1.00 95.50 334 VAL A N 1
ATOM 2608 C CA . VAL A 1 334 ? -4.886 2.965 -20.361 1.00 95.50 334 VAL A CA 1
ATOM 2609 C C . VAL A 1 334 ? -5.158 3.952 -21.488 1.00 95.50 334 VAL A C 1
ATOM 2611 O O . VAL A 1 334 ? -4.303 4.188 -22.335 1.00 95.50 334 VAL A O 1
ATOM 2614 N N . GLU A 1 335 ? -6.351 4.539 -21.516 1.00 96.88 335 GLU A N 1
ATOM 2615 C CA . GLU A 1 335 ? -6.691 5.525 -22.538 1.00 96.88 335 GLU A CA 1
ATOM 2616 C C . GLU A 1 335 ? -5.838 6.785 -22.349 1.00 96.88 335 GLU A C 1
ATOM 2618 O O . GLU A 1 335 ? -5.846 7.404 -21.286 1.00 96.88 335 GLU A O 1
ATOM 2623 N N . SER A 1 336 ? -5.062 7.149 -23.365 1.00 97.75 336 SER A N 1
ATOM 2624 C CA . SER A 1 336 ? -4.260 8.371 -23.405 1.00 97.75 336 SER A CA 1
ATOM 2625 C C . SER A 1 336 ? -3.670 8.549 -24.804 1.00 97.75 336 SER A C 1
ATOM 2627 O O . SER A 1 336 ? -3.581 7.589 -25.570 1.00 97.75 336 SER A O 1
ATOM 2629 N N . GLU A 1 337 ? -3.239 9.766 -25.120 1.00 96.94 337 GLU A N 1
ATOM 2630 C CA . GLU A 1 337 ? -2.417 10.052 -26.303 1.00 96.94 337 GLU A CA 1
ATOM 2631 C C . GLU A 1 337 ? -0.909 9.902 -26.034 1.00 96.94 337 GLU A C 1
ATOM 2633 O O . GLU A 1 337 ? -0.113 9.968 -26.969 1.00 96.94 337 GLU A O 1
ATOM 2638 N N . PHE A 1 338 ? -0.509 9.710 -24.772 1.00 98.44 338 PHE A N 1
ATOM 2639 C CA . PHE A 1 338 ? 0.895 9.704 -24.371 1.00 98.44 338 PHE A CA 1
ATOM 2640 C C . PHE A 1 338 ? 1.539 8.315 -24.417 1.00 98.44 338 PHE A C 1
ATOM 2642 O O . PHE A 1 338 ? 0.909 7.278 -24.170 1.00 98.44 338 PHE A O 1
ATOM 2649 N N . ASP A 1 339 ? 2.848 8.328 -24.649 1.00 98.38 339 ASP A N 1
ATOM 2650 C CA . ASP A 1 339 ? 3.735 7.222 -24.329 1.00 98.38 339 ASP A CA 1
ATOM 2651 C C . ASP A 1 339 ? 4.119 7.259 -22.849 1.00 98.38 339 ASP A C 1
ATOM 2653 O O . ASP A 1 339 ? 4.186 8.317 -22.223 1.00 98.38 339 ASP A O 1
ATOM 2657 N N . ILE A 1 340 ? 4.428 6.083 -22.315 1.00 98.50 340 ILE A N 1
ATOM 2658 C CA . ILE A 1 340 ? 5.053 5.870 -21.017 1.00 98.50 340 ILE A CA 1
ATOM 2659 C C . ILE A 1 340 ? 6.414 5.209 -21.225 1.00 98.50 340 ILE A C 1
ATOM 2661 O O . ILE A 1 340 ? 6.567 4.316 -22.065 1.00 98.50 340 ILE A O 1
ATOM 2665 N N . ALA A 1 341 ? 7.401 5.611 -20.432 1.00 98.56 341 ALA A N 1
ATOM 2666 C CA . ALA A 1 341 ? 8.650 4.886 -20.292 1.00 98.56 341 ALA A CA 1
ATOM 2667 C C . ALA A 1 341 ? 8.959 4.591 -18.827 1.00 98.56 341 ALA A C 1
ATOM 2669 O O . ALA A 1 341 ? 8.715 5.425 -17.962 1.00 98.56 341 ALA A O 1
ATOM 2670 N N . THR A 1 342 ? 9.504 3.408 -18.550 1.00 98.31 342 THR A N 1
ATOM 2671 C CA . THR A 1 342 ? 9.895 2.977 -17.202 1.00 98.31 342 THR A CA 1
ATOM 2672 C C . THR A 1 342 ? 11.174 2.137 -17.270 1.00 98.31 342 THR A C 1
ATOM 2674 O O . THR A 1 342 ? 11.318 1.334 -18.201 1.00 98.31 342 THR A O 1
ATOM 2677 N N . PRO A 1 343 ? 12.123 2.292 -16.332 1.00 97.69 343 PRO A N 1
ATOM 2678 C CA . PRO A 1 343 ? 13.304 1.438 -16.272 1.00 97.69 343 PRO A CA 1
ATOM 2679 C C . PRO A 1 343 ? 12.920 -0.041 -16.135 1.00 97.69 343 PRO A C 1
ATOM 2681 O O . PRO A 1 343 ? 11.972 -0.387 -15.432 1.00 97.69 343 PRO A O 1
ATOM 2684 N N . TRP A 1 344 ? 13.673 -0.941 -16.774 1.00 98.06 344 TRP A N 1
ATOM 2685 C CA . TRP A 1 344 ? 13.400 -2.383 -16.668 1.00 98.06 344 TRP A CA 1
ATOM 2686 C C . TRP A 1 344 ? 13.693 -2.956 -15.274 1.00 98.06 344 TRP A C 1
ATOM 2688 O O . TRP A 1 344 ? 13.229 -4.040 -14.949 1.00 98.06 344 TRP A O 1
ATOM 2698 N N . THR A 1 345 ? 14.505 -2.273 -14.472 1.00 97.06 345 THR A N 1
ATOM 2699 C CA . THR A 1 345 ? 15.019 -2.739 -13.175 1.00 97.06 345 THR A CA 1
ATOM 2700 C C . THR A 1 345 ? 14.679 -1.745 -12.065 1.00 97.06 345 THR A C 1
ATOM 2702 O O . THR A 1 345 ? 13.835 -0.866 -12.241 1.00 97.06 345 THR A O 1
ATOM 2705 N N . PHE A 1 346 ? 15.354 -1.833 -10.916 1.00 95.44 346 PHE A N 1
ATOM 2706 C CA . PHE A 1 346 ? 15.315 -0.797 -9.879 1.00 95.44 346 PHE A CA 1
ATOM 2707 C C . PHE A 1 346 ? 16.098 0.481 -10.247 1.00 95.44 346 PHE A C 1
ATOM 2709 O O . PHE A 1 346 ? 16.166 1.403 -9.443 1.00 95.44 346 PHE A O 1
ATOM 2716 N N . ALA A 1 347 ? 16.640 0.578 -11.469 1.00 94.62 347 ALA A N 1
ATOM 2717 C CA . ALA A 1 347 ? 17.238 1.809 -11.989 1.00 94.62 347 ALA A CA 1
ATOM 2718 C C . ALA A 1 347 ? 16.235 2.975 -12.011 1.00 94.62 347 ALA A C 1
ATOM 2720 O O . ALA A 1 347 ? 15.019 2.772 -11.964 1.00 94.62 347 ALA A O 1
ATOM 2721 N N . ALA A 1 348 ? 16.747 4.199 -12.114 1.00 94.38 348 ALA A N 1
ATOM 2722 C CA . ALA A 1 348 ? 15.934 5.409 -12.136 1.00 94.38 348 ALA A CA 1
ATOM 2723 C C . ALA A 1 348 ? 16.370 6.375 -13.234 1.00 94.38 348 ALA A C 1
ATOM 2725 O O . ALA A 1 348 ? 17.553 6.510 -13.537 1.00 94.38 348 ALA A O 1
ATOM 2726 N N . PHE A 1 349 ? 15.410 7.102 -13.796 1.00 94.75 349 PHE A N 1
ATOM 2727 C CA . PHE A 1 349 ? 15.690 8.256 -14.631 1.00 94.75 349 PHE A CA 1
ATOM 2728 C C . PHE A 1 349 ? 16.349 9.370 -13.820 1.00 94.75 349 PHE A C 1
ATOM 2730 O O . PHE A 1 349 ? 15.980 9.638 -12.673 1.00 94.75 349 PHE A O 1
ATOM 2737 N N . LYS A 1 350 ? 17.283 10.080 -14.452 1.00 91.12 350 LYS A N 1
ATOM 2738 C CA . LYS A 1 350 ? 17.775 11.361 -13.947 1.00 91.12 350 LYS A CA 1
ATOM 2739 C C . LYS A 1 350 ? 16.634 12.377 -13.968 1.00 91.12 350 LYS A C 1
ATOM 2741 O O . LYS A 1 350 ? 16.184 12.805 -15.028 1.00 91.12 350 LYS A O 1
ATOM 2746 N N . SER A 1 351 ? 16.180 12.774 -12.787 1.00 84.00 351 SER A N 1
ATOM 2747 C CA . SER A 1 351 ? 15.196 13.835 -12.590 1.00 84.00 351 SER A CA 1
ATOM 2748 C C . SER A 1 351 ? 15.684 14.817 -11.520 1.00 84.00 351 SER A C 1
ATOM 2750 O O . SER A 1 351 ? 16.672 14.574 -10.818 1.00 84.00 351 SER A O 1
ATOM 2752 N N . LYS A 1 352 ? 15.028 15.976 -11.416 1.00 74.25 352 LYS A N 1
ATOM 2753 C CA . LYS A 1 352 ? 15.373 16.975 -10.397 1.00 74.25 352 LYS A CA 1
ATOM 2754 C C . LYS A 1 352 ? 15.058 16.412 -9.001 1.00 74.25 352 LYS A C 1
ATOM 2756 O O . LYS A 1 352 ? 13.971 15.884 -8.798 1.00 74.25 352 LYS A O 1
ATOM 2761 N N . GLY A 1 353 ? 15.989 16.559 -8.048 1.00 63.50 353 GLY A N 1
ATOM 2762 C CA . GLY A 1 353 ? 15.750 16.251 -6.625 1.00 63.50 353 GLY A CA 1
ATOM 2763 C C . GLY A 1 353 ? 16.668 15.229 -5.921 1.00 63.50 353 GLY A C 1
ATOM 2764 O O . GLY A 1 353 ? 16.246 14.713 -4.897 1.00 63.50 353 GLY A O 1
ATOM 2765 N N . GLY A 1 354 ? 17.874 14.895 -6.422 1.00 51.97 354 GLY A N 1
ATOM 2766 C CA . GLY A 1 354 ? 18.938 14.175 -5.654 1.00 51.97 354 GLY A CA 1
ATOM 2767 C C . GLY A 1 354 ? 18.694 12.680 -5.340 1.00 51.97 354 GLY A C 1
ATOM 2768 O O . GLY A 1 354 ? 17.589 12.211 -5.499 1.00 51.97 354 GLY A O 1
ATOM 2769 N N . GLY A 1 355 ? 19.680 11.861 -4.964 1.00 55.06 355 GLY A N 1
ATOM 2770 C CA . GLY A 1 355 ? 19.607 10.378 -4.882 1.00 55.06 355 GLY A CA 1
ATOM 2771 C C . GLY A 1 355 ? 18.716 9.735 -3.796 1.00 55.06 355 GLY A C 1
ATOM 2772 O O . GLY A 1 355 ? 19.138 8.782 -3.163 1.00 55.06 355 GLY A O 1
ATOM 2773 N N . ARG A 1 356 ? 17.476 10.197 -3.578 1.00 72.31 356 ARG A N 1
ATOM 2774 C CA . ARG A 1 356 ? 16.539 9.613 -2.585 1.00 72.31 356 ARG A CA 1
ATOM 2775 C C . ARG A 1 356 ? 16.428 8.098 -2.722 1.00 72.31 356 ARG A C 1
ATOM 2777 O O . ARG A 1 356 ? 16.681 7.592 -3.795 1.00 72.31 356 ARG A O 1
ATOM 2784 N N . ALA A 1 357 ? 16.052 7.377 -1.676 1.00 83.19 357 ALA A N 1
ATOM 2785 C CA . ALA A 1 357 ? 15.970 5.915 -1.719 1.00 83.19 357 ALA A CA 1
ATOM 2786 C C . ALA A 1 357 ? 14.534 5.386 -1.932 1.00 83.19 357 ALA A C 1
ATOM 2788 O O . ALA A 1 357 ? 14.331 4.190 -2.159 1.00 83.19 357 ALA A O 1
ATOM 2789 N N . TYR A 1 358 ? 13.548 6.287 -1.855 1.00 91.25 358 TYR A N 1
ATOM 2790 C CA . TYR A 1 358 ? 12.119 6.036 -2.012 1.00 91.25 358 TYR A CA 1
ATOM 2791 C C . TYR A 1 358 ? 11.615 6.558 -3.358 1.00 91.25 358 TYR A C 1
ATOM 2793 O O . TYR A 1 358 ? 11.851 7.722 -3.690 1.00 91.25 358 TYR A O 1
ATOM 2801 N N . PHE A 1 359 ? 10.924 5.713 -4.127 1.00 90.50 359 PHE A N 1
ATOM 2802 C CA . PHE A 1 359 ? 10.369 6.084 -5.427 1.00 90.50 359 PHE A CA 1
ATOM 2803 C C . PHE A 1 359 ? 9.126 5.286 -5.798 1.00 90.50 359 PHE A C 1
ATOM 2805 O O . PHE A 1 359 ? 9.018 4.100 -5.493 1.00 90.50 359 PHE A O 1
ATOM 2812 N N . HIS A 1 360 ? 8.274 5.889 -6.617 1.00 94.94 360 HIS A N 1
ATOM 2813 C CA . HIS A 1 360 ? 7.153 5.220 -7.263 1.00 94.94 360 HIS A CA 1
ATOM 2814 C C . HIS A 1 360 ? 6.915 5.795 -8.673 1.00 94.94 360 HIS A C 1
ATOM 2816 O O . HIS A 1 360 ? 7.640 6.679 -9.143 1.00 94.94 360 HIS A O 1
ATOM 2822 N N . GLY A 1 361 ? 5.921 5.249 -9.372 1.00 95.81 361 GLY A N 1
ATOM 2823 C CA . GLY A 1 361 ? 5.486 5.667 -10.710 1.00 95.81 361 GLY A CA 1
ATOM 2824 C C . GLY A 1 361 ? 5.715 4.624 -11.807 1.00 95.81 361 GLY A C 1
ATOM 2825 O O . GLY A 1 361 ? 5.073 4.694 -12.858 1.00 95.81 361 GLY A O 1
ATOM 2826 N N . GLY A 1 362 ? 6.621 3.670 -11.575 1.00 97.19 362 GLY A N 1
ATOM 2827 C CA . GLY A 1 362 ? 7.036 2.661 -12.542 1.00 97.19 362 GLY A CA 1
ATOM 2828 C C . GLY A 1 362 ? 6.119 1.443 -12.620 1.00 97.19 362 GLY A C 1
ATOM 2829 O O . GLY A 1 362 ? 4.994 1.433 -12.135 1.00 97.19 362 GLY A O 1
ATOM 2830 N N . LEU A 1 363 ? 6.610 0.390 -13.279 1.00 98.50 363 LEU A N 1
ATOM 2831 C CA . LEU A 1 363 ? 5.840 -0.838 -13.528 1.00 98.50 363 LEU A CA 1
ATOM 2832 C C . LEU A 1 363 ? 6.418 -2.078 -12.832 1.00 98.50 363 LEU A C 1
ATOM 2834 O O . LEU A 1 363 ? 6.072 -3.202 -13.207 1.00 98.50 363 LEU A O 1
ATOM 2838 N N . SER A 1 364 ? 7.314 -1.912 -11.852 1.00 98.50 364 SER A N 1
ATOM 2839 C CA . SER A 1 364 ? 7.783 -3.062 -11.069 1.00 98.50 364 SER A CA 1
ATOM 2840 C C . SER A 1 364 ? 6.613 -3.706 -10.306 1.00 98.50 364 SER A C 1
ATOM 2842 O O . SER A 1 364 ? 5.634 -3.020 -10.006 1.00 98.50 364 SER A O 1
ATOM 2844 N N . PRO A 1 365 ? 6.681 -5.004 -9.960 1.00 98.44 365 PRO A N 1
ATOM 2845 C CA . PRO A 1 365 ? 5.659 -5.651 -9.135 1.00 98.44 365 PRO A CA 1
ATOM 2846 C C . PRO A 1 365 ? 5.350 -4.893 -7.841 1.00 98.44 365 PRO A C 1
ATOM 2848 O O . PRO A 1 365 ? 4.184 -4.760 -7.488 1.00 98.44 365 PRO A O 1
ATOM 2851 N N . GLN A 1 366 ? 6.381 -4.349 -7.188 1.00 98.44 366 GLN A N 1
ATOM 2852 C CA . GLN A 1 366 ? 6.275 -3.575 -5.952 1.00 98.44 366 GLN A CA 1
ATOM 2853 C C . GLN A 1 366 ? 5.478 -2.279 -6.116 1.00 98.44 366 GLN A C 1
ATOM 2855 O O . GLN A 1 366 ? 4.886 -1.819 -5.147 1.00 98.44 366 GLN A O 1
ATOM 2860 N N . GLU A 1 367 ? 5.488 -1.685 -7.310 1.00 98.62 367 GLU A N 1
ATOM 2861 C CA . GLU A 1 367 ? 4.781 -0.440 -7.631 1.00 98.62 367 GLU A CA 1
ATOM 2862 C C . GLU A 1 367 ? 3.379 -0.712 -8.200 1.00 98.62 367 GLU A C 1
ATOM 2864 O O . GLU A 1 367 ? 2.416 -0.038 -7.837 1.00 98.62 367 GLU A O 1
ATOM 2869 N N . LEU A 1 368 ? 3.262 -1.707 -9.088 1.00 98.69 368 LEU A N 1
ATOM 2870 C CA . LEU A 1 368 ? 2.073 -1.947 -9.907 1.00 98.69 368 LEU A CA 1
ATOM 2871 C C . LEU A 1 368 ? 1.077 -2.937 -9.294 1.00 98.69 368 LEU A C 1
ATOM 2873 O O . LEU A 1 368 ? -0.117 -2.840 -9.580 1.00 98.69 368 LEU A O 1
ATOM 2877 N N . ILE A 1 369 ? 1.530 -3.912 -8.500 1.00 98.81 369 ILE A N 1
ATOM 2878 C CA . ILE A 1 369 ? 0.634 -4.880 -7.855 1.00 98.81 369 ILE A CA 1
ATOM 2879 C C . ILE A 1 369 ? 0.176 -4.287 -6.525 1.00 98.81 369 ILE A C 1
ATOM 2881 O O . ILE A 1 369 ? 0.888 -4.329 -5.523 1.00 98.81 369 ILE A O 1
ATOM 2885 N N . VAL A 1 370 ? -1.037 -3.740 -6.526 1.00 98.75 370 VAL A N 1
ATOM 2886 C CA . VAL A 1 370 ? -1.621 -3.043 -5.377 1.00 98.75 370 VAL A CA 1
ATOM 2887 C C . VAL A 1 370 ? -2.630 -3.927 -4.639 1.00 98.75 370 VAL A C 1
ATOM 2889 O O . VAL A 1 370 ? -3.335 -4.719 -5.276 1.00 98.75 370 VAL A O 1
ATOM 2892 N N . PRO A 1 371 ? -2.726 -3.825 -3.303 1.00 98.56 371 PRO A N 1
ATOM 2893 C CA . PRO A 1 371 ? -3.718 -4.555 -2.528 1.00 98.56 371 PRO A CA 1
ATOM 2894 C C . PRO A 1 371 ? -5.100 -3.896 -2.571 1.00 98.56 371 PRO A C 1
ATOM 2896 O O . PRO A 1 371 ? -5.243 -2.673 -2.488 1.00 98.56 371 PRO A O 1
ATOM 2899 N N . VAL A 1 372 ? -6.130 -4.742 -2.582 1.00 98.69 372 VAL A N 1
ATOM 2900 C CA . VAL A 1 372 ? -7.435 -4.419 -2.000 1.00 98.69 372 VAL A CA 1
ATOM 2901 C C . VAL A 1 372 ? -7.750 -5.434 -0.911 1.00 98.69 372 VAL A C 1
ATOM 2903 O O . VAL A 1 372 ? -7.652 -6.642 -1.133 1.00 98.69 372 VAL A O 1
ATOM 2906 N N . VAL A 1 373 ? -8.096 -4.943 0.276 1.00 98.69 373 VAL A N 1
ATOM 2907 C CA . VAL A 1 373 ? -8.449 -5.785 1.422 1.00 98.69 373 VAL A CA 1
ATOM 2908 C C . VAL A 1 373 ? -9.891 -5.521 1.804 1.00 98.69 373 VAL A C 1
ATOM 2910 O O . VAL A 1 373 ? -10.242 -4.397 2.156 1.00 98.69 373 VAL A O 1
ATOM 2913 N N . VAL A 1 374 ? -10.711 -6.566 1.778 1.00 98.50 374 VAL A N 1
ATOM 2914 C CA . VAL A 1 374 ? -12.076 -6.535 2.298 1.00 98.50 374 VAL A CA 1
ATOM 2915 C C . VAL A 1 374 ? -12.079 -7.171 3.682 1.00 98.50 374 VAL A C 1
ATOM 2917 O O . VAL A 1 374 ? -11.744 -8.340 3.861 1.00 98.50 374 VAL A O 1
ATOM 2920 N N . LEU A 1 375 ? -12.457 -6.369 4.668 1.00 97.69 375 LEU A N 1
ATOM 2921 C CA . LEU A 1 375 ? -12.614 -6.734 6.066 1.00 97.69 375 LEU A CA 1
ATOM 2922 C C . LEU A 1 375 ? -14.101 -6.780 6.389 1.00 97.69 375 LEU A C 1
ATOM 2924 O O . LEU A 1 375 ? -14.793 -5.765 6.298 1.00 97.69 375 LEU A O 1
ATOM 2928 N N . GLN A 1 376 ? -14.589 -7.933 6.822 1.00 94.62 376 GLN A N 1
ATOM 2929 C CA . GLN A 1 376 ? -15.921 -8.064 7.397 1.00 94.62 376 GLN A CA 1
ATOM 2930 C C . GLN A 1 376 ? -15.770 -8.262 8.895 1.00 94.62 376 GLN A C 1
ATOM 2932 O O . GLN A 1 376 ? -15.115 -9.210 9.336 1.00 94.62 376 GLN A O 1
ATOM 2937 N N . SER A 1 377 ? -16.353 -7.351 9.677 1.00 85.00 377 SER A N 1
ATOM 2938 C CA . SER A 1 377 ? -16.324 -7.467 11.132 1.00 85.00 377 SER A CA 1
ATOM 2939 C C . SER A 1 377 ? -16.955 -8.798 11.533 1.00 85.00 377 SER A C 1
ATOM 2941 O O . SER A 1 377 ? -18.115 -9.075 11.207 1.00 85.00 377 SER A O 1
ATOM 2943 N N . LEU A 1 378 ? -16.184 -9.645 12.219 1.00 76.25 378 LEU A N 1
ATOM 2944 C CA . LEU A 1 378 ? -16.758 -10.784 12.914 1.00 76.25 378 LEU A CA 1
ATOM 2945 C C . LEU A 1 378 ? -17.546 -10.163 14.052 1.00 76.25 378 LEU A C 1
ATOM 2947 O O . LEU A 1 378 ? -16.949 -9.568 14.945 1.00 76.25 378 LEU A O 1
ATOM 2951 N N . ALA A 1 379 ? -18.874 -10.218 13.983 1.00 55.12 379 ALA A N 1
ATOM 2952 C CA . ALA A 1 379 ? -19.731 -9.677 15.021 1.00 55.12 379 ALA A CA 1
ATOM 2953 C C . ALA A 1 379 ? -19.436 -10.390 16.350 1.00 55.12 379 ALA A C 1
ATOM 2955 O O . ALA A 1 379 ? -20.114 -11.341 16.731 1.00 55.12 379 ALA A O 1
ATOM 2956 N N . ARG A 1 380 ? -18.435 -9.914 17.090 1.00 48.22 380 ARG A N 1
ATOM 2957 C CA . ARG A 1 380 ? -18.372 -10.082 18.532 1.00 48.22 380 ARG A CA 1
ATOM 2958 C C . ARG A 1 380 ? -19.431 -9.125 19.028 1.00 48.22 380 ARG A C 1
ATOM 2960 O O . ARG A 1 380 ? -19.156 -7.946 19.223 1.00 48.22 380 ARG A O 1
ATOM 2967 N N . GLY A 1 381 ? -20.682 -9.594 19.047 1.00 38.81 381 GLY A N 1
ATOM 2968 C CA . GLY A 1 381 ? -21.807 -8.800 19.520 1.00 38.81 381 GLY A CA 1
ATOM 2969 C C . GLY A 1 381 ? -21.397 -8.255 20.864 1.00 38.81 381 GLY A C 1
ATOM 2970 O O . GLY A 1 381 ? -21.207 -9.088 21.739 1.00 38.81 381 GLY A O 1
ATOM 2971 N N . ALA A 1 382 ? -21.154 -6.935 20.921 1.00 35.41 382 ALA A N 1
ATOM 2972 C CA . ALA A 1 382 ? -20.370 -6.242 21.937 1.00 35.41 382 ALA A CA 1
ATOM 2973 C C . ALA A 1 382 ? -20.221 -7.106 23.182 1.00 35.41 382 ALA A C 1
ATOM 2975 O O . ALA A 1 382 ? -21.028 -7.003 24.108 1.00 35.41 382 ALA A O 1
ATOM 2976 N N . THR A 1 383 ? -19.236 -8.014 23.185 1.00 33.28 383 THR A N 1
ATOM 2977 C CA . THR A 1 383 ? -18.821 -8.551 24.459 1.00 33.28 383 THR A CA 1
ATOM 2978 C C . THR A 1 383 ? -18.349 -7.282 25.131 1.00 33.28 383 THR A C 1
ATOM 2980 O O . THR A 1 383 ? -17.493 -6.582 24.569 1.00 33.28 383 THR A O 1
ATOM 2983 N N . PRO A 1 384 ? -18.929 -6.899 26.284 1.00 34.69 384 PRO A N 1
ATOM 2984 C CA . PRO A 1 384 ? -18.210 -5.980 27.133 1.00 34.69 384 PRO A CA 1
ATOM 2985 C C . PRO A 1 384 ? -16.793 -6.534 27.134 1.00 34.69 384 PRO A C 1
ATOM 2987 O O . PRO A 1 384 ? -16.626 -7.762 27.197 1.00 34.69 384 PRO A O 1
ATOM 2990 N N . SER A 1 385 ? -15.775 -5.688 27.035 1.00 37.69 385 SER A N 1
ATOM 2991 C CA . SER A 1 385 ? -14.552 -6.103 27.678 1.00 37.69 385 SER A CA 1
ATOM 2992 C C . SER A 1 385 ? -14.985 -6.369 29.119 1.00 37.69 385 SER A C 1
ATOM 2994 O O . SER A 1 385 ? -15.073 -5.491 29.970 1.00 37.69 385 SER A O 1
ATOM 2996 N N . THR A 1 386 ? -15.329 -7.619 29.411 1.00 39.53 386 THR A N 1
ATOM 2997 C CA . THR A 1 386 ? -15.039 -8.202 30.682 1.00 39.53 386 THR A CA 1
ATOM 2998 C C . THR A 1 386 ? -13.526 -8.166 30.671 1.00 39.53 386 THR A C 1
ATOM 3000 O O . THR A 1 386 ? -12.857 -9.167 30.442 1.00 39.53 386 THR A O 1
ATOM 3003 N N . SER A 1 387 ? -12.978 -6.986 30.960 1.00 43.41 387 SER A N 1
ATOM 3004 C CA . SER A 1 387 ? -11.922 -6.864 31.930 1.00 43.41 387 SER A CA 1
ATOM 3005 C C . SER A 1 387 ? -12.445 -7.559 33.190 1.00 43.41 387 SER A C 1
ATOM 3007 O O . SER A 1 387 ? -12.779 -6.956 34.204 1.00 43.41 387 SER A O 1
ATOM 3009 N N . SER A 1 388 ? -12.545 -8.893 33.132 1.00 49.50 388 SER A N 1
ATOM 3010 C CA . SER A 1 388 ? -12.256 -9.726 34.274 1.00 49.50 388 SER A CA 1
ATOM 3011 C C . SER A 1 388 ? -10.973 -9.125 34.803 1.00 49.50 388 SER A C 1
ATOM 3013 O O . SER A 1 388 ? -9.987 -9.125 34.073 1.00 49.50 388 SER A O 1
ATOM 3015 N N . SER A 1 389 ? -11.045 -8.449 35.944 1.00 70.31 389 SER A N 1
ATOM 3016 C CA . SER A 1 389 ? -10.008 -7.530 36.393 1.00 70.31 389 SER A CA 1
ATOM 3017 C C . SER A 1 389 ? -8.675 -8.271 36.431 1.00 70.31 389 SER A C 1
ATOM 3019 O O . SER A 1 389 ? -8.431 -9.074 37.335 1.00 70.31 389 SER A O 1
ATOM 3021 N N . VAL A 1 390 ? -7.858 -8.091 35.394 1.00 85.56 390 VAL A N 1
ATOM 3022 C CA . VAL A 1 390 ? -6.542 -8.708 35.319 1.00 85.56 390 VAL A CA 1
ATOM 3023 C C . VAL A 1 390 ? -5.652 -7.818 36.156 1.00 85.56 390 VAL A C 1
ATOM 3025 O O . VAL A 1 390 ? -5.513 -6.628 35.884 1.00 85.56 390 VAL A O 1
ATOM 3028 N N . HIS A 1 391 ? -5.106 -8.382 37.221 1.00 90.88 391 HIS A N 1
ATOM 3029 C CA . HIS A 1 391 ? -4.064 -7.722 37.969 1.00 90.88 391 HIS A CA 1
ATOM 3030 C C . HIS A 1 391 ? -2.749 -7.932 37.225 1.00 90.88 391 HIS A C 1
ATOM 3032 O O . HIS A 1 391 ? -2.289 -9.067 37.075 1.00 90.88 391 HIS A O 1
ATOM 3038 N N . TRP A 1 392 ? -2.181 -6.837 36.737 1.00 94.00 392 TRP A N 1
ATOM 3039 C CA . TRP A 1 392 ? -0.921 -6.832 36.014 1.00 94.00 392 TRP A CA 1
ATOM 3040 C C . TRP A 1 392 ? 0.231 -6.522 36.955 1.00 94.00 392 TRP A C 1
ATOM 3042 O O . TRP A 1 392 ? 0.193 -5.553 37.713 1.00 94.00 392 TRP A O 1
ATOM 3052 N N . ARG A 1 393 ? 1.280 -7.331 36.864 1.00 95.25 393 ARG A N 1
ATOM 3053 C CA . ARG A 1 393 ? 2.568 -7.081 37.490 1.00 95.25 393 ARG A CA 1
ATOM 3054 C C . ARG A 1 393 ? 3.566 -6.740 36.394 1.00 95.25 393 ARG A C 1
ATOM 3056 O O . ARG A 1 393 ? 3.828 -7.560 35.519 1.00 95.25 393 ARG A O 1
ATOM 3063 N N . VAL A 1 394 ? 4.109 -5.532 36.465 1.00 96.75 394 VAL A N 1
ATOM 3064 C CA . VAL A 1 394 ? 5.168 -5.038 35.582 1.00 96.75 394 VAL A CA 1
ATOM 3065 C C . VAL A 1 394 ? 6.425 -4.909 36.428 1.00 96.75 394 VAL A C 1
ATOM 3067 O O . VAL A 1 394 ? 6.396 -4.269 37.477 1.00 96.75 394 VAL A O 1
ATOM 3070 N N . MET A 1 395 ? 7.508 -5.557 36.021 1.00 97.19 395 MET A N 1
ATOM 3071 C CA . MET A 1 395 ? 8.765 -5.588 36.762 1.00 97.19 395 MET A CA 1
ATOM 3072 C C . MET A 1 395 ? 9.891 -5.151 35.828 1.00 97.19 395 MET A C 1
ATOM 3074 O O . MET A 1 395 ? 10.214 -5.875 34.887 1.00 97.19 395 MET A O 1
ATOM 3078 N N . PRO A 1 396 ? 10.490 -3.971 36.040 1.00 95.69 396 PRO A N 1
ATOM 3079 C CA . PRO A 1 396 ? 11.661 -3.583 35.274 1.00 95.69 396 PRO A CA 1
ATOM 3080 C C . PRO A 1 396 ? 12.843 -4.491 35.642 1.00 95.69 396 PRO A C 1
ATOM 3082 O O . PRO A 1 396 ? 13.045 -4.812 36.815 1.00 95.69 396 PRO A O 1
ATOM 3085 N N . GLY A 1 397 ? 13.629 -4.904 34.648 1.00 89.94 397 GLY A N 1
ATOM 3086 C CA . GLY A 1 397 ? 14.799 -5.767 34.842 1.00 89.94 397 GLY A CA 1
ATOM 3087 C C . GLY A 1 397 ? 15.909 -5.088 35.648 1.00 89.94 397 GLY A C 1
ATOM 3088 O O . GLY A 1 397 ? 16.656 -5.751 36.364 1.00 89.94 397 GLY A O 1
ATOM 3089 N N . THR A 1 398 ? 15.979 -3.757 35.590 1.00 90.12 398 THR A N 1
ATOM 3090 C CA . THR A 1 398 ? 16.869 -2.916 36.398 1.00 90.12 398 THR A CA 1
ATOM 3091 C C . THR A 1 398 ? 16.089 -1.742 36.993 1.00 90.12 398 THR A C 1
ATOM 3093 O O . THR A 1 398 ? 15.102 -1.278 36.431 1.00 90.12 398 THR A O 1
ATOM 3096 N N . LYS A 1 399 ? 16.526 -1.226 38.149 1.00 87.06 399 LYS A N 1
ATOM 3097 C CA . LYS A 1 399 ? 15.889 -0.048 38.782 1.00 87.06 399 LYS A CA 1
ATOM 3098 C C . LYS A 1 399 ? 16.140 1.252 38.020 1.00 87.06 399 LYS A C 1
ATOM 3100 O O . LYS A 1 399 ? 15.363 2.194 38.131 1.00 87.06 399 LYS A O 1
ATOM 3105 N N . GLN A 1 400 ? 17.251 1.287 37.297 1.00 90.75 400 GLN A N 1
ATOM 3106 C CA . GLN A 1 400 ? 17.711 2.433 36.540 1.00 90.75 400 GLN A CA 1
ATOM 3107 C C . GLN A 1 400 ? 17.910 2.022 35.096 1.00 90.75 400 GLN A C 1
ATOM 3109 O O . GLN A 1 400 ? 18.347 0.908 34.793 1.00 90.75 400 GLN A O 1
ATOM 3114 N N . LEU A 1 401 ? 17.606 2.955 34.217 1.00 91.00 401 LEU A N 1
ATOM 3115 C CA . LEU A 1 401 ? 17.909 2.864 32.815 1.00 91.00 401 LEU A CA 1
ATOM 3116 C C . LEU A 1 401 ? 19.360 3.314 32.624 1.00 91.00 401 LEU A C 1
ATOM 3118 O O . LEU A 1 401 ? 19.654 4.506 32.642 1.00 91.00 401 LEU A O 1
ATOM 3122 N N . THR A 1 402 ? 20.263 2.338 32.548 1.00 87.62 402 THR A N 1
ATOM 3123 C CA . THR A 1 402 ? 21.721 2.528 32.421 1.00 87.62 402 THR A CA 1
ATOM 3124 C C . THR A 1 402 ? 22.237 2.206 31.022 1.00 87.62 402 THR A C 1
ATOM 3126 O O . THR A 1 402 ? 23.373 2.527 30.699 1.00 87.62 402 THR A O 1
ATOM 3129 N N . THR A 1 403 ? 21.419 1.549 30.202 1.00 88.00 403 THR A N 1
ATOM 3130 C CA . THR A 1 403 ? 21.730 1.116 28.836 1.00 88.00 403 THR A CA 1
ATOM 3131 C C . THR A 1 403 ? 20.533 1.380 27.931 1.00 88.00 403 THR A C 1
ATOM 3133 O O . THR A 1 403 ? 19.407 1.512 28.417 1.00 88.00 403 THR A O 1
ATOM 3136 N N . ARG A 1 404 ? 20.757 1.442 26.612 1.00 88.00 404 ARG A N 1
ATOM 3137 C CA . ARG A 1 404 ? 19.670 1.641 25.638 1.00 88.00 404 ARG A CA 1
ATOM 3138 C C . ARG A 1 404 ? 18.733 0.443 25.540 1.00 88.00 404 ARG A C 1
ATOM 3140 O O . ARG A 1 404 ? 17.560 0.616 25.228 1.00 88.00 404 ARG A O 1
ATOM 3147 N N . LEU A 1 405 ? 19.231 -0.756 25.840 1.00 91.31 405 LEU A N 1
ATOM 3148 C CA . LEU A 1 405 ? 18.403 -1.945 25.997 1.00 91.31 405 LEU A CA 1
ATOM 3149 C C . LEU A 1 405 ? 17.866 -2.020 27.430 1.00 91.31 405 LEU A C 1
ATOM 3151 O O . LEU A 1 405 ? 18.642 -2.042 28.386 1.00 91.31 405 LEU A O 1
ATOM 3155 N N . PHE A 1 406 ? 16.547 -2.092 27.574 1.00 94.69 406 PHE A N 1
ATOM 3156 C CA . PHE A 1 406 ? 15.858 -2.145 28.857 1.00 94.69 406 PHE A CA 1
ATOM 3157 C C . PHE A 1 406 ? 14.861 -3.303 28.881 1.00 94.69 406 PHE A C 1
ATOM 3159 O O . PHE A 1 406 ? 13.934 -3.365 28.080 1.00 94.69 406 PHE A O 1
ATOM 3166 N N . SER A 1 407 ? 15.052 -4.245 29.802 1.00 96.50 407 SER A N 1
ATOM 3167 C CA . SER A 1 407 ? 14.189 -5.427 29.911 1.00 96.50 407 SER A CA 1
ATOM 3168 C C . SER A 1 407 ? 13.029 -5.174 30.867 1.00 96.50 407 SER A C 1
ATOM 3170 O O . SER A 1 407 ? 13.216 -4.576 31.925 1.00 96.50 407 SER A O 1
ATOM 3172 N N . VAL A 1 408 ? 11.842 -5.671 30.534 1.00 97.81 408 VAL A N 1
ATOM 3173 C CA . VAL A 1 408 ? 10.631 -5.556 31.353 1.00 97.81 408 VAL A CA 1
ATOM 3174 C C . VAL A 1 408 ? 9.932 -6.902 31.407 1.00 97.81 408 VAL A C 1
ATOM 3176 O O . VAL A 1 408 ? 9.530 -7.443 30.383 1.00 97.81 408 VAL A O 1
ATOM 3179 N N . GLN A 1 409 ? 9.759 -7.437 32.607 1.00 97.81 409 GLN A N 1
ATOM 3180 C CA . GLN A 1 409 ? 9.014 -8.665 32.840 1.00 97.81 409 GLN A CA 1
ATOM 3181 C C . GLN A 1 409 ? 7.553 -8.342 33.158 1.00 97.81 409 GLN A C 1
ATOM 3183 O O . GLN A 1 409 ? 7.260 -7.463 33.973 1.00 97.81 409 GLN A O 1
ATOM 3188 N N . ILE A 1 410 ? 6.632 -9.053 32.512 1.00 97.38 410 ILE A N 1
ATOM 3189 C CA . ILE A 1 410 ? 5.189 -8.846 32.638 1.00 97.38 410 ILE A CA 1
ATOM 3190 C C . ILE A 1 410 ? 4.465 -10.143 33.007 1.00 97.38 410 ILE A C 1
ATOM 3192 O O . ILE A 1 410 ? 4.735 -11.209 32.453 1.00 97.38 410 ILE A O 1
ATOM 3196 N N . GLU A 1 411 ? 3.519 -10.035 33.943 1.00 95.25 411 GLU A N 1
ATOM 3197 C CA . GLU A 1 411 ? 2.629 -11.122 34.367 1.00 95.25 411 GLU A CA 1
ATOM 3198 C C . GLU A 1 411 ? 1.202 -10.604 34.574 1.00 95.25 411 GLU A C 1
ATOM 3200 O O . GLU A 1 411 ? 0.995 -9.573 35.214 1.00 95.25 411 GLU A O 1
ATOM 3205 N N . GLY A 1 412 ? 0.204 -11.336 34.078 1.00 93.50 412 GLY A N 1
ATOM 3206 C CA . GLY A 1 412 ? -1.215 -11.068 34.310 1.00 93.50 412 GLY A CA 1
ATOM 3207 C C . GLY A 1 412 ? -1.854 -12.139 35.191 1.00 93.50 412 GLY A C 1
ATOM 3208 O O . GLY A 1 412 ? -1.550 -13.322 35.056 1.00 93.50 412 GLY A O 1
ATOM 3209 N N . THR A 1 413 ? -2.741 -11.748 36.109 1.00 91.56 413 THR A N 1
ATOM 3210 C CA . THR A 1 413 ? -3.546 -12.675 36.927 1.00 91.56 413 THR A CA 1
ATOM 3211 C C . THR A 1 413 ? -5.017 -12.261 36.929 1.00 91.56 413 THR A C 1
ATOM 3213 O O . THR A 1 413 ? -5.361 -11.168 37.374 1.00 91.56 413 THR A O 1
ATOM 3216 N N . GLN A 1 414 ? -5.906 -13.129 36.452 1.00 88.31 414 GLN A N 1
ATOM 3217 C CA . GLN A 1 414 ? -7.346 -12.883 36.410 1.00 88.31 414 GLN A CA 1
ATOM 3218 C C . GLN A 1 414 ? -7.949 -12.971 37.825 1.00 88.31 414 GLN A C 1
ATOM 3220 O O . GLN A 1 414 ? -7.899 -14.018 38.469 1.00 88.31 414 GLN A O 1
ATOM 3225 N N . SER A 1 415 ? -8.551 -11.881 38.323 1.00 75.50 415 SER A N 1
ATOM 3226 C CA . SER A 1 415 ? -9.056 -11.831 39.713 1.00 75.50 415 SER A CA 1
ATOM 3227 C C . SER A 1 415 ? -10.328 -12.654 39.959 1.00 75.50 415 SER A C 1
ATOM 3229 O O . SER A 1 415 ? -10.624 -13.003 41.099 1.00 75.50 415 SER A O 1
ATOM 3231 N N . LYS A 1 416 ? -11.125 -12.932 38.920 1.00 67.81 416 LYS A N 1
ATOM 3232 C CA . LYS A 1 416 ? -12.365 -13.721 39.009 1.00 67.81 416 LYS A CA 1
ATOM 3233 C C . LYS A 1 416 ? -12.362 -14.781 37.921 1.00 67.81 416 LYS A C 1
ATOM 3235 O O . LYS A 1 416 ? -12.090 -14.451 36.772 1.00 67.81 416 LYS A O 1
ATOM 3240 N N . SER A 1 417 ? -12.694 -16.020 38.280 1.00 60.78 417 SER A N 1
ATOM 3241 C CA . SER A 1 417 ? -12.831 -17.107 37.315 1.00 60.78 417 SER A CA 1
ATOM 3242 C C . SER A 1 417 ? -13.934 -16.771 36.314 1.00 60.78 417 SER A C 1
ATOM 3244 O O . SER A 1 417 ? -15.095 -16.601 36.696 1.00 60.78 417 SER A O 1
ATOM 3246 N N . SER A 1 418 ? -13.560 -16.663 35.046 1.00 64.44 418 SER A N 1
ATOM 3247 C CA . SER A 1 418 ? -14.499 -16.572 33.933 1.00 64.44 418 SER A CA 1
ATOM 3248 C C . SER A 1 418 ? -15.029 -17.962 33.580 1.00 64.44 418 SER A C 1
ATOM 3250 O O . SER A 1 418 ? -14.269 -18.929 33.569 1.00 64.44 418 SER A O 1
ATOM 3252 N N . LEU A 1 419 ? -16.318 -18.057 33.238 1.00 56.75 419 LEU A N 1
ATOM 3253 C CA . LEU A 1 419 ? -16.916 -19.283 32.688 1.00 56.75 419 LEU A CA 1
ATOM 3254 C C . LEU A 1 419 ? -16.292 -19.687 31.338 1.00 56.75 419 LEU A C 1
ATOM 3256 O O . LEU A 1 419 ? -16.405 -20.842 30.945 1.00 56.75 419 LEU A O 1
ATOM 3260 N N . PHE A 1 420 ? -15.623 -18.752 30.656 1.00 64.94 420 PHE A N 1
ATOM 3261 C CA . PHE A 1 420 ? -15.015 -18.940 29.334 1.00 64.94 420 PHE A CA 1
ATOM 3262 C C . PHE A 1 420 ? -13.485 -19.101 29.377 1.00 64.94 420 PHE A C 1
ATOM 3264 O O . PHE A 1 420 ? -12.844 -19.111 28.335 1.00 64.94 420 PHE A O 1
ATOM 3271 N N . GLY A 1 421 ? -12.891 -19.231 30.569 1.00 70.44 421 GLY A N 1
ATOM 3272 C CA . GLY A 1 421 ? -11.435 -19.256 30.733 1.00 70.44 421 GLY A CA 1
ATOM 3273 C C . GLY A 1 421 ? -10.797 -17.862 30.699 1.00 70.44 421 GLY A C 1
ATOM 3274 O O . GLY A 1 421 ? -11.475 -16.840 30.546 1.00 70.44 421 GLY A O 1
ATOM 3275 N N . PHE A 1 422 ? -9.485 -17.810 30.933 1.00 81.62 422 PHE A N 1
ATOM 3276 C CA . PHE A 1 422 ? -8.705 -16.578 30.871 1.00 81.62 422 PHE A CA 1
ATOM 3277 C C . PHE A 1 422 ? -8.085 -16.430 29.483 1.00 81.62 422 PHE A C 1
ATOM 3279 O O . PHE A 1 422 ? -7.192 -17.186 29.123 1.00 81.62 422 PHE A O 1
ATOM 3286 N N . GLU A 1 423 ? -8.529 -15.433 28.725 1.00 82.69 423 GLU A N 1
ATOM 3287 C CA . GLU A 1 423 ? -7.865 -15.012 27.493 1.00 82.69 423 GLU A CA 1
ATOM 3288 C C . GLU A 1 423 ? -7.120 -13.700 27.768 1.00 82.69 423 GLU A C 1
ATOM 3290 O O . GLU A 1 423 ? -7.760 -12.654 27.930 1.00 82.69 423 GLU A O 1
ATOM 3295 N N . PRO A 1 424 ? -5.783 -13.724 27.909 1.00 87.31 424 PRO A N 1
ATOM 3296 C CA . PRO A 1 424 ? -5.032 -12.502 28.131 1.00 87.31 424 PRO A CA 1
ATOM 3297 C C . PRO A 1 424 ? -5.035 -11.635 26.860 1.00 87.31 424 PRO A C 1
ATOM 3299 O O . PRO A 1 424 ? -4.905 -12.165 25.753 1.00 87.31 424 PRO A O 1
ATOM 3302 N N . PRO A 1 425 ? -5.150 -10.300 26.985 1.00 87.56 425 PRO A N 1
ATOM 3303 C CA . PRO A 1 425 ? -5.050 -9.417 25.831 1.00 87.56 425 PRO A CA 1
ATOM 3304 C C . PRO A 1 425 ? -3.631 -9.444 25.245 1.00 87.56 425 PRO A C 1
ATOM 3306 O O . PRO A 1 425 ? -2.657 -9.733 25.946 1.00 87.56 425 PRO A O 1
ATOM 3309 N N . LYS A 1 426 ? -3.504 -9.072 23.965 1.00 90.81 426 LYS A N 1
ATOM 3310 C CA . LYS A 1 426 ? -2.206 -8.661 23.410 1.00 90.81 426 LYS A CA 1
ATOM 3311 C C . LYS A 1 426 ? -1.788 -7.366 24.102 1.00 90.81 426 LYS A C 1
ATOM 3313 O O . LYS A 1 426 ? -2.614 -6.469 24.291 1.00 90.81 426 LYS A O 1
ATOM 3318 N N . VAL A 1 427 ? -0.519 -7.256 24.469 1.00 94.50 427 VAL A N 1
ATOM 3319 C CA . VAL A 1 427 ? -0.002 -6.097 25.205 1.00 94.50 427 VAL A CA 1
ATOM 3320 C C . VAL A 1 427 ? 1.147 -5.428 24.470 1.00 94.50 427 VAL A C 1
ATOM 3322 O O . VAL A 1 427 ? 1.806 -6.043 23.636 1.00 94.50 427 VAL A O 1
ATOM 3325 N N . ARG A 1 428 ? 1.398 -4.162 24.793 1.00 93.94 428 ARG A N 1
ATOM 3326 C CA . ARG A 1 428 ? 2.588 -3.422 24.372 1.00 93.94 428 ARG A CA 1
ATOM 3327 C C . ARG A 1 428 ? 3.234 -2.778 25.586 1.00 93.94 428 ARG A C 1
ATOM 3329 O O . ARG A 1 428 ? 2.538 -2.338 26.501 1.00 93.94 428 ARG A O 1
ATOM 3336 N N . VAL A 1 429 ? 4.558 -2.724 25.589 1.00 95.81 429 VAL A N 1
ATOM 3337 C CA . VAL A 1 429 ? 5.336 -2.077 26.644 1.00 95.81 429 VAL A CA 1
ATOM 3338 C C . VAL A 1 429 ? 6.094 -0.908 26.030 1.00 95.81 429 V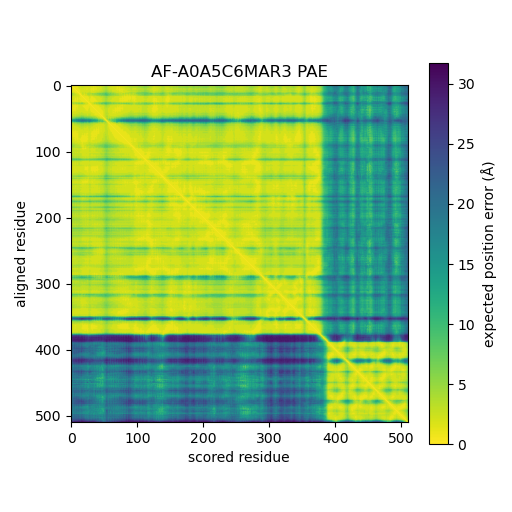AL A C 1
ATOM 3340 O O . VAL A 1 429 ? 6.666 -1.050 24.957 1.00 95.81 429 VAL A O 1
ATOM 3343 N N . GLU A 1 430 ? 6.090 0.252 26.675 1.00 95.25 430 GLU A N 1
ATOM 3344 C CA . GLU A 1 430 ? 6.847 1.409 26.191 1.00 95.25 430 GLU A CA 1
ATOM 3345 C C . GLU A 1 430 ? 7.331 2.298 27.337 1.00 95.25 430 GLU A C 1
ATOM 3347 O O . GLU A 1 430 ? 6.677 2.427 28.377 1.00 95.25 430 GLU A O 1
ATOM 3352 N N . LEU A 1 431 ? 8.488 2.924 27.137 1.00 94.88 431 LEU A N 1
ATOM 3353 C CA . LEU A 1 431 ? 9.005 3.998 27.968 1.00 94.88 431 LEU A CA 1
ATOM 3354 C C . LEU A 1 431 ? 8.572 5.331 27.368 1.00 94.88 431 LEU A C 1
ATOM 3356 O O . LEU A 1 431 ? 8.719 5.554 26.166 1.00 94.88 431 LEU A O 1
ATOM 3360 N N . ARG A 1 432 ? 8.065 6.236 28.206 1.00 93.69 432 ARG A N 1
ATOM 3361 C CA . ARG A 1 432 ? 7.705 7.592 27.791 1.00 93.69 432 ARG A CA 1
ATOM 3362 C C . ARG A 1 432 ? 8.470 8.646 28.574 1.00 93.69 432 ARG A C 1
ATOM 3364 O O . ARG A 1 432 ? 8.460 8.636 29.808 1.00 93.69 432 ARG A O 1
ATOM 3371 N N . ALA A 1 433 ? 9.012 9.619 27.854 1.00 89.38 433 ALA A N 1
ATOM 3372 C CA . ALA A 1 433 ? 9.489 10.881 28.399 1.00 89.38 433 ALA A CA 1
ATOM 3373 C C . ALA A 1 433 ? 8.482 11.980 28.037 1.00 89.38 433 ALA A C 1
ATOM 3375 O O . ALA A 1 433 ? 8.091 12.116 26.882 1.00 89.38 433 ALA A O 1
ATOM 3376 N N . ASN A 1 434 ? 7.999 12.746 29.021 1.00 83.81 434 ASN A N 1
ATOM 3377 C CA . ASN A 1 434 ? 6.994 13.799 28.799 1.00 83.81 434 ASN A CA 1
ATOM 3378 C C . ASN A 1 434 ? 5.750 13.341 28.002 1.00 83.81 434 ASN A C 1
ATOM 3380 O O . ASN A 1 434 ? 5.189 14.109 27.228 1.00 83.81 434 ASN A O 1
ATOM 3384 N N . ARG A 1 435 ? 5.293 12.097 28.227 1.00 77.00 435 ARG A N 1
ATOM 3385 C CA . ARG A 1 435 ? 4.184 11.425 27.509 1.00 77.00 435 ARG A CA 1
ATOM 3386 C C . ARG A 1 435 ? 4.458 11.050 26.046 1.00 77.00 435 ARG A C 1
ATOM 3388 O O . ARG A 1 435 ? 3.589 10.435 25.436 1.00 77.00 435 ARG A O 1
ATOM 3395 N N . THR A 1 436 ? 5.642 11.332 25.519 1.00 80.25 436 THR A N 1
ATOM 3396 C CA . THR A 1 436 ? 6.090 10.853 24.206 1.00 80.25 436 THR A CA 1
ATOM 3397 C C . THR A 1 436 ? 6.824 9.530 24.377 1.00 80.25 436 THR A C 1
ATOM 3399 O O . THR A 1 436 ? 7.630 9.406 25.298 1.00 80.25 436 THR A O 1
ATOM 3402 N N . SER A 1 437 ? 6.535 8.535 23.533 1.00 88.31 437 SER A N 1
ATOM 3403 C CA . SER A 1 437 ? 7.287 7.274 23.537 1.00 88.31 437 SER A CA 1
ATOM 3404 C C . SER A 1 437 ? 8.732 7.536 23.124 1.00 88.31 437 SER A C 1
ATOM 3406 O O . SER A 1 437 ? 8.949 8.163 22.096 1.00 88.31 437 SER A O 1
ATOM 3408 N N . VAL A 1 438 ? 9.686 7.055 23.918 1.00 90.69 438 VAL A N 1
ATOM 3409 C CA . VAL A 1 438 ? 11.137 7.152 23.656 1.00 90.69 438 VAL A CA 1
ATOM 3410 C C . VAL A 1 438 ? 11.777 5.777 23.470 1.00 90.69 438 VAL A C 1
ATOM 3412 O O . VAL A 1 438 ? 12.998 5.645 23.441 1.00 90.69 438 VAL A O 1
ATOM 3415 N N . SER A 1 439 ? 10.959 4.728 23.385 1.00 91.62 439 SER A N 1
ATOM 3416 C CA . SER A 1 439 ? 11.421 3.363 23.159 1.00 91.62 439 SER A CA 1
ATOM 3417 C C . SER A 1 439 ? 10.536 2.612 22.182 1.00 91.62 439 SER A C 1
ATOM 3419 O O . SER A 1 439 ? 9.330 2.871 22.123 1.00 91.62 439 SER A O 1
ATOM 3421 N N . ILE A 1 440 ? 11.098 1.574 21.573 1.00 88.19 440 ILE A N 1
ATOM 3422 C CA . ILE A 1 440 ? 10.348 0.520 20.891 1.00 88.19 440 ILE A CA 1
ATOM 3423 C C . ILE A 1 440 ? 10.596 -0.843 21.543 1.00 88.19 440 ILE A C 1
ATOM 3425 O O . ILE A 1 440 ? 11.699 -1.112 22.018 1.00 88.19 440 ILE A O 1
ATOM 3429 N N . PRO A 1 441 ? 9.606 -1.740 21.558 1.00 92.00 441 PRO A N 1
ATOM 3430 C CA . PRO A 1 441 ? 9.842 -3.161 21.781 1.00 92.00 441 PRO A CA 1
ATOM 3431 C C . PRO A 1 441 ? 10.680 -3.762 20.649 1.00 92.00 441 PRO A C 1
ATOM 3433 O O . PRO A 1 441 ? 10.373 -3.534 19.483 1.00 92.00 441 PRO A O 1
ATOM 3436 N N . VAL A 1 442 ? 11.701 -4.553 20.984 1.00 90.88 442 VAL A N 1
ATOM 3437 C CA . VAL A 1 442 ? 12.575 -5.224 19.998 1.00 90.88 442 VAL A CA 1
ATOM 3438 C C . VAL A 1 442 ? 12.553 -6.746 20.088 1.00 90.88 442 VAL A C 1
ATOM 3440 O O . VAL A 1 442 ? 12.924 -7.421 19.133 1.00 90.88 442 VAL A O 1
ATOM 3443 N N . SER A 1 443 ? 12.131 -7.305 21.223 1.00 94.44 443 SER A N 1
ATOM 3444 C CA . SER A 1 443 ? 11.888 -8.741 21.366 1.00 94.44 443 SER A CA 1
ATOM 3445 C C . SER A 1 443 ? 11.022 -9.041 22.587 1.00 94.44 443 SER A C 1
ATOM 3447 O O . SER A 1 443 ? 10.863 -8.209 23.484 1.00 94.44 443 SER A O 1
ATOM 3449 N N . ALA A 1 444 ? 10.480 -10.256 22.641 1.00 96.56 444 ALA A N 1
ATOM 3450 C CA . ALA A 1 444 ? 9.879 -10.816 23.843 1.00 96.56 444 ALA A CA 1
ATOM 3451 C C . ALA A 1 444 ? 10.251 -12.297 23.982 1.00 96.56 444 ALA A C 1
ATOM 3453 O O . ALA A 1 444 ? 10.612 -12.947 22.999 1.00 96.56 444 ALA A O 1
ATOM 3454 N N . SER A 1 445 ? 10.136 -12.847 25.193 1.00 96.12 445 SER A N 1
ATOM 3455 C CA . SER A 1 445 ? 10.444 -14.263 25.465 1.00 96.12 445 SER A CA 1
ATOM 3456 C C . SER A 1 445 ? 9.584 -15.208 24.625 1.00 96.12 445 SER A C 1
ATOM 3458 O O . SER A 1 445 ? 10.011 -16.301 24.262 1.00 96.12 445 SER A O 1
ATOM 3460 N N . TYR A 1 446 ? 8.364 -14.779 24.308 1.00 95.38 446 TYR A N 1
ATOM 3461 C CA . TYR A 1 446 ? 7.474 -15.438 23.366 1.00 95.38 446 TYR A CA 1
ATOM 3462 C C . TYR A 1 446 ? 6.424 -14.451 22.841 1.00 95.38 446 TYR A C 1
ATOM 3464 O O . TYR A 1 446 ? 6.198 -13.396 23.433 1.00 95.38 446 TYR A O 1
ATOM 3472 N N . GLY A 1 447 ? 5.748 -14.823 21.749 1.00 92.31 447 GLY A N 1
ATOM 3473 C CA . GLY A 1 447 ? 4.567 -14.108 21.254 1.00 92.31 447 GLY A CA 1
ATOM 3474 C C . GLY A 1 447 ? 4.838 -12.696 20.735 1.00 92.31 447 GLY A C 1
ATOM 3475 O O . GLY A 1 447 ? 3.895 -11.920 20.633 1.00 92.31 447 GLY A O 1
ATOM 3476 N N . PHE A 1 448 ? 6.096 -12.359 20.445 1.00 93.25 448 PHE A N 1
ATOM 3477 C CA . PHE A 1 448 ? 6.473 -11.068 19.884 1.00 93.25 448 PHE A CA 1
ATOM 3478 C C . PHE A 1 448 ? 6.013 -10.954 18.429 1.00 93.25 448 PHE A C 1
ATOM 3480 O O . PHE A 1 448 ? 6.285 -11.845 17.627 1.00 93.25 448 PHE A O 1
ATOM 3487 N N . GLU A 1 449 ? 5.327 -9.863 18.110 1.00 86.56 449 GLU A N 1
ATOM 3488 C CA . GLU A 1 449 ? 4.917 -9.506 16.756 1.00 86.56 449 GLU A CA 1
ATOM 3489 C C . GLU A 1 449 ? 5.794 -8.366 16.240 1.00 86.56 449 GLU A C 1
ATOM 3491 O O . GLU A 1 449 ? 5.624 -7.206 16.637 1.00 86.56 449 GLU A O 1
ATOM 3496 N N . ASP A 1 450 ? 6.710 -8.716 15.338 1.00 74.31 450 ASP A N 1
ATOM 3497 C CA . ASP A 1 450 ? 7.757 -7.840 14.812 1.00 74.31 450 ASP A CA 1
ATOM 3498 C C . ASP A 1 450 ? 7.201 -6.570 14.162 1.00 74.31 450 ASP A C 1
ATOM 3500 O O . ASP A 1 450 ? 7.758 -5.491 14.343 1.00 74.31 450 ASP A O 1
ATOM 3504 N N . ALA A 1 451 ? 6.070 -6.679 13.460 1.00 69.81 451 ALA A N 1
ATOM 3505 C CA . ALA A 1 451 ? 5.460 -5.569 12.730 1.00 69.81 451 ALA A CA 1
ATOM 3506 C C . ALA A 1 451 ? 4.978 -4.427 13.634 1.00 69.81 451 ALA A C 1
ATOM 3508 O O . ALA A 1 451 ? 4.920 -3.269 13.228 1.00 69.81 451 ALA A O 1
ATOM 3509 N N . THR A 1 452 ? 4.537 -4.771 14.847 1.00 77.44 452 THR A N 1
ATOM 3510 C CA . THR A 1 452 ? 3.800 -3.850 15.731 1.00 77.44 452 THR A CA 1
ATOM 3511 C C . THR A 1 452 ? 4.458 -3.633 17.090 1.00 77.44 452 THR A C 1
ATOM 3513 O O . THR A 1 452 ? 4.020 -2.761 17.843 1.00 77.44 452 THR A O 1
ATOM 3516 N N . GLY A 1 453 ? 5.469 -4.439 17.432 1.00 84.06 453 GLY A N 1
ATOM 3517 C CA . GLY A 1 453 ? 6.054 -4.486 18.773 1.00 84.06 453 GLY A CA 1
ATOM 3518 C C . GLY A 1 453 ? 5.084 -5.014 19.839 1.00 84.06 453 GLY A C 1
ATOM 3519 O O . GLY A 1 453 ? 5.211 -4.686 21.017 1.00 84.06 453 GLY A O 1
ATOM 3520 N N . GLU A 1 454 ? 4.071 -5.783 19.438 1.00 90.69 454 GLU A N 1
ATOM 3521 C CA . GLU A 1 454 ? 3.059 -6.329 20.346 1.00 90.69 454 GLU A CA 1
ATOM 3522 C C . GLU A 1 454 ? 3.485 -7.687 20.896 1.00 90.69 454 GLU A C 1
ATOM 3524 O O . GLU A 1 454 ? 4.283 -8.402 20.295 1.00 90.69 454 GLU A O 1
ATOM 3529 N N . VAL A 1 455 ? 2.916 -8.061 22.038 1.00 95.25 455 VAL A N 1
ATOM 3530 C CA . VAL A 1 455 ? 3.211 -9.318 22.718 1.00 95.25 455 VAL A CA 1
ATOM 3531 C C . VAL A 1 455 ? 1.915 -10.074 22.983 1.00 95.25 455 VAL A C 1
ATOM 3533 O O . VAL A 1 455 ? 1.070 -9.645 23.772 1.00 95.25 455 VAL A O 1
ATOM 3536 N N . ALA A 1 456 ? 1.758 -11.217 22.319 1.00 93.31 456 ALA A N 1
ATOM 3537 C CA . ALA A 1 456 ? 0.702 -12.183 22.583 1.00 93.31 456 ALA A CA 1
ATOM 3538 C C . ALA A 1 456 ? 1.067 -13.034 23.808 1.00 93.31 456 ALA A C 1
ATOM 3540 O O . ALA A 1 456 ? 2.017 -13.821 23.788 1.00 93.31 456 ALA A O 1
ATOM 3541 N N . LEU A 1 457 ? 0.305 -12.862 24.886 1.00 94.19 457 LEU A N 1
ATOM 3542 C CA . LEU A 1 457 ? 0.526 -13.561 26.147 1.00 94.19 457 LEU A CA 1
ATOM 3543 C C . LEU A 1 457 ? -0.057 -14.978 26.121 1.00 94.19 457 LEU A C 1
ATOM 3545 O O . LEU A 1 457 ? -1.071 -15.234 25.475 1.00 94.19 457 LEU A O 1
ATOM 3549 N N . ARG A 1 458 ? 0.580 -15.902 26.844 1.00 93.50 458 ARG A N 1
ATOM 3550 C CA . ARG A 1 458 ? 0.132 -17.292 26.986 1.00 93.50 458 ARG A CA 1
ATOM 3551 C C . ARG A 1 458 ? -0.416 -17.502 28.380 1.00 93.50 458 ARG A C 1
ATOM 3553 O O . ARG A 1 458 ? 0.129 -16.963 29.341 1.00 93.50 458 ARG A O 1
ATOM 3560 N N . VAL A 1 459 ? -1.472 -18.295 28.490 1.00 90.81 459 VAL A N 1
ATOM 3561 C CA . VAL A 1 459 ? -1.967 -18.775 29.782 1.00 90.81 459 VAL A CA 1
ATOM 3562 C C . VAL A 1 459 ? -0.959 -19.772 30.348 1.00 90.81 459 VAL A C 1
ATOM 3564 O O . VAL A 1 459 ? -0.440 -20.608 29.612 1.00 90.81 459 VAL A O 1
ATOM 3567 N N . SER A 1 460 ? -0.672 -19.672 31.643 1.00 90.19 460 SER A N 1
ATOM 3568 C CA . SER A 1 460 ? 0.219 -20.593 32.340 1.00 90.19 460 SER A CA 1
ATOM 3569 C C . SER A 1 460 ? -0.377 -21.999 32.360 1.00 90.19 460 SER A C 1
ATOM 3571 O O . SER A 1 460 ? -1.546 -22.182 32.701 1.00 90.19 460 SER A O 1
ATOM 3573 N N . ALA A 1 461 ? 0.450 -22.996 32.039 1.00 87.31 461 ALA A N 1
ATOM 3574 C CA . ALA A 1 461 ? 0.079 -24.403 32.168 1.00 87.31 461 ALA A CA 1
ATOM 3575 C C . ALA A 1 461 ? -0.217 -24.808 33.627 1.00 87.31 461 ALA A C 1
ATOM 3577 O O . ALA A 1 461 ? -1.013 -25.718 33.857 1.00 87.31 461 ALA A O 1
ATOM 3578 N N . ASP A 1 462 ? 0.389 -24.115 34.598 1.00 88.31 462 ASP A N 1
ATOM 3579 C CA . ASP A 1 462 ? 0.276 -24.422 36.028 1.00 88.31 462 ASP A CA 1
ATOM 3580 C C . ASP A 1 462 ? -0.925 -23.733 36.697 1.00 88.31 462 ASP A C 1
ATOM 3582 O O . ASP A 1 462 ? -1.511 -24.271 37.638 1.00 88.31 462 ASP A O 1
ATOM 3586 N N . ASP A 1 463 ? -1.305 -22.539 36.229 1.00 88.00 463 ASP A N 1
ATOM 3587 C CA . ASP A 1 463 ? -2.489 -21.819 36.709 1.00 88.00 463 ASP A CA 1
ATOM 3588 C C . ASP A 1 463 ? -3.238 -21.179 35.531 1.00 88.00 463 ASP A C 1
ATOM 3590 O O . ASP A 1 463 ? -2.794 -20.149 35.011 1.00 88.00 463 ASP A O 1
ATOM 3594 N N . PRO A 1 464 ? -4.419 -21.703 35.149 1.00 85.50 464 PRO A N 1
ATOM 3595 C CA . PRO A 1 464 ? -5.183 -21.203 34.011 1.00 85.50 464 PRO A CA 1
ATOM 3596 C C . PRO A 1 464 ? -5.753 -19.791 34.222 1.00 85.50 464 PRO A C 1
ATOM 3598 O O . PRO A 1 464 ? -6.425 -19.265 33.341 1.00 85.50 464 PRO A O 1
ATOM 3601 N N . ARG A 1 465 ? -5.524 -19.164 35.384 1.00 87.81 465 ARG A N 1
ATOM 3602 C CA . ARG A 1 465 ? -5.858 -17.757 35.660 1.00 87.81 465 ARG A CA 1
ATOM 3603 C C . ARG A 1 465 ? -4.659 -16.823 35.536 1.00 87.81 465 ARG A C 1
ATOM 3605 O O . ARG A 1 465 ? -4.825 -15.616 35.716 1.00 87.81 465 ARG A O 1
ATOM 3612 N N . ARG A 1 466 ? -3.460 -17.345 35.284 1.00 91.31 466 ARG A N 1
ATOM 3613 C CA . ARG A 1 466 ? -2.227 -16.563 35.165 1.00 91.31 466 ARG A CA 1
ATOM 3614 C C . ARG A 1 466 ? -1.686 -16.635 33.753 1.00 91.31 466 ARG A C 1
ATOM 3616 O O . ARG A 1 466 ? -1.933 -17.597 33.034 1.00 91.31 466 ARG A O 1
ATOM 3623 N N . THR A 1 467 ? -0.929 -15.622 33.361 1.00 93.62 467 THR A N 1
ATOM 3624 C CA . THR A 1 467 ? -0.084 -15.723 32.173 1.00 93.62 467 THR A CA 1
ATOM 3625 C C . THR A 1 467 ? 1.251 -16.364 32.536 1.00 93.62 467 THR A C 1
ATOM 3627 O O . THR A 1 467 ? 1.720 -16.227 33.668 1.00 93.62 467 THR A O 1
ATOM 3630 N N . GLU A 1 468 ? 1.899 -17.018 31.576 1.00 94.62 468 GLU A N 1
ATOM 3631 C CA . GLU A 1 468 ? 3.335 -17.278 31.678 1.00 94.62 468 GLU A CA 1
ATOM 3632 C C . GLU A 1 468 ? 4.080 -15.943 31.779 1.00 94.62 468 GLU A C 1
ATOM 3634 O O . GLU A 1 468 ? 3.687 -14.949 31.158 1.00 94.62 468 GLU A O 1
ATOM 3639 N N . SER A 1 469 ? 5.157 -15.911 32.558 1.00 94.94 469 SER A N 1
ATOM 3640 C CA . SER A 1 469 ? 5.985 -14.715 32.673 1.00 94.94 469 SER A CA 1
ATOM 3641 C C . SER A 1 469 ? 6.658 -14.420 31.335 1.00 94.94 469 SER A C 1
ATOM 3643 O O . SER A 1 469 ? 7.241 -15.319 30.730 1.00 94.94 469 SER A O 1
ATOM 3645 N N . ASN A 1 470 ? 6.563 -13.182 30.853 1.00 97.31 470 ASN A N 1
ATOM 3646 C CA . ASN A 1 470 ? 7.163 -12.783 29.583 1.00 97.31 470 ASN A CA 1
ATOM 3647 C C . ASN A 1 470 ? 8.113 -11.608 29.802 1.00 97.31 470 ASN A C 1
ATOM 3649 O O . ASN A 1 470 ? 7.717 -10.597 30.378 1.00 97.31 470 ASN A O 1
ATOM 3653 N N . THR A 1 471 ? 9.354 -11.734 29.345 1.00 97.69 471 THR A N 1
ATOM 3654 C CA . THR A 1 471 ? 10.324 -10.637 29.356 1.00 97.69 471 THR A CA 1
ATOM 3655 C C . THR A 1 471 ? 10.355 -9.985 27.985 1.00 97.69 471 THR A C 1
ATOM 3657 O O . THR A 1 471 ? 10.706 -10.641 27.005 1.00 97.69 471 THR A O 1
ATOM 3660 N N . VAL A 1 472 ? 10.007 -8.702 27.939 1.00 97.62 472 VAL A N 1
ATOM 3661 C CA . VAL A 1 472 ? 10.027 -7.835 26.760 1.00 97.62 472 VAL A CA 1
ATOM 3662 C C . VAL A 1 472 ? 11.273 -6.959 26.819 1.00 97.62 472 VAL A C 1
ATOM 3664 O O . VAL A 1 472 ? 11.511 -6.295 27.828 1.00 97.62 472 VAL A O 1
ATOM 3667 N N . ALA A 1 473 ? 12.069 -6.946 25.756 1.00 96.44 473 ALA A N 1
ATOM 3668 C CA . ALA A 1 473 ? 13.190 -6.029 25.620 1.00 96.44 473 ALA A CA 1
ATOM 3669 C C . ALA A 1 473 ? 12.737 -4.770 24.875 1.00 96.44 473 ALA A C 1
ATOM 3671 O O . ALA A 1 473 ? 12.148 -4.853 23.796 1.00 96.44 473 ALA A O 1
ATOM 3672 N N . LEU A 1 474 ? 13.021 -3.611 25.459 1.00 95.62 474 LEU A N 1
ATOM 3673 C CA . LEU A 1 474 ? 12.807 -2.296 24.875 1.00 95.62 474 LEU A CA 1
ATOM 3674 C C . LEU A 1 474 ? 14.146 -1.705 24.453 1.00 95.62 474 LEU A C 1
ATOM 3676 O O . LEU A 1 474 ? 15.140 -1.859 25.159 1.00 95.62 474 LEU A O 1
ATOM 3680 N N . MET A 1 475 ? 14.152 -0.992 23.340 1.00 91.31 475 MET A N 1
ATOM 3681 C CA . MET A 1 475 ? 15.287 -0.235 22.840 1.00 91.31 475 MET A CA 1
ATOM 3682 C C . MET A 1 475 ? 14.935 1.244 22.836 1.00 91.31 475 MET A C 1
ATOM 3684 O O . MET A 1 475 ? 13.868 1.623 22.353 1.00 91.31 475 MET A O 1
ATOM 3688 N N . LEU A 1 476 ? 15.799 2.067 23.419 1.00 89.50 476 LEU A N 1
ATOM 3689 C CA . LEU A 1 476 ? 15.652 3.518 23.401 1.00 89.50 476 LEU A CA 1
ATOM 3690 C C . LEU A 1 476 ? 15.975 4.080 22.021 1.00 89.50 476 LEU A C 1
ATOM 3692 O O . LEU A 1 476 ? 16.994 3.723 21.435 1.00 89.50 476 LEU A O 1
ATOM 3696 N N . MET A 1 477 ? 15.115 4.979 21.558 1.00 78.81 477 MET A N 1
ATOM 3697 C CA . MET A 1 477 ? 15.186 5.595 20.228 1.00 78.81 477 MET A CA 1
ATOM 3698 C C . MET A 1 477 ? 15.811 6.984 20.275 1.00 78.81 477 MET A C 1
ATOM 3700 O O . MET A 1 477 ? 16.479 7.401 19.335 1.00 78.81 477 MET A O 1
ATOM 3704 N N . ASP A 1 478 ? 15.595 7.684 21.388 1.00 74.31 478 ASP A N 1
ATOM 3705 C CA . ASP A 1 478 ? 15.942 9.087 21.559 1.00 74.31 478 ASP A CA 1
ATOM 3706 C C . ASP A 1 478 ? 16.804 9.289 22.805 1.00 74.31 478 ASP A C 1
ATOM 3708 O O . ASP A 1 478 ? 16.714 8.543 23.788 1.00 74.31 478 ASP A O 1
ATOM 3712 N N . GLU A 1 479 ? 17.596 10.361 22.794 1.00 75.06 479 GLU A N 1
ATOM 3713 C CA . GLU A 1 479 ? 18.247 10.847 24.003 1.00 75.06 479 GLU A CA 1
ATOM 3714 C C . GLU A 1 479 ? 17.218 11.355 25.014 1.00 75.06 479 GLU A C 1
ATOM 3716 O O . GLU A 1 479 ? 16.341 12.173 24.717 1.00 75.06 479 GLU A O 1
ATOM 3721 N N . ILE A 1 480 ? 17.349 10.889 26.254 1.00 82.44 480 ILE A N 1
ATOM 3722 C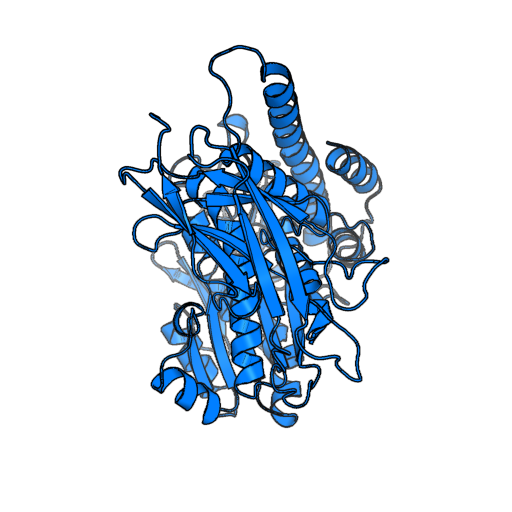 CA . ILE A 1 480 ? 16.425 11.234 27.326 1.00 82.44 480 ILE A CA 1
ATOM 3723 C C . ILE A 1 480 ? 17.051 12.335 28.177 1.00 82.44 480 ILE A C 1
ATOM 3725 O O . ILE A 1 480 ? 17.894 12.087 29.033 1.00 82.44 480 ILE A O 1
ATOM 3729 N N . SER A 1 481 ? 16.595 13.568 27.970 1.00 82.00 481 SER A N 1
ATOM 3730 C CA . SER A 1 481 ? 17.024 14.727 28.772 1.00 82.00 481 SER A CA 1
ATOM 3731 C C . SER A 1 481 ? 16.435 14.742 30.192 1.00 82.00 481 SER A C 1
ATOM 3733 O O . SER A 1 481 ? 16.885 15.485 31.067 1.00 82.00 481 SER A O 1
ATOM 3735 N N . GLN A 1 482 ? 15.398 13.944 30.438 1.00 86.50 482 GLN A N 1
ATOM 3736 C CA . GLN A 1 482 ? 14.691 13.857 31.707 1.00 86.50 482 GLN A CA 1
ATOM 3737 C C . GLN A 1 482 ? 15.400 12.901 32.670 1.00 86.50 482 GLN A C 1
ATOM 3739 O O . GLN A 1 482 ? 15.850 11.828 32.291 1.00 86.50 482 GLN A O 1
ATOM 3744 N N . LYS A 1 483 ? 15.393 13.235 33.966 1.00 91.81 483 LYS A N 1
ATOM 3745 C CA . LYS A 1 483 ? 15.947 12.371 35.029 1.00 91.81 483 LYS A CA 1
ATOM 3746 C C . LYS A 1 483 ? 15.175 11.066 35.231 1.00 91.81 483 LYS A C 1
ATOM 3748 O O . LYS A 1 483 ? 15.652 10.161 35.909 1.00 91.81 483 LYS A O 1
ATOM 3753 N N . THR A 1 484 ? 13.956 10.994 34.709 1.00 93.06 484 THR A N 1
ATOM 3754 C CA . THR A 1 484 ? 13.067 9.847 34.863 1.00 93.06 484 THR A CA 1
ATOM 3755 C C . THR A 1 484 ? 12.207 9.671 33.624 1.00 93.06 484 THR A C 1
ATOM 3757 O O . THR A 1 484 ? 11.755 10.659 33.040 1.00 93.06 484 THR A O 1
ATOM 3760 N N . VAL A 1 485 ? 11.877 8.423 33.314 1.00 94.94 485 VAL A N 1
ATOM 3761 C CA . VAL A 1 485 ? 10.843 8.053 32.342 1.00 94.94 485 VAL A CA 1
ATOM 3762 C C . VAL A 1 485 ? 9.753 7.224 32.999 1.00 94.94 485 VAL A C 1
ATOM 3764 O O . VAL A 1 485 ? 9.966 6.608 34.041 1.00 94.94 485 VAL A O 1
ATOM 3767 N N . GLY A 1 486 ? 8.565 7.219 32.399 1.00 95.88 486 GLY A N 1
ATOM 3768 C CA . GLY A 1 486 ? 7.496 6.312 32.802 1.00 95.88 486 GLY A CA 1
ATOM 3769 C C . GLY A 1 486 ? 7.533 5.032 31.972 1.00 95.88 486 GLY A C 1
ATOM 3770 O O . GLY A 1 486 ? 7.647 5.108 30.754 1.00 95.88 486 GLY A O 1
ATOM 3771 N N . LEU A 1 487 ? 7.399 3.880 32.616 1.00 96.69 487 LEU A N 1
ATOM 3772 C CA . LEU A 1 487 ? 7.216 2.571 32.006 1.00 96.69 487 LEU A CA 1
ATOM 3773 C C . LEU A 1 487 ? 5.726 2.226 31.984 1.00 96.69 487 LEU A C 1
ATOM 3775 O O . LEU A 1 487 ? 5.093 2.137 33.037 1.00 96.69 487 LEU A O 1
ATOM 3779 N N . TYR A 1 488 ? 5.190 2.014 30.787 1.00 96.06 488 TYR A N 1
ATOM 3780 C CA . TYR A 1 488 ? 3.772 1.784 30.538 1.00 96.06 488 TYR A CA 1
ATOM 3781 C C . TYR A 1 488 ? 3.551 0.367 30.016 1.00 96.06 488 TYR A C 1
ATOM 3783 O O . TYR A 1 488 ? 4.243 -0.078 29.101 1.00 96.06 488 TYR A O 1
ATOM 3791 N N . LEU A 1 489 ? 2.548 -0.314 30.573 1.00 96.19 489 LEU A N 1
ATOM 3792 C CA . LEU A 1 489 ? 1.957 -1.517 29.994 1.00 96.19 489 LEU A CA 1
ATOM 3793 C C . LEU A 1 489 ? 0.600 -1.138 29.412 1.00 96.19 489 LEU A C 1
ATOM 3795 O O . LEU A 1 489 ? -0.275 -0.648 30.130 1.00 96.19 489 LEU A O 1
ATOM 3799 N N . LEU A 1 490 ? 0.431 -1.377 28.121 1.00 91.50 490 LEU A N 1
ATOM 3800 C CA . LEU A 1 490 ? -0.750 -0.996 27.366 1.00 91.50 490 LEU A CA 1
ATOM 3801 C C . LEU A 1 490 ? -1.435 -2.229 26.800 1.00 91.50 490 LEU A C 1
ATOM 3803 O O . LEU A 1 490 ? -0.784 -3.186 26.381 1.00 91.50 490 LEU A O 1
ATOM 3807 N N . ASP A 1 491 ? -2.754 -2.165 26.717 1.00 87.88 491 ASP A N 1
ATOM 3808 C CA . ASP A 1 491 ? -3.523 -3.043 25.856 1.00 87.88 491 ASP A CA 1
ATOM 3809 C C . ASP A 1 491 ? -3.183 -2.683 24.407 1.00 87.88 491 ASP A C 1
ATOM 3811 O O . ASP A 1 491 ? -3.379 -1.544 23.974 1.00 87.88 491 ASP A O 1
ATOM 3815 N N . ALA A 1 492 ? -2.632 -3.639 23.662 1.00 81.69 492 ALA A N 1
ATOM 3816 C CA . ALA A 1 492 ? -2.123 -3.393 22.316 1.00 81.69 492 ALA A CA 1
ATOM 3817 C C . ALA A 1 492 ? -3.220 -2.954 21.334 1.00 81.69 492 ALA A C 1
ATOM 3819 O O . ALA A 1 492 ? -2.958 -2.302 20.325 1.00 81.69 492 ALA A O 1
ATOM 3820 N N . ILE A 1 493 ? -4.469 -3.319 21.623 1.00 70.00 493 ILE A N 1
ATOM 3821 C CA . ILE A 1 493 ? -5.615 -3.080 20.756 1.00 70.00 493 ILE A CA 1
ATOM 3822 C C . ILE A 1 493 ? -6.177 -1.677 20.985 1.00 70.00 493 ILE A C 1
ATOM 3824 O O . ILE A 1 493 ? -6.395 -0.924 20.035 1.00 70.00 493 ILE A O 1
ATOM 3828 N N . THR A 1 494 ? -6.415 -1.333 22.245 1.00 70.69 494 THR A N 1
ATOM 3829 C CA . THR A 1 494 ? -7.145 -0.132 22.664 1.00 70.69 494 THR A CA 1
ATOM 3830 C C . THR A 1 494 ? -6.223 1.018 23.066 1.00 70.69 494 THR A C 1
ATOM 3832 O O . THR A 1 494 ? -6.651 2.173 23.072 1.00 70.69 494 THR A O 1
ATOM 3835 N N . GLY A 1 495 ? -4.960 0.728 23.394 1.00 73.56 495 GLY A N 1
ATOM 3836 C CA . GLY A 1 495 ? -4.005 1.685 23.954 1.00 73.56 495 GLY A CA 1
ATOM 3837 C C . GLY A 1 495 ? -4.293 2.068 25.409 1.00 73.56 495 GLY A C 1
ATOM 3838 O O . GLY A 1 495 ? -3.696 3.018 25.912 1.00 73.56 495 GLY A O 1
ATOM 3839 N N . VAL A 1 496 ? -5.217 1.372 26.078 1.00 79.25 496 VAL A N 1
ATOM 3840 C CA . VAL A 1 496 ? -5.542 1.602 27.490 1.00 79.25 496 VAL A CA 1
ATOM 3841 C C . VAL A 1 496 ? -4.379 1.149 28.368 1.00 79.25 496 VAL A C 1
ATOM 3843 O O . VAL A 1 496 ? -3.827 0.070 28.166 1.00 79.25 496 VAL A O 1
ATOM 3846 N N . GLU A 1 497 ? -4.026 1.962 29.363 1.00 88.88 497 GLU A N 1
ATOM 3847 C CA . GLU A 1 497 ? -3.057 1.594 30.397 1.00 88.88 497 GLU A CA 1
ATOM 3848 C C . GLU A 1 497 ? -3.614 0.449 31.249 1.00 88.88 497 GLU A C 1
ATOM 3850 O O . GLU A 1 497 ? -4.655 0.575 31.896 1.00 88.88 497 GLU A O 1
ATOM 3855 N N . LEU A 1 498 ? -2.926 -0.690 31.218 1.00 90.06 498 LEU A N 1
ATOM 3856 C CA . LEU A 1 498 ? -3.326 -1.910 31.917 1.00 90.06 498 LEU A CA 1
ATOM 3857 C C . LEU A 1 498 ? -2.859 -1.928 33.377 1.00 90.06 498 LEU A C 1
ATOM 3859 O O . LEU A 1 498 ? -3.442 -2.622 34.209 1.00 90.06 498 LEU A O 1
ATOM 3863 N N . ALA A 1 499 ? -1.823 -1.154 33.694 1.00 90.81 499 ALA A N 1
ATOM 3864 C CA . ALA A 1 499 ? -1.280 -0.982 35.034 1.00 90.81 499 ALA A CA 1
ATOM 3865 C C . ALA A 1 499 ? -0.877 0.485 35.254 1.00 90.81 499 ALA A C 1
ATOM 3867 O O . ALA A 1 499 ? -0.543 1.163 34.279 1.00 90.81 499 ALA A O 1
ATOM 3868 N N . PRO A 1 500 ? -0.853 0.975 36.510 1.00 91.38 500 PRO A N 1
ATOM 3869 C CA . PRO A 1 500 ? -0.239 2.260 36.821 1.00 91.38 500 PRO A CA 1
ATOM 3870 C C . PRO A 1 500 ? 1.210 2.299 36.312 1.00 91.38 500 PRO A C 1
ATOM 3872 O O . PRO A 1 500 ? 1.949 1.336 36.546 1.00 91.38 500 PRO A O 1
ATOM 3875 N N . PRO A 1 501 ? 1.633 3.378 35.631 1.00 92.12 501 PRO A N 1
ATOM 3876 C CA . PRO A 1 501 ? 2.980 3.460 35.092 1.00 92.12 501 PRO A CA 1
ATOM 3877 C C . PRO A 1 501 ? 4.023 3.484 36.211 1.00 92.12 501 PRO A C 1
ATOM 3879 O O . PRO A 1 501 ? 3.824 4.108 37.256 1.00 92.12 501 PRO A O 1
ATOM 3882 N N . LEU A 1 502 ? 5.153 2.820 35.977 1.00 95.19 502 LEU A N 1
ATOM 3883 C CA . LEU A 1 502 ? 6.286 2.818 36.902 1.00 95.19 502 LEU A CA 1
ATOM 3884 C C . LEU A 1 502 ? 7.273 3.917 36.523 1.00 95.19 502 LEU A C 1
ATOM 3886 O O . LEU A 1 502 ? 7.591 4.087 35.352 1.00 95.19 502 LEU A O 1
ATOM 3890 N N . THR A 1 503 ? 7.799 4.640 37.505 1.00 95.19 503 THR A N 1
ATOM 3891 C CA . THR A 1 503 ? 8.871 5.613 37.267 1.00 95.19 503 THR A CA 1
ATOM 3892 C C . THR A 1 503 ? 10.215 4.897 37.254 1.00 95.19 503 THR A C 1
ATOM 3894 O O . THR A 1 503 ? 10.571 4.245 38.234 1.00 95.19 503 THR A O 1
ATOM 3897 N N . ILE A 1 504 ? 10.965 5.041 36.165 1.00 95.69 504 ILE A N 1
ATOM 3898 C CA . ILE A 1 504 ? 12.324 4.522 36.010 1.00 95.69 504 ILE A CA 1
ATOM 3899 C C . ILE A 1 504 ? 13.291 5.702 36.014 1.00 95.69 504 ILE A C 1
ATOM 3901 O O . ILE A 1 504 ? 13.120 6.660 35.260 1.00 95.69 504 ILE A O 1
ATOM 3905 N N . GLU A 1 505 ? 14.299 5.639 36.876 1.00 94.00 505 GLU A N 1
ATOM 3906 C CA . GLU A 1 505 ? 15.383 6.620 36.910 1.00 94.00 505 GLU A CA 1
ATOM 3907 C C . GLU A 1 505 ? 16.283 6.461 35.684 1.00 94.00 505 GLU A C 1
ATOM 3909 O O . GLU A 1 505 ? 16.651 5.350 35.306 1.00 94.00 505 GLU A O 1
ATOM 3914 N N . VAL A 1 506 ? 16.649 7.581 35.072 1.00 91.94 506 VAL A N 1
ATOM 3915 C CA . VAL A 1 506 ? 17.546 7.626 33.918 1.00 91.94 506 VAL A CA 1
ATOM 3916 C C . VAL A 1 506 ? 18.951 7.881 34.445 1.00 91.94 506 VAL A C 1
ATOM 3918 O O . VAL A 1 506 ? 19.223 8.933 35.021 1.00 91.94 506 VAL A O 1
ATOM 3921 N N . ALA A 1 507 ? 19.822 6.889 34.285 1.00 86.62 507 ALA A N 1
ATOM 3922 C CA . ALA A 1 507 ? 21.224 6.933 34.698 1.00 86.62 507 ALA A CA 1
ATOM 3923 C C . ALA A 1 507 ? 22.185 6.684 33.525 1.00 86.62 507 ALA A C 1
ATOM 3925 O O . ALA A 1 507 ? 23.397 6.619 33.716 1.00 86.62 507 ALA A O 1
ATOM 3926 N N . ILE A 1 508 ? 21.646 6.533 32.315 1.00 78.12 508 ILE A N 1
ATOM 3927 C CA . ILE A 1 508 ? 22.419 6.523 31.087 1.00 78.12 508 ILE A CA 1
ATOM 3928 C C . ILE A 1 508 ? 22.858 7.959 30.792 1.00 78.12 508 ILE A C 1
ATOM 3930 O O . ILE A 1 508 ? 22.035 8.870 30.702 1.00 78.12 508 ILE A O 1
ATOM 3934 N N . SER A 1 509 ? 24.164 8.159 30.676 1.00 58.50 509 SER A N 1
ATOM 3935 C CA . SER A 1 509 ? 24.715 9.311 29.971 1.00 58.50 509 SER A CA 1
ATOM 3936 C C . SER A 1 509 ? 24.913 8.838 28.542 1.00 58.50 509 SER A C 1
ATOM 3938 O O . SER A 1 509 ? 25.733 7.945 28.325 1.00 58.50 509 SER A O 1
ATOM 3940 N N . ILE A 1 510 ? 24.100 9.339 27.616 1.00 51.34 510 ILE A N 1
ATOM 3941 C CA . ILE A 1 510 ? 24.343 9.134 26.184 1.00 51.34 510 ILE A CA 1
ATOM 3942 C C . ILE A 1 510 ? 25.399 10.144 25.746 1.00 51.34 510 ILE A C 1
ATOM 3944 O O . ILE A 1 510 ? 25.313 11.304 26.220 1.00 51.34 510 ILE A O 1
#

pLDDT: mean 91.59, std 10.53, range [33.28, 98.88]

Radius of gyration: 24.19 Å; Cα contacts (8 Å, |Δi|>4): 1071; chains: 1; bounding box: 62×47×69 Å

Organism: NCBI:txid1653850

Nearest PDB structures (foldseek):
  8tfm-assembly1_B  TM=6.196E-01  e=5.520E-15  Flavobacterium johnsoniae UW101
  7pvk-assembly2_D  TM=5.970E-01  e=1.202E-14  Porphyromonas gingivalis W83
  7pv7-assembly2_B  TM=6.023E-01  e=5.707E-14  Porphyromonas gingivalis W83
  7pva-assembly2_D  TM=5.995E-01  e=5.106E-14  Porphyromonas gingivalis W83
  7pva-assembly1_B  TM=5.542E-01  e=5.106E-14  Porphyromonas gingivalis W83

Mean predicted aligned error: 9.08 Å

Sequence (510 aa):
MLETDRVGKEVRKAPNTVPALVKAYADGDAPWCLLDTHHRHMESRKYNFEFDAGTDHHGLEQVITRAEQRYTEVGSELARHFITQFSKAKHPIRGLLRQRDFFEKQVKPHLVEGKVAYVWVDALRFEMARELCRLLADDFKLECQPAIGTMPTITEIGMAALLPKAHEAAKVVSVGGGKLALEVGGKVIKDRKDRVAFLKEHAGVPVFDAKLDDLLPKPTRKVKDGIQNNQLILITSQEIDELGEADNMAQARLQIDGVLGHLRRGVRILADHGVKTIVLAADHGHLFAEEIGEDMKIESPGGKVEDLHRRVWVGIGGNSEPSYLRTSLASLGVESEFDIATPWTFAAFKSKGGGRAYFHGGLSPQELIVPVVVLQSLARGATPSTSSSVHWRVMPGTKQLTTRLFSVQIEGTQSKSSLFGFEPPKVRVELRANRTSVSIPVSASYGFEDATGEVALRVSADDPRRTESNTVALMLMDEISQKTVGLYLLDAITGVELAPPLTIEVAISI